Protein AF-0000000073466747 (afdb_homodimer)

Structure (mmCIF, N/CA/C/O backbone):
data_AF-0000000073466747-model_v1
#
loop_
_entity.id
_entity.type
_entity.pdbx_description
1 polymer 'FAS1-like dehydratase domain-containing protein'
#
loop_
_atom_site.group_PDB
_atom_site.id
_atom_site.type_symbol
_atom_site.label_atom_id
_atom_site.label_alt_id
_atom_site.label_comp_id
_atom_site.label_asym_id
_atom_site.label_entity_id
_atom_site.label_seq_id
_atom_site.pdbx_PDB_ins_code
_atom_site.Cartn_x
_atom_site.Cartn_y
_atom_site.Cartn_z
_atom_site.occupancy
_atom_site.B_iso_or_equiv
_atom_site.auth_seq_id
_atom_site.auth_comp_id
_atom_site.auth_asym_id
_atom_site.auth_atom_id
_atom_site.pdbx_PDB_model_num
ATOM 1 N N . MET A 1 1 ? -83.25 -13.477 -41.812 1 22.31 1 MET A N 1
ATOM 2 C CA . MET A 1 1 ? -82.125 -13.078 -42.625 1 22.31 1 MET A CA 1
ATOM 3 C C . MET A 1 1 ? -81.25 -12.109 -41.875 1 22.31 1 MET A C 1
ATOM 5 O O . MET A 1 1 ? -80.438 -11.414 -42.469 1 22.31 1 MET A O 1
ATOM 9 N N . LEU A 1 2 ? -81.5 -11.977 -40.594 1 24.48 2 LEU A N 1
ATOM 10 C CA . LEU A 1 2 ? -81 -10.875 -39.75 1 24.48 2 LEU A CA 1
ATOM 11 C C . LEU A 1 2 ? -79.5 -10.844 -39.719 1 24.48 2 LEU A C 1
ATOM 13 O O . LEU A 1 2 ? -78.812 -11.859 -39.438 1 24.48 2 LEU A O 1
ATOM 17 N N . ARG A 1 3 ? -78.938 -9.898 -40.469 1 22.73 3 ARG A N 1
ATOM 18 C CA . ARG A 1 3 ? -77.562 -9.562 -40.844 1 22.73 3 ARG A CA 1
ATOM 19 C C . ARG A 1 3 ? -76.688 -9.289 -39.625 1 22.73 3 ARG A C 1
ATOM 21 O O . ARG A 1 3 ? -77.062 -8.508 -38.75 1 22.73 3 ARG A O 1
ATOM 28 N N . LEU A 1 4 ? -75.938 -10.328 -39.156 1 21.48 4 LEU A N 1
ATOM 29 C CA . LEU A 1 4 ? -75 -10.531 -38.062 1 21.48 4 LEU A CA 1
ATOM 30 C C . LEU A 1 4 ? -73.875 -9.492 -38.125 1 21.48 4 LEU A C 1
ATOM 32 O O . LEU A 1 4 ? -73.125 -9.461 -39.094 1 21.48 4 LEU A O 1
ATOM 36 N N . ALA A 1 5 ? -74.312 -8.219 -37.781 1 26.33 5 ALA A N 1
ATOM 37 C CA . ALA A 1 5 ? -73.438 -7.055 -37.875 1 26.33 5 ALA A CA 1
ATOM 38 C C . ALA A 1 5 ? -72.062 -7.336 -37.219 1 26.33 5 ALA A C 1
ATOM 40 O O . ALA A 1 5 ? -72 -7.852 -36.094 1 26.33 5 ALA A O 1
ATOM 41 N N . GLN A 1 6 ? -71.125 -7.539 -38.062 1 23.98 6 GLN A N 1
ATOM 42 C CA . GLN A 1 6 ? -69.75 -8.031 -37.812 1 23.98 6 GLN A CA 1
ATOM 43 C C . GLN A 1 6 ? -69 -7.156 -36.781 1 23.98 6 GLN A C 1
ATOM 45 O O . GLN A 1 6 ? -69.25 -5.949 -36.719 1 23.98 6 GLN A O 1
ATOM 50 N N . PRO A 1 7 ? -68.438 -7.777 -35.719 1 25.66 7 PRO A N 1
ATOM 51 C CA . PRO A 1 7 ? -67.812 -7.27 -34.5 1 25.66 7 PRO A CA 1
ATOM 52 C C . PRO A 1 7 ? -66.688 -6.316 -34.812 1 25.66 7 PRO A C 1
ATOM 54 O O . PRO A 1 7 ? -65.938 -6.477 -35.812 1 25.66 7 PRO A O 1
ATOM 57 N N . GLN A 1 8 ? -66.938 -5.023 -34.562 1 23.92 8 GLN A N 1
ATOM 58 C CA . GLN A 1 8 ? -66.062 -3.875 -34.75 1 23.92 8 GLN A CA 1
ATOM 59 C C . GLN A 1 8 ? -64.625 -4.152 -34.25 1 23.92 8 GLN A C 1
ATOM 61 O O . GLN A 1 8 ? -64.438 -4.867 -33.25 1 23.92 8 GLN A O 1
ATOM 66 N N . ARG A 1 9 ? -63.625 -3.959 -35.094 1 22.19 9 ARG A N 1
ATOM 67 C CA . ARG A 1 9 ? -62.156 -4.117 -35.125 1 22.19 9 ARG A CA 1
ATOM 68 C C . ARG A 1 9 ? -61.5 -3.352 -33.969 1 22.19 9 ARG A C 1
ATOM 70 O O . ARG A 1 9 ? -61.812 -2.176 -33.75 1 22.19 9 ARG A O 1
ATOM 77 N N . PHE A 1 10 ? -61.188 -4.012 -32.844 1 25.36 10 PHE A N 1
ATOM 78 C CA . PHE A 1 10 ? -60.469 -3.52 -31.688 1 25.36 10 PHE A CA 1
ATOM 79 C C . PHE A 1 10 ? -59.156 -2.859 -32.125 1 25.36 10 PHE A C 1
ATOM 81 O O . PHE A 1 10 ? -58.375 -3.457 -32.844 1 25.36 10 PHE A O 1
ATOM 88 N N . LEU A 1 11 ? -59.188 -1.543 -32.375 1 23.58 11 LEU A N 1
ATOM 89 C CA . LEU A 1 11 ? -58.031 -0.742 -32.75 1 23.58 11 LEU A CA 1
ATOM 90 C C . LEU A 1 11 ? -56.875 -0.962 -31.766 1 23.58 11 LEU A C 1
ATOM 92 O O . LEU A 1 11 ? -57.094 -0.97 -30.547 1 23.58 11 LEU A O 1
ATOM 96 N N . HIS A 1 12 ? -55.844 -1.728 -32.188 1 24.2 12 HIS A N 1
ATOM 97 C CA . HIS A 1 12 ? -54.531 -2.01 -31.594 1 24.2 12 HIS A CA 1
ATOM 98 C C . HIS A 1 12 ? -53.812 -0.723 -31.203 1 24.2 12 HIS A C 1
ATOM 100 O O . HIS A 1 12 ? -53.594 0.14 -32.062 1 24.2 12 HIS A O 1
ATOM 106 N N . ALA A 1 13 ? -54.188 -0.071 -30.078 1 23.58 13 ALA A N 1
ATOM 107 C CA . ALA A 1 13 ? -53.438 1.09 -29.609 1 23.58 13 ALA A CA 1
ATOM 108 C C . ALA A 1 13 ? -51.938 0.794 -29.578 1 23.58 13 ALA A C 1
ATOM 110 O O . ALA A 1 13 ? -51.531 -0.217 -29 1 23.58 13 ALA A O 1
ATOM 111 N N . SER A 1 14 ? -51.219 1.236 -30.578 1 24 14 SER A N 1
ATOM 112 C CA . SER A 1 14 ? -49.781 1.18 -30.734 1 24 14 SER A CA 1
ATOM 113 C C . SER A 1 14 ? -49.062 1.732 -29.5 1 24 14 SER A C 1
ATOM 115 O O . SER A 1 14 ? -49.438 2.771 -28.969 1 24 14 SER A O 1
ATOM 117 N N . SER A 1 15 ? -48.656 0.826 -28.578 1 25.25 15 SER A N 1
ATOM 118 C CA . SER A 1 15 ? -47.812 1.114 -27.422 1 25.25 15 SER A CA 1
ATOM 119 C C . SER A 1 15 ? -46.625 1.959 -27.812 1 25.25 15 SER A C 1
ATOM 121 O O . SER A 1 15 ? -45.812 1.553 -28.656 1 25.25 15 SER A O 1
ATOM 123 N N . ARG A 1 16 ? -46.688 3.34 -27.906 1 26.28 16 ARG A N 1
ATOM 124 C CA . ARG A 1 16 ? -45.562 4.223 -28.062 1 26.28 16 ARG A CA 1
ATOM 125 C C . ARG A 1 16 ? -44.438 3.877 -27.078 1 26.28 16 ARG A C 1
ATOM 127 O O . ARG A 1 16 ? -44.688 3.836 -25.859 1 26.28 16 ARG A O 1
ATOM 134 N N . SER A 1 17 ? -43.5 3.023 -27.453 1 24.23 17 SER A N 1
ATOM 135 C CA . SER A 1 17 ? -42.25 2.734 -26.734 1 24.23 17 SER A CA 1
ATOM 136 C C . SER A 1 17 ? -41.562 4.016 -26.312 1 24.23 17 SER A C 1
ATOM 138 O O . SER A 1 17 ? -41.281 4.879 -27.141 1 24.23 17 SER A O 1
ATOM 140 N N . LEU A 1 18 ? -42 4.59 -25.188 1 28.34 18 LEU A N 1
ATOM 141 C CA . LEU A 1 18 ? -41.188 5.676 -24.641 1 28.34 18 LEU A CA 1
ATOM 142 C C . LEU A 1 18 ? -39.719 5.316 -24.641 1 28.34 18 LEU A C 1
ATOM 144 O O . LEU A 1 18 ? -39.312 4.332 -24.031 1 28.34 18 LEU A O 1
ATOM 148 N N . LYS A 1 19 ? -39.031 5.727 -25.719 1 27.34 19 LYS A N 1
ATOM 149 C CA . LYS A 1 19 ? -37.562 5.688 -25.797 1 27.34 19 LYS A CA 1
ATOM 150 C C . LYS A 1 19 ? -36.938 6.359 -24.578 1 27.34 19 LYS A C 1
ATOM 152 O O . LYS A 1 19 ? -37.125 7.559 -24.359 1 27.34 19 LYS A O 1
ATOM 157 N N . VAL A 1 20 ? -36.875 5.629 -23.469 1 27.81 20 VAL A N 1
ATOM 158 C CA . VAL A 1 20 ? -36 6.113 -22.422 1 27.81 20 VAL A CA 1
ATOM 159 C C . VAL A 1 20 ? -34.625 6.453 -23.016 1 27.81 20 VAL A C 1
ATOM 161 O O . VAL A 1 20 ? -33.938 5.574 -23.531 1 27.81 20 VAL A O 1
ATOM 164 N N . ILE A 1 21 ? -34.562 7.609 -23.531 1 28.42 21 ILE A N 1
ATOM 165 C CA . ILE A 1 21 ? -33.25 8.078 -23.922 1 28.42 21 ILE A CA 1
ATOM 166 C C . ILE A 1 21 ? -32.312 7.996 -22.719 1 28.42 21 ILE A C 1
ATOM 168 O O . ILE A 1 21 ? -32.5 8.703 -21.719 1 28.42 21 ILE A O 1
ATOM 172 N N . VAL A 1 22 ? -31.844 6.82 -22.422 1 29.88 22 VAL A N 1
ATOM 173 C CA . VAL A 1 22 ? -30.703 6.773 -21.5 1 29.88 22 VAL A CA 1
ATOM 174 C C . VAL A 1 22 ? -29.625 7.746 -21.984 1 29.88 22 VAL A C 1
ATOM 176 O O . VAL A 1 22 ? -29.188 7.676 -23.125 1 29.88 22 VAL A O 1
ATOM 179 N N . PRO A 1 23 ? -29.656 8.938 -21.406 1 28.64 23 PRO A N 1
ATOM 180 C CA . PRO A 1 23 ? -28.562 9.797 -21.828 1 28.64 23 PRO A CA 1
ATOM 181 C C . PRO A 1 23 ? -27.219 9.07 -21.859 1 28.64 23 PRO A C 1
ATOM 183 O O . PRO A 1 23 ? -26.953 8.211 -21 1 28.64 23 PRO A O 1
ATOM 186 N N . SER A 1 24 ? -26.766 8.742 -23 1 28.56 24 SER A N 1
ATOM 187 C CA . SER A 1 24 ? -25.422 8.242 -23.188 1 28.56 24 SER A CA 1
ATOM 188 C C . SER A 1 24 ? -24.406 9.055 -22.391 1 28.56 24 SER A C 1
ATOM 190 O O . SER A 1 24 ? -24.281 10.266 -22.594 1 28.56 24 SER A O 1
ATOM 192 N N . VAL A 1 25 ? -24.297 8.734 -21.141 1 28.11 25 VAL A N 1
ATOM 193 C CA . VAL A 1 25 ? -23.109 9.273 -20.484 1 28.11 25 VAL A CA 1
ATOM 194 C C . VAL A 1 25 ? -21.875 9.039 -21.359 1 28.11 25 VAL A C 1
ATOM 196 O O . VAL A 1 25 ? -21.484 7.895 -21.594 1 28.11 25 VAL A O 1
ATOM 199 N N . GLN A 1 26 ? -21.75 9.922 -22.359 1 26.31 26 GLN A N 1
ATOM 200 C CA . GLN A 1 26 ? -20.484 9.922 -23.078 1 26.31 26 GLN A CA 1
ATOM 201 C C . GLN A 1 26 ? -19.312 9.859 -22.109 1 26.31 26 GLN A C 1
ATOM 203 O O . GLN A 1 26 ? -19.172 10.703 -21.219 1 26.31 26 GLN A O 1
ATOM 208 N N . SER A 1 27 ? -18.938 8.742 -21.797 1 28.48 27 SER A N 1
ATOM 209 C CA . SER A 1 27 ? -17.641 8.586 -21.125 1 28.48 27 SER A CA 1
ATOM 210 C C . SER A 1 27 ? -16.562 9.414 -21.828 1 28.48 27 SER A C 1
ATOM 212 O O . SER A 1 27 ? -16.234 9.164 -22.984 1 28.48 27 SER A O 1
ATOM 214 N N . ARG A 1 28 ? -16.516 10.75 -21.562 1 29.27 28 ARG A N 1
ATOM 215 C CA . ARG A 1 28 ? -15.367 11.492 -22.062 1 29.27 28 ARG A CA 1
ATOM 216 C C . ARG A 1 28 ? -14.062 10.773 -21.719 1 29.27 28 ARG A C 1
ATOM 218 O O . ARG A 1 28 ? -13.766 10.547 -20.547 1 29.27 28 ARG A O 1
ATOM 225 N N . SER A 1 29 ? -13.664 9.93 -22.656 1 30.11 29 SER A N 1
ATOM 226 C CA . SER A 1 29 ? -12.281 9.469 -22.641 1 30.11 29 SER A CA 1
ATOM 227 C C . SER A 1 29 ? -11.305 10.633 -22.484 1 30.11 29 SER A C 1
ATOM 229 O O . SER A 1 29 ? -11.398 11.625 -23.203 1 30.11 29 SER A O 1
ATOM 231 N N . PHE A 1 30 ? -10.938 10.891 -21.391 1 29.86 30 PHE A N 1
ATOM 232 C CA . PHE A 1 30 ? -9.836 11.828 -21.234 1 29.86 30 PHE A CA 1
ATOM 233 C C . PHE A 1 30 ? -8.641 11.391 -22.062 1 29.86 30 PHE A C 1
ATOM 235 O O . PHE A 1 30 ? -8.016 10.359 -21.781 1 29.86 30 PHE A O 1
ATOM 242 N N . SER A 1 31 ? -8.82 11.438 -23.391 1 31.41 31 SER A N 1
ATOM 243 C CA . SER A 1 31 ? -7.574 11.336 -24.141 1 31.41 31 SER A CA 1
ATOM 244 C C . SER A 1 31 ? -6.621 12.477 -23.797 1 31.41 31 SER A C 1
ATOM 246 O O . SER A 1 31 ? -6.949 13.648 -24 1 31.41 31 SER A O 1
ATOM 248 N N . TRP A 1 32 ? -5.906 12.32 -22.766 1 33.06 32 TRP A N 1
ATOM 249 C CA . TRP A 1 32 ? -4.805 13.266 -22.625 1 33.06 32 TRP A CA 1
ATOM 250 C C . TRP A 1 32 ? -3.846 13.164 -23.797 1 33.06 32 TRP A C 1
ATOM 252 O O . TRP A 1 32 ? -3.221 12.117 -24.016 1 33.06 32 TRP A O 1
ATOM 262 N N . SER A 1 33 ? -4.262 13.617 -24.906 1 34.03 33 SER A N 1
ATOM 263 C CA . SER A 1 33 ? -3.238 13.789 -25.938 1 34.03 33 SER A CA 1
ATOM 264 C C . SER A 1 33 ? -2.047 14.578 -25.391 1 34.03 33 SER A C 1
ATOM 266 O O . SER A 1 33 ? -2.193 15.719 -24.969 1 34.03 33 SER A O 1
ATOM 268 N N . ARG A 1 34 ? -1.086 13.922 -24.859 1 37.81 34 ARG A N 1
ATOM 269 C CA . ARG A 1 34 ? 0.151 14.648 -24.594 1 37.81 34 ARG A CA 1
ATOM 270 C C . ARG A 1 34 ? 0.635 15.375 -25.844 1 37.81 34 ARG A C 1
ATOM 272 O O . ARG A 1 34 ? 1.126 14.75 -26.781 1 37.81 34 ARG A O 1
ATOM 279 N N . THR A 1 35 ? -0.026 16.297 -26.25 1 39.56 35 THR A N 1
ATOM 280 C CA . THR A 1 35 ? 0.706 17.125 -27.203 1 39.56 35 THR A CA 1
ATOM 281 C C . THR A 1 35 ? 2.109 17.438 -26.688 1 39.56 35 THR A C 1
ATOM 283 O O . THR A 1 35 ? 2.27 17.938 -25.578 1 39.56 35 THR A O 1
ATOM 286 N N . ARG A 1 36 ? 3.148 16.828 -27.125 1 46 36 ARG A N 1
ATOM 287 C CA . ARG A 1 36 ? 4.543 17.156 -26.844 1 46 36 ARG A CA 1
ATOM 288 C C . ARG A 1 36 ? 4.727 18.672 -26.688 1 46 36 ARG A C 1
ATOM 290 O O . ARG A 1 36 ? 4.734 19.406 -27.672 1 46 36 ARG A O 1
ATOM 297 N N . CYS A 1 37 ? 4.109 19.203 -25.734 1 54.84 37 CYS A N 1
ATOM 298 C CA . CYS A 1 37 ? 4.449 20.594 -25.469 1 54.84 37 CYS A CA 1
ATOM 299 C C . CYS A 1 37 ? 5.953 20.75 -25.281 1 54.84 37 CYS A C 1
ATOM 301 O O . CYS A 1 37 ? 6.527 20.203 -24.344 1 54.84 37 CYS A O 1
ATOM 303 N N . SER A 1 38 ? 6.695 21.125 -26.25 1 65.12 38 SER A N 1
ATOM 304 C CA . SER A 1 38 ? 8.148 21.219 -26.344 1 65.12 38 SER A CA 1
ATOM 305 C C . SER A 1 38 ? 8.719 22.172 -25.297 1 65.12 38 SER A C 1
ATOM 307 O O . SER A 1 38 ? 9.789 21.922 -24.734 1 65.12 38 SER A O 1
ATOM 309 N N . SER A 1 39 ? 7.945 23.297 -24.891 1 88.06 39 SER A N 1
ATOM 310 C CA . SER A 1 39 ? 8.539 24.25 -23.953 1 88.06 39 SER A CA 1
ATOM 311 C C . SER A 1 39 ? 7.742 24.328 -22.656 1 88.06 39 SER A C 1
ATOM 313 O O . SER A 1 39 ? 6.566 23.969 -22.625 1 88.06 39 SER A O 1
ATOM 315 N N . LEU A 1 40 ? 8.367 24.672 -21.547 1 91.44 40 LEU A N 1
ATOM 316 C CA . LEU A 1 40 ? 7.719 24.891 -20.266 1 91.44 40 LEU A CA 1
ATOM 317 C C . LEU A 1 40 ? 6.555 25.859 -20.391 1 91.44 40 LEU A C 1
ATOM 319 O O . LEU A 1 40 ? 5.508 25.672 -19.766 1 91.44 40 LEU A O 1
ATOM 323 N N . ASP A 1 41 ? 6.703 26.828 -21.203 1 92.94 41 ASP A N 1
ATOM 324 C CA . ASP A 1 41 ? 5.66 27.828 -21.406 1 92.94 41 ASP A CA 1
ATOM 325 C C . ASP A 1 41 ? 4.422 27.203 -22.047 1 92.94 41 ASP A C 1
ATOM 327 O O . ASP A 1 41 ? 3.295 27.469 -21.609 1 92.94 41 ASP A O 1
ATOM 331 N N . ASP A 1 42 ? 4.68 26.469 -23.031 1 94.62 42 ASP A N 1
ATOM 332 C CA . ASP A 1 42 ? 3.566 25.797 -23.703 1 94.62 42 ASP A CA 1
ATOM 333 C C . ASP A 1 42 ? 2.873 24.812 -22.781 1 94.62 42 ASP A C 1
ATOM 335 O O . ASP A 1 42 ? 1.644 24.734 -22.75 1 94.62 42 ASP A O 1
ATOM 339 N N . TRP A 1 43 ? 3.652 24.125 -22.047 1 95.44 43 TRP A N 1
ATOM 340 C CA . TRP A 1 43 ? 3.107 23.188 -21.078 1 95.44 43 TRP A CA 1
ATOM 341 C C . TRP A 1 43 ? 2.271 23.906 -20.031 1 95.44 43 TRP A C 1
ATOM 343 O O . TRP A 1 43 ? 1.172 23.453 -19.688 1 95.44 43 TRP A O 1
ATOM 353 N N . THR A 1 44 ? 2.779 24.984 -19.578 1 95.94 44 THR A N 1
ATOM 354 C CA . THR A 1 44 ? 2.102 25.766 -18.547 1 95.94 44 THR A CA 1
ATOM 355 C C . THR A 1 44 ? 0.737 26.25 -19.047 1 95.94 44 THR A C 1
ATOM 357 O O . THR A 1 44 ? -0.267 26.109 -18.344 1 95.94 44 THR A O 1
ATOM 360 N N . ARG A 1 45 ? 0.695 26.75 -20.234 1 95.56 45 ARG A N 1
ATOM 361 C CA . ARG A 1 45 ? -0.556 27.234 -20.812 1 95.56 45 ARG A CA 1
ATOM 362 C C . ARG A 1 45 ? -1.562 26.094 -20.953 1 95.56 45 ARG A C 1
ATOM 364 O O . ARG A 1 45 ? -2.74 26.25 -20.625 1 95.56 45 ARG A O 1
ATOM 371 N N . THR A 1 46 ? -1.045 25.016 -21.375 1 95.19 46 THR A N 1
ATOM 372 C CA . THR A 1 46 ? -1.914 23.875 -21.625 1 95.19 46 THR A CA 1
ATOM 373 C C . THR A 1 46 ? -2.477 23.328 -20.312 1 95.19 46 THR A C 1
ATOM 375 O O . THR A 1 46 ? -3.684 23.109 -20.188 1 95.19 46 THR A O 1
ATOM 378 N N . ILE A 1 47 ? -1.607 23.172 -19.359 1 95.94 47 ILE A N 1
ATOM 379 C CA . ILE A 1 47 ? -2.025 22.516 -18.125 1 95.94 47 ILE A CA 1
ATOM 380 C C . ILE A 1 47 ? -2.955 23.453 -17.344 1 95.94 47 ILE A C 1
ATOM 382 O O . ILE A 1 47 ? -3.877 22.984 -16.656 1 95.94 47 ILE A O 1
ATOM 386 N N . GLN A 1 48 ? -2.748 24.703 -17.375 1 96.12 48 GLN A N 1
ATOM 387 C CA . GLN A 1 48 ? -3.568 25.656 -16.641 1 96.12 48 GLN A CA 1
ATOM 388 C C . GLN A 1 48 ? -4.93 25.844 -17.312 1 96.12 48 GLN A C 1
ATOM 390 O O . GLN A 1 48 ? -5.883 26.297 -16.672 1 96.12 48 GLN A O 1
ATOM 395 N N . ALA A 1 49 ? -5.02 25.5 -18.562 1 95.06 49 ALA A N 1
ATOM 396 C CA . ALA A 1 49 ? -6.277 25.625 -19.297 1 95.06 49 ALA A CA 1
ATOM 397 C C . ALA A 1 49 ? -7.168 24.406 -19.062 1 95.06 49 ALA A C 1
ATOM 399 O O . ALA A 1 49 ? -8.359 24.438 -19.375 1 95.06 49 ALA A O 1
ATOM 400 N N . GLN A 1 50 ? -6.594 23.469 -18.453 1 93.62 50 GLN A N 1
ATOM 401 C CA . GLN A 1 50 ? -7.32 22.219 -18.281 1 93.62 50 GLN A CA 1
ATOM 402 C C . GLN A 1 50 ? -7.953 22.125 -16.906 1 93.62 50 GLN A C 1
ATOM 404 O O . GLN A 1 50 ? -7.359 22.578 -15.914 1 93.62 50 GLN A O 1
ATOM 409 N N . ALA A 1 51 ? -9.188 21.688 -16.891 1 95.25 51 ALA A N 1
ATOM 410 C CA . ALA A 1 51 ? -9.875 21.297 -15.656 1 95.25 51 ALA A CA 1
ATOM 411 C C . ALA A 1 51 ? -10.289 19.828 -15.711 1 95.25 51 ALA A C 1
ATOM 413 O O . ALA A 1 51 ? -10.734 19.344 -16.75 1 95.25 51 ALA A O 1
ATOM 414 N N . THR A 1 52 ? -9.992 19.172 -14.656 1 94.31 52 THR A N 1
ATOM 415 C CA . THR A 1 52 ? -10.336 17.75 -14.594 1 94.31 52 THR A CA 1
ATOM 416 C C . THR A 1 52 ? -11.281 17.469 -13.43 1 94.31 52 THR A C 1
ATOM 418 O O . THR A 1 52 ? -11.094 18 -12.336 1 94.31 52 THR A O 1
ATOM 421 N N . THR A 1 53 ? -12.289 16.672 -13.672 1 96.38 53 THR A N 1
ATOM 422 C CA . THR A 1 53 ? -13.148 16.172 -12.609 1 96.38 53 THR A CA 1
ATOM 423 C C . THR A 1 53 ? -12.844 14.719 -12.305 1 96.38 53 THR A C 1
ATOM 425 O O . THR A 1 53 ? -12.898 13.867 -13.195 1 96.38 53 THR A O 1
ATOM 428 N N . MET A 1 54 ? -12.523 14.484 -11.094 1 95.38 54 MET A N 1
ATOM 429 C CA . MET A 1 54 ? -12.242 13.125 -10.641 1 95.38 54 MET A CA 1
ATOM 430 C C . MET A 1 54 ? -13.383 12.594 -9.781 1 95.38 54 MET A C 1
ATOM 432 O O . MET A 1 54 ? -14.094 13.367 -9.141 1 95.38 54 MET A O 1
ATOM 436 N N . HIS A 1 55 ? -13.539 11.266 -9.828 1 95.06 55 HIS A N 1
ATOM 437 C CA . HIS A 1 55 ? -14.555 10.586 -9.031 1 95.06 55 HIS A CA 1
ATOM 438 C C . HIS A 1 55 ? -13.938 9.492 -8.172 1 95.06 55 HIS A C 1
ATOM 440 O O . HIS A 1 55 ? -13.008 8.797 -8.609 1 95.06 55 HIS A O 1
ATOM 446 N N . ASP A 1 56 ? -14.406 9.352 -6.984 1 95.88 56 ASP A N 1
ATOM 447 C CA . ASP A 1 56 ? -13.969 8.328 -6.035 1 95.88 56 ASP A CA 1
ATOM 448 C C . ASP A 1 56 ? -15.078 7.988 -5.043 1 95.88 56 ASP A C 1
ATOM 450 O O . ASP A 1 56 ? -16.141 8.617 -5.051 1 95.88 56 ASP A O 1
ATOM 454 N N . THR A 1 57 ? -14.906 6.93 -4.395 1 94.62 57 THR A N 1
ATOM 455 C CA . THR A 1 57 ? -15.734 6.578 -3.244 1 94.62 57 THR A CA 1
ATOM 456 C C . THR A 1 57 ? -14.914 6.609 -1.957 1 94.62 57 THR A C 1
ATOM 458 O O . THR A 1 57 ? -13.844 5.996 -1.879 1 94.62 57 THR A O 1
ATOM 461 N N . ALA A 1 58 ? -15.422 7.371 -1.033 1 96.06 58 ALA A N 1
ATOM 462 C CA . ALA A 1 58 ? -14.82 7.324 0.298 1 96.06 58 ALA A CA 1
ATOM 463 C C . ALA A 1 58 ? -15.18 6.023 1.015 1 96.06 58 ALA A C 1
ATOM 465 O O . ALA A 1 58 ? -15.922 6.035 1.999 1 96.06 58 ALA A O 1
ATOM 466 N N . ASP A 1 59 ? -14.57 4.98 0.615 1 94 59 ASP A N 1
ATOM 467 C CA . ASP A 1 59 ? -15.031 3.66 1.032 1 94 59 ASP A CA 1
ATOM 468 C C . ASP A 1 59 ? -14.516 3.311 2.426 1 94 59 ASP A C 1
ATOM 470 O O . ASP A 1 59 ? -13.57 3.932 2.918 1 94 59 ASP A O 1
ATOM 474 N N . LEU A 1 60 ? -15.18 2.375 2.992 1 95.75 60 LEU A N 1
ATOM 475 C CA . LEU A 1 60 ? -14.938 1.968 4.371 1 95.75 60 LEU A CA 1
ATOM 476 C C . LEU A 1 60 ? -13.516 1.443 4.543 1 95.75 60 LEU A C 1
ATOM 478 O O . LEU A 1 60 ? -12.859 1.745 5.539 1 95.75 60 LEU A O 1
ATOM 482 N N . ASN A 1 61 ? -13.047 0.663 3.623 1 95.81 61 ASN A N 1
ATOM 483 C CA . ASN A 1 61 ? -11.703 0.108 3.732 1 95.81 61 ASN A CA 1
ATOM 484 C C . ASN A 1 61 ? -10.641 1.207 3.766 1 95.81 61 ASN A C 1
ATOM 486 O O . ASN A 1 61 ? -9.703 1.147 4.562 1 95.81 61 ASN A O 1
ATOM 490 N N . LYS A 1 62 ? -10.82 2.199 2.939 1 95.94 62 LYS A N 1
ATOM 491 C CA . LYS A 1 62 ? -9.891 3.328 2.932 1 95.94 62 LYS A CA 1
ATOM 492 C C . LYS A 1 62 ? -9.906 4.062 4.27 1 95.94 62 LYS A C 1
ATOM 494 O O . LYS A 1 62 ? -8.852 4.406 4.809 1 95.94 62 LYS A O 1
ATOM 499 N N . ALA A 1 63 ? -11.117 4.301 4.758 1 97.12 63 ALA A N 1
ATOM 500 C CA . ALA A 1 63 ? -11.25 4.973 6.047 1 97.12 63 ALA A CA 1
ATOM 501 C C . ALA A 1 63 ? -10.523 4.199 7.145 1 97.12 63 ALA A C 1
ATOM 503 O O . ALA A 1 63 ? -9.82 4.793 7.969 1 97.12 63 ALA A O 1
ATOM 504 N N . ARG A 1 64 ? -10.656 2.936 7.125 1 96.94 64 ARG A N 1
ATOM 505 C CA . ARG A 1 64 ? -10.039 2.078 8.125 1 96.94 64 ARG A CA 1
ATOM 506 C C . ARG A 1 64 ? -8.516 2.1 8 1 96.94 64 ARG A C 1
ATOM 508 O O . ARG A 1 64 ? -7.805 2.182 9.008 1 96.94 64 ARG A O 1
ATOM 515 N N . GLN A 1 65 ? -8.031 2.029 6.809 1 96.62 65 GLN A N 1
ATOM 516 C CA . GLN A 1 65 ? -6.59 2.049 6.562 1 96.62 65 GLN A CA 1
ATOM 517 C C . GLN A 1 65 ? -5.969 3.354 7.051 1 96.62 65 GLN A C 1
ATOM 519 O O . GLN A 1 65 ? -4.941 3.34 7.734 1 96.62 65 GLN A O 1
ATOM 524 N N . VAL A 1 66 ? -6.625 4.445 6.777 1 96.69 66 VAL A N 1
ATOM 525 C CA . VAL A 1 66 ? -6.109 5.754 7.172 1 96.69 66 VAL A CA 1
ATOM 526 C C . VAL A 1 66 ? -6.121 5.875 8.695 1 96.69 66 VAL A C 1
ATOM 528 O O . VAL A 1 66 ? -5.168 6.387 9.289 1 96.69 66 VAL A O 1
ATOM 531 N N . LEU A 1 67 ? -7.129 5.426 9.25 1 96.88 67 LEU A N 1
ATOM 532 C CA . LEU A 1 67 ? -7.281 5.543 10.703 1 96.88 67 LEU A CA 1
ATOM 533 C C . LEU A 1 67 ? -6.16 4.801 11.422 1 96.88 67 LEU A C 1
ATOM 535 O O . LEU A 1 67 ? -5.695 5.242 12.477 1 96.88 67 LEU A O 1
ATOM 539 N N . LEU A 1 68 ? -5.652 3.777 10.875 1 97 68 LEU A N 1
ATOM 540 C CA . LEU A 1 68 ? -4.609 2.969 11.492 1 97 68 LEU A CA 1
ATOM 541 C C . LEU A 1 68 ? -3.293 3.732 11.555 1 97 68 LEU A C 1
ATOM 543 O O . LEU A 1 68 ? -2.385 3.355 12.305 1 97 68 LEU A O 1
ATOM 547 N N . VAL A 1 69 ? -3.18 4.766 10.773 1 97.5 69 VAL A N 1
ATOM 548 C CA . VAL A 1 69 ? -1.942 5.539 10.742 1 97.5 69 VAL A CA 1
ATOM 549 C C . VAL A 1 69 ? -2.08 6.777 11.617 1 97.5 69 VAL A C 1
ATOM 551 O O . VAL A 1 69 ? -1.082 7.406 11.977 1 97.5 69 VAL A O 1
ATOM 554 N N . LEU A 1 70 ? -3.264 7.113 12 1 97.12 70 LEU A N 1
ATOM 555 C CA . LEU A 1 70 ? -3.514 8.367 12.703 1 97.12 70 LEU A CA 1
ATOM 556 C C . LEU A 1 70 ? -3.426 8.164 14.211 1 97.12 70 LEU A C 1
ATOM 558 O O . LEU A 1 70 ? -3.701 7.074 14.719 1 97.12 70 LEU A O 1
ATOM 562 N N . PRO A 1 71 ? -3.041 9.227 14.906 1 94.69 71 PRO A N 1
ATOM 563 C CA . PRO A 1 71 ? -2.984 9.164 16.375 1 94.69 71 PRO A CA 1
ATOM 564 C C . PRO A 1 71 ? -4.367 9.117 17.016 1 94.69 71 PRO A C 1
ATOM 566 O O . PRO A 1 71 ? -5.305 9.75 16.531 1 94.69 71 PRO A O 1
ATOM 569 N N . LYS A 1 72 ? -4.438 8.398 18.016 1 93.19 72 LYS A N 1
ATOM 570 C CA . LYS A 1 72 ? -5.656 8.375 18.828 1 93.19 72 LYS A CA 1
ATOM 571 C C . LYS A 1 72 ? -5.664 9.523 19.828 1 93.19 72 LYS A C 1
ATOM 573 O O . LYS A 1 72 ? -5.164 9.383 20.938 1 93.19 72 LYS A O 1
ATOM 578 N N . LEU A 1 73 ? -6.223 10.641 19.422 1 89.44 73 LEU A N 1
ATOM 579 C CA . LEU A 1 73 ? -6.156 11.852 20.234 1 89.44 73 LEU A CA 1
ATOM 580 C C . LEU A 1 73 ? -7.379 11.969 21.141 1 89.44 73 LEU A C 1
ATOM 582 O O . LEU A 1 73 ? -7.449 12.867 21.984 1 89.44 73 LEU A O 1
ATOM 586 N N . SER A 1 74 ? -8.477 11.078 20.859 1 70.12 74 SER A N 1
ATOM 587 C CA . SER A 1 74 ? -9.703 11.172 21.641 1 70.12 74 SER A CA 1
ATOM 588 C C . SER A 1 74 ? -9.711 10.148 22.766 1 70.12 74 SER A C 1
ATOM 590 O O . SER A 1 74 ? -9.141 9.055 22.641 1 70.12 74 SER A O 1
ATOM 592 N N . GLY A 1 75 ? -9.43 10.531 24.109 1 57.62 75 GLY A N 1
ATOM 593 C CA . GLY A 1 75 ? -9.57 9.719 25.312 1 57.62 75 GLY A CA 1
ATOM 594 C C . GLY A 1 75 ? -9.273 10.484 26.594 1 57.62 75 GLY A C 1
ATOM 595 O O . GLY A 1 75 ? -8.789 11.617 26.547 1 57.62 75 GLY A O 1
ATOM 596 N N . PRO A 1 76 ? -9.922 10.055 27.531 1 50.19 76 PRO A N 1
ATOM 597 C CA . PRO A 1 76 ? -9.789 10.766 28.812 1 50.19 76 PRO A CA 1
ATOM 598 C C . PRO A 1 76 ? -8.344 11.172 29.109 1 50.19 76 PRO A C 1
ATOM 600 O O . PRO A 1 76 ? -8.109 12.164 29.797 1 50.19 76 PRO A O 1
ATOM 603 N N . SER A 1 77 ? -7.535 10.398 28.5 1 47.09 77 SER A N 1
ATOM 604 C CA . SER A 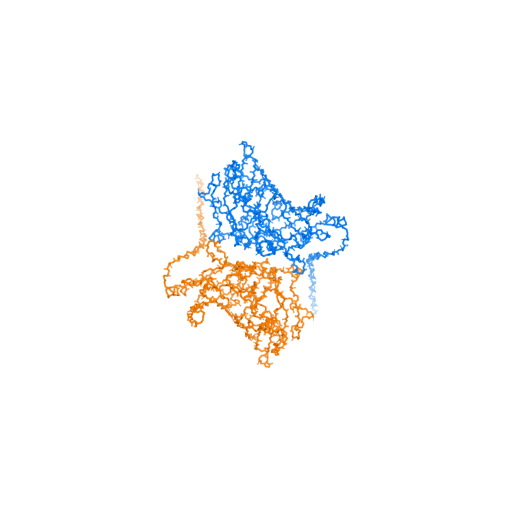1 77 ? -6.129 10.602 28.828 1 47.09 77 SER A CA 1
ATOM 605 C C . SER A 1 77 ? -5.473 11.578 27.859 1 47.09 77 SER A C 1
ATOM 607 O O . SER A 1 77 ? -4.32 11.969 28.047 1 47.09 77 SER A O 1
ATOM 609 N N . SER A 1 78 ? -6.191 11.859 26.719 1 53.56 78 SER A N 1
ATOM 610 C CA . SER A 1 78 ? -5.438 12.594 25.703 1 53.56 78 SER A CA 1
ATOM 611 C C . SER A 1 78 ? -5.395 14.086 26.016 1 53.56 78 SER A C 1
ATOM 613 O O . SER A 1 78 ? -6.426 14.766 25.984 1 53.56 78 SER A O 1
ATOM 615 N N . LYS A 1 79 ? -4.699 14.406 27 1 53.44 79 LYS A N 1
ATOM 616 C CA . LYS A 1 79 ? -4.391 15.82 27.219 1 53.44 79 LYS A CA 1
ATOM 617 C C . LYS A 1 79 ? -3.484 16.359 26.109 1 53.44 79 LYS A C 1
ATOM 619 O O . LYS A 1 79 ? -2.258 16.297 26.219 1 53.44 79 LYS A O 1
ATOM 624 N N . VAL A 1 80 ? -3.916 16.359 24.812 1 57.56 80 VAL A N 1
ATOM 625 C CA . VAL A 1 80 ? -3.172 17.047 23.766 1 57.56 80 VAL A CA 1
ATOM 626 C C . VAL A 1 80 ? -2.678 18.391 24.266 1 57.56 80 VAL A C 1
ATOM 628 O O . VAL A 1 80 ? -1.608 18.859 23.875 1 57.56 80 VAL A O 1
ATOM 631 N N . ALA A 1 81 ? -3.557 19.031 25.125 1 56.12 81 ALA A N 1
ATOM 632 C CA . ALA A 1 81 ? -3.242 20.375 25.578 1 56.12 81 ALA A CA 1
ATOM 633 C C . ALA A 1 81 ? -1.846 20.438 26.188 1 56.12 81 ALA A C 1
ATOM 635 O O . ALA A 1 81 ? -1.115 21.422 25.984 1 56.12 81 ALA A O 1
ATOM 636 N N . CYS A 1 82 ? -1.589 19.453 27.109 1 53.59 82 CYS A N 1
ATOM 637 C CA . CYS A 1 82 ? -0.391 19.781 27.859 1 53.59 82 CYS A CA 1
ATOM 638 C C . CYS A 1 82 ? 0.685 18.719 27.688 1 53.59 82 CYS A C 1
ATOM 640 O O . CYS A 1 82 ? 1.837 18.922 28.078 1 53.59 82 CYS A O 1
ATOM 642 N N . SER A 1 83 ? 0.266 17.562 26.828 1 58.91 83 SER A N 1
ATOM 643 C CA . SER A 1 83 ? 1.213 16.469 27.078 1 58.91 83 SER A CA 1
ATOM 644 C C . SER A 1 83 ? 2.045 16.172 25.844 1 58.91 83 SER A C 1
ATOM 646 O O . SER A 1 83 ? 1.516 16.125 24.719 1 58.91 83 SER A O 1
ATOM 648 N N . ARG A 1 84 ? 3.322 16.578 25.766 1 72.94 84 ARG A N 1
ATOM 649 C CA . ARG A 1 84 ? 4.465 16.281 24.906 1 72.94 84 ARG A CA 1
ATOM 650 C C . ARG A 1 84 ? 4.844 14.812 24.984 1 72.94 84 ARG A C 1
ATOM 652 O O . ARG A 1 84 ? 5.996 14.469 25.266 1 72.94 84 ARG A O 1
ATOM 659 N N . SER A 1 85 ? 3.678 13.977 24.906 1 84.75 85 SER A N 1
ATOM 660 C CA . SER A 1 85 ? 3.953 12.547 25.047 1 84.75 85 SER A CA 1
ATOM 661 C C . SER A 1 85 ? 3.709 11.797 23.75 1 84.75 85 SER A C 1
ATOM 663 O O . SER A 1 85 ? 2.998 12.289 22.875 1 84.75 85 SER A O 1
ATOM 665 N N . LEU A 1 86 ? 4.328 10.711 23.719 1 91.31 86 LEU A N 1
ATOM 666 C CA . LEU A 1 86 ? 4.102 9.805 22.609 1 91.31 86 LEU A CA 1
ATOM 667 C C . LEU A 1 86 ? 2.67 9.273 22.625 1 91.31 86 LEU A C 1
ATOM 669 O O . LEU A 1 86 ? 2.207 8.75 23.641 1 91.31 86 LEU A O 1
ATOM 673 N N . ILE A 1 87 ? 1.998 9.477 21.531 1 92 87 ILE A N 1
ATOM 674 C CA . ILE A 1 87 ? 0.607 9.047 21.438 1 92 87 ILE A CA 1
ATOM 675 C C . ILE A 1 87 ? 0.512 7.781 20.594 1 92 87 ILE A C 1
ATOM 677 O O . ILE A 1 87 ? 1.169 7.672 19.547 1 92 87 ILE A O 1
ATOM 681 N N . ASP A 1 88 ? -0.385 6.934 21.016 1 92 88 ASP A N 1
ATOM 682 C CA . ASP A 1 88 ? -0.636 5.719 20.25 1 92 88 ASP A CA 1
ATOM 683 C C . ASP A 1 88 ? -1.473 6.02 19 1 92 88 ASP A C 1
ATOM 685 O O . ASP A 1 88 ? -2.312 6.922 19.016 1 92 88 ASP A O 1
ATOM 689 N N . LYS A 1 89 ? -1.234 5.215 18.031 1 95.94 89 LYS A N 1
ATOM 690 C CA . LYS A 1 89 ? -2.129 5.219 16.875 1 95.94 89 LYS A CA 1
ATOM 691 C C . LYS A 1 89 ? -3.416 4.457 17.172 1 95.94 89 LYS A C 1
ATOM 693 O O . LYS A 1 89 ? -3.494 3.723 18.156 1 95.94 89 LYS A O 1
ATOM 698 N N . HIS A 1 90 ? -4.391 4.711 16.328 1 96.19 90 HIS A N 1
ATOM 699 C CA . HIS A 1 90 ? -5.613 3.926 16.453 1 96.19 90 HIS A CA 1
ATOM 700 C C . HIS A 1 90 ? -5.324 2.436 16.312 1 96.19 90 HIS A C 1
ATOM 702 O O . HIS A 1 90 ? -4.473 2.037 15.508 1 96.19 90 HIS A O 1
ATOM 708 N N . ASN A 1 91 ? -6.07 1.632 17.078 1 94.88 91 ASN A N 1
ATOM 709 C CA . ASN A 1 91 ? -5.836 0.192 17.062 1 94.88 91 ASN A CA 1
ATOM 710 C C . ASN A 1 91 ? -6.898 -0.542 16.25 1 94.88 91 ASN A C 1
ATOM 712 O O . ASN A 1 91 ? -7.777 0.086 15.664 1 94.88 91 ASN A O 1
ATOM 716 N N . GLY A 1 92 ? -6.727 -1.824 16.172 1 93.06 92 GLY A N 1
ATOM 717 C CA . GLY A 1 92 ? -7.629 -2.646 15.375 1 93.06 92 GLY A CA 1
ATOM 718 C C . GLY A 1 92 ? -9.078 -2.521 15.812 1 93.06 92 GLY A C 1
ATOM 719 O O . GLY A 1 92 ? -9.977 -2.465 14.969 1 93.06 92 GLY A O 1
ATOM 720 N N . GLU A 1 93 ? -9.367 -2.396 17.047 1 92.25 93 GLU A N 1
ATOM 721 C CA . GLU A 1 93 ? -10.734 -2.283 17.562 1 92.25 93 GLU A CA 1
ATOM 722 C C . GLU A 1 93 ? -11.383 -0.973 17.125 1 92.25 93 GLU A C 1
ATOM 724 O O . GLU A 1 93 ? -12.562 -0.946 16.766 1 92.25 93 GLU A O 1
ATOM 729 N N . ASP A 1 94 ? -10.57 0.045 17.125 1 92.62 94 ASP A N 1
ATOM 730 C CA . ASP A 1 94 ? -11.07 1.348 16.688 1 92.62 94 ASP A CA 1
ATOM 731 C C . ASP A 1 94 ? -11.547 1.304 15.242 1 92.62 94 ASP A C 1
ATOM 733 O O . ASP A 1 94 ? -12.602 1.85 14.914 1 92.62 94 ASP A O 1
ATOM 737 N N . VAL A 1 95 ? -10.773 0.649 14.422 1 93.25 95 VAL A N 1
ATOM 738 C CA . VAL A 1 95 ? -11.039 0.73 12.992 1 93.25 95 VAL A CA 1
ATOM 739 C C . VAL A 1 95 ? -12.203 -0.186 12.625 1 93.25 95 VAL A C 1
ATOM 741 O O . VAL A 1 95 ? -12.977 0.113 11.711 1 93.25 95 VAL A O 1
ATOM 744 N N . ILE A 1 96 ? -12.352 -1.294 13.312 1 90.44 96 ILE A N 1
ATOM 745 C CA . ILE A 1 96 ? -13.445 -2.215 13.023 1 90.44 96 ILE A CA 1
ATOM 746 C C . ILE A 1 96 ? -14.773 -1.577 13.422 1 90.44 96 ILE A C 1
ATOM 748 O O . ILE A 1 96 ? -15.82 -1.885 12.844 1 90.44 96 ILE A O 1
ATOM 752 N N . ALA A 1 97 ? -14.766 -0.608 14.312 1 91.94 97 ALA A N 1
ATOM 753 C CA . ALA A 1 97 ? -15.969 0.064 14.797 1 91.94 97 ALA A CA 1
ATOM 754 C C . ALA A 1 97 ? -16.484 1.077 13.773 1 91.94 97 ALA A C 1
ATOM 756 O O . ALA A 1 97 ? -17.625 1.535 13.852 1 91.94 97 ALA A O 1
ATOM 757 N N . LEU A 1 98 ? -15.633 1.451 12.836 1 93.69 98 LEU A N 1
ATOM 758 C CA . LEU A 1 98 ? -16.047 2.396 11.805 1 93.69 98 LEU A CA 1
ATOM 759 C C . LEU A 1 98 ? -17.125 1.797 10.922 1 93.69 98 LEU A C 1
ATOM 761 O O . LEU A 1 98 ? -17.062 0.615 10.57 1 93.69 98 LEU A O 1
ATOM 765 N N . GLN A 1 99 ? -18.094 2.611 10.617 1 93.62 99 GLN A N 1
ATOM 766 C CA . GLN A 1 99 ? -19.219 2.16 9.797 1 93.62 99 GLN A CA 1
ATOM 767 C C . GLN A 1 99 ? -19.531 3.166 8.695 1 93.62 99 GLN A C 1
ATOM 769 O O . GLN A 1 99 ? -19.094 4.316 8.75 1 93.62 99 GLN A O 1
ATOM 774 N N . ARG A 1 100 ? -20.266 2.682 7.742 1 93.94 100 ARG A N 1
ATOM 775 C CA . ARG A 1 100 ? -20.797 3.598 6.738 1 93.94 100 ARG A CA 1
ATOM 776 C C . ARG A 1 100 ? -21.594 4.727 7.391 1 93.94 100 ARG A C 1
ATOM 778 O O . ARG A 1 100 ? -22.312 4.5 8.359 1 93.94 100 ARG A O 1
ATOM 785 N N . GLY A 1 101 ? -21.406 5.895 6.895 1 94.75 101 GLY A N 1
ATOM 786 C CA . GLY A 1 101 ? -22.109 7.039 7.445 1 94.75 101 GLY A CA 1
ATOM 787 C C . GLY A 1 101 ? -21.297 7.812 8.461 1 94.75 101 GLY A C 1
ATOM 788 O O . GLY A 1 101 ? -21.578 8.977 8.742 1 94.75 101 GLY A O 1
ATOM 789 N N . SER A 1 102 ? -20.25 7.148 8.992 1 94.62 102 SER A N 1
ATOM 790 C CA . SER A 1 102 ? -19.344 7.852 9.891 1 94.62 102 SER A CA 1
ATOM 791 C C . SER A 1 102 ? -18.578 8.945 9.164 1 94.62 102 SER A C 1
ATOM 793 O O . SER A 1 102 ? -18.484 8.93 7.938 1 94.62 102 SER A O 1
ATOM 795 N N . ASN A 1 103 ? -18.094 9.875 9.922 1 93.94 103 ASN A N 1
ATOM 796 C CA . ASN A 1 103 ? -17.188 10.867 9.352 1 93.94 103 ASN A CA 1
ATOM 797 C C . ASN A 1 103 ? -15.883 10.219 8.867 1 93.94 103 ASN A C 1
ATOM 799 O O . ASN A 1 103 ? -15.312 9.375 9.562 1 93.94 103 ASN A O 1
ATOM 803 N N . MET A 1 104 ? -15.5 10.586 7.68 1 96.06 104 MET A N 1
ATOM 804 C CA . MET A 1 104 ? -14.148 10.211 7.266 1 96.06 104 MET A CA 1
ATOM 805 C C . MET A 1 104 ? -13.109 10.82 8.195 1 96.06 104 MET A C 1
ATOM 807 O O . MET A 1 104 ? -13.281 11.93 8.695 1 96.06 104 MET A O 1
ATOM 811 N N . PRO A 1 105 ? -12.031 10.078 8.453 1 94.25 105 PRO A N 1
ATOM 812 C CA . PRO A 1 105 ? -10.953 10.711 9.219 1 94.25 105 PRO A CA 1
ATOM 813 C C . PRO A 1 105 ? -10.508 12.039 8.625 1 94.25 105 PRO A C 1
ATOM 815 O O . PRO A 1 105 ? -10.469 12.195 7.398 1 94.25 105 PRO A O 1
ATOM 818 N N . LEU A 1 106 ? -10.242 12.977 9.508 1 92.62 106 LEU A N 1
ATOM 819 C CA . LEU A 1 106 ? -9.828 14.305 9.055 1 92.62 106 LEU A CA 1
ATOM 820 C C . LEU A 1 106 ? -8.539 14.227 8.25 1 92.62 106 LEU A C 1
ATOM 822 O O . LEU A 1 106 ? -7.574 13.586 8.672 1 92.62 106 LEU A O 1
ATOM 826 N N . GLY A 1 107 ? -8.469 14.875 7.133 1 94.75 107 GLY A N 1
ATOM 827 C CA . GLY A 1 107 ? -7.32 14.828 6.242 1 94.75 107 GLY A CA 1
ATOM 828 C C . GLY A 1 107 ? -7.438 13.766 5.172 1 94.75 107 GLY A C 1
ATOM 829 O O . GLY A 1 107 ? -6.535 13.602 4.344 1 94.75 107 GLY A O 1
ATOM 830 N N . SER A 1 108 ? -8.555 13.047 5.102 1 95.56 108 SER A N 1
ATOM 831 C CA . SER A 1 108 ? -8.742 11.938 4.172 1 95.56 108 SER A CA 1
ATOM 832 C C . SER A 1 108 ? -8.719 12.414 2.725 1 95.56 108 SER A C 1
ATOM 834 O O . SER A 1 108 ? -8.523 11.617 1.805 1 95.56 108 SER A O 1
ATOM 836 N N . GLU A 1 109 ? -8.914 13.711 2.488 1 96.12 109 GLU A N 1
ATOM 837 C CA . GLU A 1 109 ? -8.805 14.273 1.144 1 96.12 109 GLU A CA 1
ATOM 838 C C . GLU A 1 109 ? -7.449 13.953 0.521 1 96.12 109 GLU A C 1
ATOM 840 O O . GLU A 1 109 ? -7.344 13.75 -0.69 1 96.12 109 GLU A O 1
ATOM 845 N N . LEU A 1 110 ? -6.469 13.805 1.366 1 97.25 110 LEU A N 1
ATOM 846 C CA . LEU A 1 110 ? -5.102 13.602 0.9 1 97.25 110 LEU A CA 1
ATOM 847 C C . LEU A 1 110 ? -4.863 12.148 0.521 1 97.25 110 LEU A C 1
ATOM 849 O O . LEU A 1 110 ? -3.844 11.82 -0.091 1 97.25 110 LEU A O 1
ATOM 853 N N . VAL A 1 111 ? -5.82 11.227 0.841 1 96.75 111 VAL A N 1
ATOM 854 C CA . VAL A 1 111 ? -5.602 9.812 0.54 1 96.75 111 VAL A CA 1
ATOM 855 C C . VAL A 1 111 ? -6.648 9.328 -0.457 1 96.75 111 VAL A C 1
ATOM 857 O O . VAL A 1 111 ? -6.602 8.18 -0.908 1 96.75 111 VAL A O 1
ATOM 860 N N . LEU A 1 112 ? -7.582 10.156 -0.79 1 96.94 112 LEU A N 1
ATOM 861 C CA . LEU A 1 112 ? -8.578 9.82 -1.799 1 96.94 112 LEU A CA 1
ATOM 862 C C . LEU A 1 112 ? -8.062 10.141 -3.199 1 96.94 112 LEU A C 1
ATOM 864 O O . LEU A 1 112 ? -7.02 10.773 -3.352 1 96.94 112 LEU A O 1
ATOM 868 N N . PHE A 1 113 ? -8.758 9.617 -4.184 1 96 113 PHE A N 1
ATOM 869 C CA . PHE A 1 113 ? -8.438 9.844 -5.59 1 96 113 PHE A CA 1
ATOM 870 C C . PHE A 1 113 ? -7.035 9.344 -5.914 1 96 113 PHE A C 1
ATOM 872 O O . PHE A 1 113 ? -6.215 10.086 -6.457 1 96 113 PHE A O 1
ATOM 879 N N . ASN A 1 114 ? -6.805 8.031 -5.594 1 93.06 114 ASN A N 1
ATOM 880 C CA . ASN A 1 114 ? -5.527 7.375 -5.867 1 93.06 114 ASN A CA 1
ATOM 881 C C . ASN A 1 114 ? -5.164 7.461 -7.348 1 93.06 114 ASN A C 1
ATOM 883 O O . ASN A 1 114 ? -6.039 7.383 -8.211 1 93.06 114 ASN A O 1
ATOM 887 N N . PRO A 1 115 ? -3.879 7.613 -7.602 1 91.56 115 PRO A N 1
ATOM 888 C CA . PRO A 1 115 ? -3.451 7.59 -9 1 91.56 115 PRO A CA 1
ATOM 889 C C . PRO A 1 115 ? -3.598 6.211 -9.641 1 91.56 115 PRO A C 1
ATOM 891 O O . PRO A 1 115 ? -2.838 5.293 -9.328 1 91.56 115 PRO A O 1
ATOM 894 N N . LEU A 1 116 ? -4.562 6.047 -10.461 1 92.88 116 LEU A N 1
ATOM 895 C CA . LEU A 1 116 ? -4.82 4.801 -11.172 1 92.88 116 LEU A CA 1
ATOM 896 C C . LEU A 1 116 ? -4.129 4.801 -12.531 1 92.88 116 LEU A C 1
ATOM 898 O O . LEU A 1 116 ? -4.781 4.629 -13.562 1 92.88 116 LEU A O 1
ATOM 902 N N . LEU A 1 117 ? -2.84 4.91 -12.492 1 94 117 LEU A N 1
ATOM 903 C CA . LEU A 1 117 ? -2.035 5.098 -13.695 1 94 117 LEU A CA 1
ATOM 904 C C . LEU A 1 117 ? -1.402 3.781 -14.133 1 94 117 LEU A C 1
ATOM 906 O O . LEU A 1 117 ? -1.102 2.924 -13.305 1 94 117 LEU A O 1
ATOM 910 N N . SER A 1 118 ? -1.214 3.738 -15.414 1 95 118 SER A N 1
ATOM 911 C CA . SER A 1 118 ? -0.395 2.65 -15.938 1 95 118 SER A CA 1
ATOM 912 C C . SER A 1 118 ? 1.008 2.678 -15.336 1 95 118 SER A C 1
ATOM 914 O O . SER A 1 118 ? 1.595 3.748 -15.172 1 95 118 SER A O 1
ATOM 916 N N . GLU A 1 119 ? 1.435 1.462 -15.078 1 94.88 119 GLU A N 1
ATOM 917 C CA . GLU A 1 119 ? 2.775 1.379 -14.508 1 94.88 119 GLU A CA 1
ATOM 918 C C . GLU A 1 119 ? 3.801 2.072 -15.398 1 94.88 119 GLU A C 1
ATOM 920 O O . GLU A 1 119 ? 4.719 2.73 -14.898 1 94.88 119 GLU A O 1
ATOM 925 N N . SER A 1 120 ? 3.645 1.996 -16.688 1 92.75 120 SER A N 1
ATOM 926 C CA . SER A 1 120 ? 4.602 2.518 -17.656 1 92.75 120 SER A CA 1
ATOM 927 C C . SER A 1 120 ? 4.645 4.043 -17.625 1 92.75 120 SER A C 1
ATOM 929 O O . SER A 1 120 ? 5.562 4.656 -18.172 1 92.75 120 SER A O 1
ATOM 931 N N . THR A 1 121 ? 3.672 4.652 -17.016 1 93.31 121 THR A N 1
ATOM 932 C CA . THR A 1 121 ? 3.611 6.109 -17 1 93.31 121 THR A CA 1
ATOM 933 C C . THR A 1 121 ? 4.219 6.664 -15.719 1 93.31 121 THR A C 1
ATOM 935 O O . THR A 1 121 ? 4.375 7.879 -15.578 1 93.31 121 THR A O 1
ATOM 938 N N . LEU A 1 122 ? 4.566 5.816 -14.805 1 94.69 122 LEU A N 1
ATOM 939 C CA . LEU A 1 122 ? 5.191 6.262 -13.57 1 94.69 122 LEU A CA 1
ATOM 940 C C . LEU A 1 122 ? 6.613 6.75 -13.82 1 94.69 122 LEU A C 1
ATOM 942 O O . LEU A 1 122 ? 7.266 6.312 -14.766 1 94.69 122 LEU A O 1
ATOM 946 N N . GLY A 1 123 ? 7.039 7.672 -12.977 1 93.19 123 GLY A N 1
ATOM 947 C CA . GLY A 1 123 ? 8.445 8.031 -12.984 1 93.19 123 GLY A CA 1
ATOM 948 C C . GLY A 1 123 ? 9.359 6.906 -12.531 1 93.19 123 GLY A C 1
ATOM 949 O O . GLY A 1 123 ? 8.891 5.922 -11.953 1 93.19 123 GLY A O 1
ATOM 950 N N . ALA A 1 124 ? 10.656 7.121 -12.75 1 90.56 124 ALA A N 1
ATOM 951 C CA . ALA A 1 124 ? 11.641 6.125 -12.336 1 90.56 124 ALA A CA 1
ATOM 952 C C . ALA A 1 124 ? 11.617 5.922 -10.82 1 90.56 124 ALA A C 1
ATOM 954 O O . ALA A 1 124 ? 11.969 4.852 -10.328 1 90.56 124 ALA A O 1
ATOM 955 N N . ASP A 1 125 ? 11.156 6.926 -10.117 1 93.88 125 ASP A N 1
ATOM 956 C CA . ASP A 1 125 ? 11.086 6.855 -8.664 1 93.88 125 ASP A CA 1
ATOM 957 C C . ASP A 1 125 ? 9.703 6.383 -8.203 1 93.88 125 ASP A C 1
ATOM 959 O O . ASP A 1 125 ? 9.406 6.402 -7.004 1 93.88 125 ASP A O 1
ATOM 963 N N . GLY A 1 126 ? 8.82 6.043 -9.148 1 95.06 126 GLY A N 1
ATOM 964 C CA . GLY A 1 126 ? 7.512 5.492 -8.82 1 95.06 126 GLY A CA 1
ATOM 965 C C . GLY A 1 126 ? 6.43 6.551 -8.695 1 95.06 126 GLY A C 1
ATOM 966 O O . GLY A 1 126 ? 5.262 6.227 -8.477 1 95.06 126 GLY A O 1
ATOM 967 N N . THR A 1 127 ? 6.758 7.82 -8.883 1 94.69 127 THR A N 1
ATOM 968 C CA . THR A 1 127 ? 5.785 8.891 -8.688 1 94.69 127 THR A CA 1
ATOM 969 C C . THR A 1 127 ? 4.93 9.078 -9.938 1 94.69 127 THR A C 1
ATOM 971 O O . THR A 1 127 ? 5.336 8.695 -11.039 1 94.69 127 THR A O 1
ATOM 974 N N . GLU A 1 128 ? 3.832 9.641 -9.672 1 92.94 128 GLU A N 1
ATOM 975 C CA . GLU A 1 128 ? 2.992 10.117 -10.773 1 92.94 128 GLU A CA 1
ATOM 976 C C . GLU A 1 128 ? 3.607 11.336 -11.445 1 92.94 128 GLU A C 1
ATOM 978 O O . GLU A 1 128 ? 4.164 12.211 -10.781 1 92.94 128 GLU A O 1
ATOM 983 N N . ARG A 1 129 ? 3.408 11.422 -12.789 1 91.81 129 ARG A N 1
ATOM 984 C CA . ARG A 1 129 ? 4.023 12.508 -13.547 1 91.81 129 ARG A CA 1
ATOM 985 C C . ARG A 1 129 ? 2.969 13.367 -14.234 1 91.81 129 ARG A C 1
ATOM 987 O O . ARG A 1 129 ? 3.299 14.281 -14.992 1 91.81 129 ARG A O 1
ATOM 994 N N . SER A 1 130 ? 1.779 13.164 -13.875 1 90.12 130 SER A N 1
ATOM 995 C CA . SER A 1 130 ? 0.663 13.773 -14.586 1 90.12 130 SER A CA 1
ATOM 996 C C . SER A 1 130 ? 0.738 15.297 -14.523 1 90.12 130 SER A C 1
ATOM 998 O O . SER A 1 130 ? 0.329 15.984 -15.469 1 90.12 130 SER A O 1
ATOM 1000 N N . PHE A 1 131 ? 1.282 15.828 -13.461 1 93.25 131 PHE A N 1
ATOM 1001 C CA . PHE A 1 131 ? 1.325 17.281 -13.305 1 93.25 131 PHE A CA 1
ATOM 1002 C C . PHE A 1 131 ? 2.764 17.781 -13.297 1 93.25 131 PHE A C 1
ATOM 1004 O O . PHE A 1 131 ? 3.027 18.922 -12.914 1 93.25 131 PHE A O 1
ATOM 1011 N N . GLY A 1 132 ? 3.613 16.891 -13.711 1 94.38 132 GLY A N 1
ATOM 1012 C CA . GLY A 1 132 ? 5.016 17.281 -13.766 1 94.38 132 GLY A CA 1
ATOM 1013 C C . GLY A 1 132 ? 5.375 18.031 -15.039 1 94.38 132 GLY A C 1
ATOM 1014 O O . GLY A 1 132 ? 4.957 17.641 -16.125 1 94.38 132 GLY A O 1
ATOM 1015 N N . PRO A 1 133 ? 6.152 19.094 -14.914 1 95.19 133 PRO A N 1
ATOM 1016 C CA . PRO A 1 133 ? 6.582 19.844 -16.094 1 95.19 133 PRO A CA 1
ATOM 1017 C C . PRO A 1 133 ? 7.633 19.109 -16.922 1 95.19 133 PRO A C 1
ATOM 1019 O O . PRO A 1 133 ? 8.258 18.156 -16.422 1 95.19 133 PRO A O 1
ATOM 1022 N N . PRO A 1 134 ? 7.691 19.516 -18.156 1 93.31 134 PRO A N 1
ATOM 1023 C CA . PRO A 1 134 ? 8.758 18.938 -18.984 1 93.31 134 PRO A CA 1
ATOM 1024 C C . PRO A 1 134 ? 10.141 19.469 -18.609 1 93.31 134 PRO A C 1
ATOM 1026 O O . PRO A 1 134 ? 10.266 20.297 -17.703 1 93.31 134 PRO A O 1
ATOM 1029 N N . GLY A 1 135 ? 11.234 18.875 -19.25 1 89.88 135 GLY A N 1
ATOM 1030 C CA . GLY A 1 135 ? 12.578 19.391 -19.078 1 89.88 135 GLY A CA 1
ATOM 1031 C C . GLY A 1 135 ? 13.43 18.547 -18.156 1 89.88 135 GLY A C 1
ATOM 1032 O O . GLY A 1 135 ? 14.438 19.016 -17.625 1 89.88 135 GLY A O 1
ATOM 1033 N N . GLY A 1 136 ? 12.969 17.438 -17.875 1 90.12 136 GLY A N 1
ATOM 1034 C CA . GLY A 1 136 ? 13.766 16.562 -17.047 1 90.12 136 GLY A CA 1
ATOM 1035 C C . GLY A 1 136 ? 13.672 16.875 -15.562 1 90.12 136 GLY A C 1
ATOM 1036 O O . GLY A 1 136 ? 14.586 16.562 -14.797 1 90.12 136 GLY A O 1
ATOM 1037 N N . LEU A 1 137 ? 12.633 17.609 -15.156 1 92.12 137 LEU A N 1
ATOM 1038 C CA . LEU A 1 137 ? 12.398 17.938 -13.75 1 92.12 137 LEU A CA 1
ATOM 1039 C C . LEU A 1 137 ? 11.734 16.781 -13.016 1 92.12 137 LEU A C 1
ATOM 1041 O O . LEU A 1 137 ? 10.57 16.891 -12.617 1 92.12 137 LEU A O 1
ATOM 1045 N N . ASP A 1 138 ? 12.547 15.773 -12.695 1 90.19 138 ASP A N 1
ATOM 1046 C CA . ASP A 1 138 ? 11.992 14.469 -12.344 1 90.19 138 ASP A CA 1
ATOM 1047 C C . ASP A 1 138 ? 11.93 14.297 -10.828 1 90.19 138 ASP A C 1
ATOM 1049 O O . ASP A 1 138 ? 11.273 13.375 -10.328 1 90.19 138 ASP A O 1
ATOM 1053 N N . GLN A 1 139 ? 12.617 15.156 -10.148 1 93.12 139 GLN A N 1
ATOM 1054 C CA . GLN A 1 139 ? 12.516 15.062 -8.695 1 93.12 139 GLN A CA 1
ATOM 1055 C C . GLN A 1 139 ? 11.328 15.875 -8.172 1 93.12 139 GLN A C 1
ATOM 1057 O O . GLN A 1 139 ? 11.234 17.078 -8.422 1 93.12 139 GLN A O 1
ATOM 1062 N N . ARG A 1 140 ? 10.453 15.219 -7.512 1 95.06 140 ARG A N 1
ATOM 1063 C CA . ARG A 1 140 ? 9.25 15.852 -6.992 1 95.06 140 ARG A CA 1
ATOM 1064 C C . ARG A 1 140 ? 9.281 15.922 -5.469 1 95.06 140 ARG A C 1
ATOM 1066 O O . ARG A 1 140 ? 9.594 14.938 -4.801 1 95.06 140 ARG A O 1
ATOM 1073 N N . MET A 1 141 ? 8.938 17.078 -4.93 1 95.06 141 MET A N 1
ATOM 1074 C CA . MET A 1 141 ? 8.852 17.281 -3.486 1 95.06 141 MET A CA 1
ATOM 1075 C C . MET A 1 141 ? 7.508 17.875 -3.098 1 95.06 141 MET A C 1
ATOM 1077 O O . MET A 1 141 ? 6.926 18.656 -3.859 1 95.06 141 MET A O 1
ATOM 1081 N N . TRP A 1 142 ? 7.039 17.5 -1.968 1 97.69 142 TRP A N 1
ATOM 1082 C CA . TRP A 1 142 ? 5.855 18.109 -1.371 1 97.69 142 TRP A CA 1
ATOM 1083 C C . TRP A 1 142 ? 6.207 19.422 -0.67 1 97.69 142 TRP A C 1
ATOM 1085 O O . TRP A 1 142 ? 6.867 19.406 0.37 1 97.69 142 TRP A O 1
ATOM 1095 N N . ALA A 1 143 ? 5.734 20.516 -1.146 1 97.44 143 ALA A N 1
ATOM 1096 C CA . ALA A 1 143 ? 6.168 21.828 -0.66 1 97.44 143 ALA A CA 1
ATOM 1097 C C . ALA A 1 143 ? 5.215 22.359 0.403 1 97.44 143 ALA A C 1
ATOM 1099 O O . ALA A 1 143 ? 5.637 23.031 1.346 1 97.44 143 ALA A O 1
ATOM 1100 N N . GLY A 1 144 ? 3.996 22.188 0.212 1 98.44 144 GLY A N 1
ATOM 1101 C CA . GLY A 1 144 ? 3.002 22.75 1.113 1 98.44 144 GLY A CA 1
ATOM 1102 C C . GLY A 1 144 ? 1.601 22.75 0.534 1 98.44 144 GLY A C 1
ATOM 1103 O O . GLY A 1 144 ? 1.351 22.109 -0.494 1 98.44 144 GLY A O 1
ATOM 1104 N N . GLY A 1 145 ? 0.73 23.375 1.256 1 98.5 145 GLY A N 1
ATOM 1105 C CA . GLY A 1 145 ? -0.659 23.438 0.832 1 98.5 145 GLY A CA 1
ATOM 1106 C C . GLY A 1 145 ? -1.562 24.109 1.852 1 98.5 145 GLY A C 1
ATOM 1107 O O . GLY A 1 145 ? -1.08 24.719 2.811 1 98.5 145 GLY A O 1
ATOM 1108 N N . SER A 1 146 ? -2.875 24.094 1.474 1 98.81 146 SER A N 1
ATOM 1109 C CA . SER A 1 146 ? -3.867 24.672 2.371 1 98.81 146 SER A CA 1
ATOM 1110 C C . SER A 1 146 ? -5.234 24.031 2.174 1 98.81 146 SER A C 1
ATOM 1112 O O . SER A 1 146 ? -5.484 23.391 1.149 1 98.81 146 SER A O 1
ATOM 1114 N N . PHE A 1 147 ? -6 24.156 3.209 1 98.69 147 PHE A N 1
ATOM 1115 C CA . PHE A 1 147 ? -7.398 23.75 3.193 1 98.69 147 PHE A CA 1
ATOM 1116 C C . PHE A 1 147 ? -8.312 24.875 3.643 1 98.69 147 PHE A C 1
ATOM 1118 O O . PHE A 1 147 ? -7.973 25.625 4.562 1 98.69 147 PHE A O 1
ATOM 1125 N N . GLU A 1 148 ? -9.391 25.047 2.973 1 98.62 148 GLU A N 1
ATOM 1126 C CA . GLU A 1 148 ? -10.562 25.781 3.438 1 98.62 148 GLU A CA 1
ATOM 1127 C C . GLU A 1 148 ? -11.766 24.859 3.604 1 98.62 148 GLU A C 1
ATOM 1129 O O . GLU A 1 148 ? -12.203 24.219 2.643 1 98.62 148 GLU A O 1
ATOM 1134 N N . PHE A 1 149 ? -12.297 24.859 4.797 1 97.62 149 PHE A N 1
ATOM 1135 C CA . PHE A 1 149 ? -13.375 23.922 5.102 1 97.62 149 PHE A CA 1
ATOM 1136 C C . PHE A 1 149 ? -14.711 24.641 5.152 1 97.62 149 PHE A C 1
ATOM 1138 O O . PHE A 1 149 ? -14.789 25.812 5.559 1 97.62 149 PHE A O 1
ATOM 1145 N N . GLU A 1 150 ? -15.719 23.938 4.734 1 96.69 150 GLU A N 1
ATOM 1146 C CA . GLU A 1 150 ? -17.094 24.406 4.934 1 96.69 150 GLU A CA 1
ATOM 1147 C C . GLU A 1 150 ? -17.609 24.031 6.312 1 96.69 150 GLU A C 1
ATOM 1149 O O . GLU A 1 150 ? -17.469 22.875 6.738 1 96.69 150 GLU A O 1
ATOM 1154 N N . GLN A 1 151 ? -18.188 25.016 6.938 1 93.94 151 GLN A N 1
ATOM 1155 C CA . GLN A 1 151 ? -18.641 24.781 8.305 1 93.94 151 GLN A CA 1
ATOM 1156 C C . GLN A 1 151 ? -19.656 23.656 8.367 1 93.94 151 GLN A C 1
ATOM 1158 O O . GLN A 1 151 ? -20.641 23.641 7.613 1 93.94 151 GLN A O 1
ATOM 1163 N N . GLY A 1 152 ? -19.375 22.719 9.203 1 90.69 152 GLY A N 1
ATOM 1164 C CA . GLY A 1 152 ? -20.312 21.656 9.484 1 90.69 152 GLY A CA 1
ATOM 1165 C C . GLY A 1 152 ? -20.312 20.562 8.422 1 90.69 152 GLY A C 1
ATOM 1166 O O . GLY A 1 152 ? -21.125 19.625 8.492 1 90.69 152 GLY A O 1
ATOM 1167 N N . LYS A 1 153 ? -19.484 20.688 7.508 1 93.38 153 LYS A N 1
ATOM 1168 C CA . LYS A 1 153 ? -19.438 19.703 6.438 1 93.38 153 LYS A CA 1
ATOM 1169 C C . LYS A 1 153 ? -18.203 18.828 6.535 1 93.38 153 LYS A C 1
ATOM 1171 O O . LYS A 1 153 ? -17.109 19.328 6.867 1 93.38 153 LYS A O 1
ATOM 1176 N N . GLN A 1 154 ? -18.406 17.547 6.305 1 93.69 154 GLN A N 1
ATOM 1177 C CA . GLN A 1 154 ? -17.328 16.578 6.273 1 93.69 154 GLN A CA 1
ATOM 1178 C C . GLN A 1 154 ? -17.703 15.367 5.418 1 93.69 154 GLN A C 1
ATOM 1180 O O . GLN A 1 154 ? -18.875 14.969 5.375 1 93.69 154 GLN A O 1
ATOM 1185 N N . LEU A 1 155 ? -16.75 14.859 4.711 1 96.12 155 LEU A N 1
ATOM 1186 C CA . LEU A 1 155 ? -17.016 13.648 3.945 1 96.12 155 LEU A CA 1
ATOM 1187 C C . LEU A 1 155 ? -17.422 12.5 4.863 1 96.12 155 LEU A C 1
ATOM 1189 O O . LEU A 1 155 ? -16.922 12.383 5.984 1 96.12 155 LEU A O 1
ATOM 1193 N N . LYS A 1 156 ? -18.312 11.672 4.383 1 96.62 156 LYS A N 1
ATOM 1194 C CA . LYS A 1 156 ? -18.781 10.523 5.148 1 96.62 156 LYS A CA 1
ATOM 1195 C C . LYS A 1 156 ? -18.312 9.211 4.52 1 96.62 156 LYS A C 1
ATOM 1197 O O . LYS A 1 156 ? -18.203 9.109 3.295 1 96.62 156 LYS A O 1
ATOM 1202 N N . VAL A 1 157 ? -18.094 8.242 5.371 1 96.31 157 VAL A N 1
ATOM 1203 C CA . VAL A 1 157 ? -17.688 6.918 4.914 1 96.31 157 VAL A CA 1
ATOM 1204 C C . VAL A 1 157 ? -18.781 6.312 4.035 1 96.31 157 VAL A C 1
ATOM 1206 O O . VAL A 1 157 ? -19.953 6.27 4.426 1 96.31 157 VAL A O 1
ATOM 1209 N N . GLY A 1 158 ? -18.359 5.855 2.857 1 94.5 158 GLY A N 1
ATOM 1210 C CA . GLY A 1 158 ? -19.281 5.188 1.956 1 94.5 158 GLY A CA 1
ATOM 1211 C C . GLY A 1 158 ? -19.828 6.102 0.877 1 94.5 158 GLY A C 1
ATOM 1212 O O . GLY A 1 158 ? -20.453 5.637 -0.078 1 94.5 158 GLY A O 1
ATOM 1213 N N . GLN A 1 159 ? -19.547 7.344 0.941 1 94.75 159 GLN A N 1
ATOM 1214 C CA . GLN A 1 159 ? -20.141 8.297 0.006 1 94.75 159 GLN A CA 1
ATOM 1215 C C . GLN A 1 159 ? -19.297 8.406 -1.266 1 94.75 159 GLN A C 1
ATOM 1217 O O . GLN A 1 159 ? -18.078 8.25 -1.226 1 94.75 159 GLN A O 1
ATOM 1222 N N . ASP A 1 160 ? -19.984 8.664 -2.342 1 94.94 160 ASP A N 1
ATOM 1223 C CA . ASP A 1 160 ? -19.297 9.07 -3.566 1 94.94 160 ASP A CA 1
ATOM 1224 C C . ASP A 1 160 ? -18.797 10.508 -3.459 1 94.94 160 ASP A C 1
ATOM 1226 O O . ASP A 1 160 ? -19.469 11.375 -2.914 1 94.94 160 ASP A O 1
ATOM 1230 N N . VAL A 1 161 ? -17.609 10.719 -3.947 1 97.44 161 VAL A N 1
ATOM 1231 C CA . VAL A 1 161 ? -16.984 12.031 -3.852 1 97.44 161 VAL A CA 1
ATOM 1232 C C . VAL A 1 161 ? -16.5 12.469 -5.23 1 97.44 161 VAL A C 1
ATOM 1234 O O . VAL A 1 161 ? -15.977 11.664 -6 1 97.44 161 VAL A O 1
ATOM 1237 N N . GLN A 1 162 ? -16.734 13.672 -5.516 1 97.75 162 GLN A N 1
ATOM 1238 C CA . GLN A 1 162 ? -16.203 14.305 -6.719 1 97.75 162 GLN A CA 1
ATOM 1239 C C . GLN A 1 162 ? -15.148 15.359 -6.371 1 97.75 162 GLN A C 1
ATOM 1241 O O . GLN A 1 162 ? -15.25 16.016 -5.336 1 97.75 162 GLN A O 1
ATOM 1246 N N . CYS A 1 163 ? -14.164 15.492 -7.227 1 98.12 163 CYS A N 1
ATOM 1247 C CA . CYS A 1 163 ? -13.117 16.484 -7.031 1 98.12 163 CYS A CA 1
ATOM 1248 C C . CYS A 1 163 ? -12.805 17.219 -8.336 1 98.12 163 CYS A C 1
ATOM 1250 O O . CYS A 1 163 ? -12.422 16.594 -9.32 1 98.12 163 CYS A O 1
ATOM 1252 N N . ASN A 1 164 ? -12.984 18.516 -8.305 1 98.12 164 ASN A N 1
ATOM 1253 C CA . ASN A 1 164 ? -12.57 19.344 -9.43 1 98.12 164 ASN A CA 1
ATOM 1254 C C . ASN A 1 164 ? -11.141 19.844 -9.258 1 98.12 164 ASN A C 1
ATOM 1256 O O . ASN A 1 164 ? -10.828 20.5 -8.266 1 98.12 164 ASN A O 1
ATOM 1260 N N . VAL A 1 165 ? -10.305 19.547 -10.258 1 98 165 VAL A N 1
ATOM 1261 C CA . VAL A 1 165 ? -8.883 19.859 -10.148 1 98 165 VAL A CA 1
ATOM 1262 C C . VAL A 1 165 ? -8.484 20.844 -11.242 1 98 165 VAL A C 1
ATOM 1264 O O . VAL A 1 165 ? -8.773 20.625 -12.422 1 98 165 VAL A O 1
ATOM 1267 N N . THR A 1 166 ? -7.824 21.891 -10.859 1 98.25 166 THR A N 1
ATOM 1268 C CA . THR A 1 166 ? -7.211 22.859 -11.773 1 98.25 166 THR A CA 1
ATOM 1269 C C . THR A 1 166 ? -5.797 23.203 -11.32 1 98.25 166 THR A C 1
ATOM 1271 O O . THR A 1 166 ? -5.48 23.109 -10.133 1 98.25 166 THR A O 1
ATOM 1274 N N . VAL A 1 167 ? -4.977 23.5 -12.281 1 98.25 167 VAL A N 1
ATOM 1275 C CA . VAL A 1 167 ? -3.674 24.062 -11.938 1 98.25 167 VAL A CA 1
ATOM 1276 C C . VAL A 1 167 ? -3.781 25.578 -11.797 1 98.25 167 VAL A C 1
ATOM 1278 O O . VAL A 1 167 ? -4 26.297 -12.781 1 98.25 167 VAL A O 1
ATOM 1281 N N . GLU A 1 168 ? -3.598 26.031 -10.594 1 97.88 168 GLU A N 1
ATOM 1282 C CA . GLU A 1 168 ? -3.822 27.438 -10.273 1 97.88 168 GLU A CA 1
ATOM 1283 C C . GLU A 1 168 ? -2.576 28.266 -10.555 1 97.88 168 GLU A C 1
ATOM 1285 O O . GLU A 1 168 ? -2.676 29.438 -10.914 1 97.88 168 GLU A O 1
ATOM 1290 N N . SER A 1 169 ? -1.403 27.672 -10.383 1 97.5 169 SER A N 1
ATOM 1291 C CA . SER A 1 169 ? -0.185 28.438 -10.594 1 97.5 169 SER A CA 1
ATOM 1292 C C . SER A 1 169 ? 0.988 27.531 -10.961 1 97.5 169 SER A C 1
ATOM 1294 O O . SER A 1 169 ? 1.056 26.391 -10.516 1 97.5 169 SER A O 1
ATOM 1296 N N . VAL A 1 170 ? 1.801 27.953 -11.812 1 97.5 170 VAL A N 1
ATOM 1297 C CA . VAL A 1 170 ? 3.104 27.406 -12.172 1 97.5 170 VAL A CA 1
ATOM 1298 C C . VAL A 1 170 ? 4.176 28.484 -12.031 1 97.5 170 VAL A C 1
ATOM 1300 O O . VAL A 1 170 ? 4.172 29.469 -12.758 1 97.5 170 VAL A O 1
ATOM 1303 N N . LEU A 1 171 ? 5.094 28.328 -11.07 1 96.25 171 LEU A N 1
ATOM 1304 C CA . LEU A 1 171 ? 6.109 29.328 -10.789 1 96.25 171 LEU A CA 1
ATOM 1305 C C . LEU A 1 171 ? 7.508 28.766 -11.031 1 96.25 171 LEU A C 1
ATOM 1307 O O . LEU A 1 171 ? 7.871 27.734 -10.477 1 96.25 171 LEU A O 1
ATOM 1311 N N . LEU A 1 172 ? 8.195 29.422 -11.891 1 93.75 172 LEU A N 1
ATOM 1312 C CA . LEU A 1 172 ? 9.594 29.078 -12.133 1 93.75 172 LEU A CA 1
ATOM 1313 C C . LEU A 1 172 ? 10.516 29.844 -11.18 1 93.75 172 LEU A C 1
ATOM 1315 O O . LEU A 1 172 ? 10.391 31.062 -11.031 1 93.75 172 LEU A O 1
ATOM 1319 N N . LYS A 1 173 ? 11.281 29 -10.484 1 90.75 173 LYS A N 1
ATOM 1320 C CA . LYS A 1 173 ? 12.281 29.578 -9.594 1 90.75 173 LYS A CA 1
ATOM 1321 C C . LYS A 1 173 ? 13.688 29.125 -9.969 1 90.75 173 LYS A C 1
ATOM 1323 O O . LYS A 1 173 ? 13.891 27.969 -10.336 1 90.75 173 LYS A O 1
ATOM 1328 N N . GLN A 1 174 ? 14.602 30.078 -9.961 1 85.62 174 GLN A N 1
ATOM 1329 C CA . GLN A 1 174 ? 16 29.781 -10.227 1 85.62 174 GLN A CA 1
ATOM 1330 C C . GLN A 1 174 ? 16.844 29.9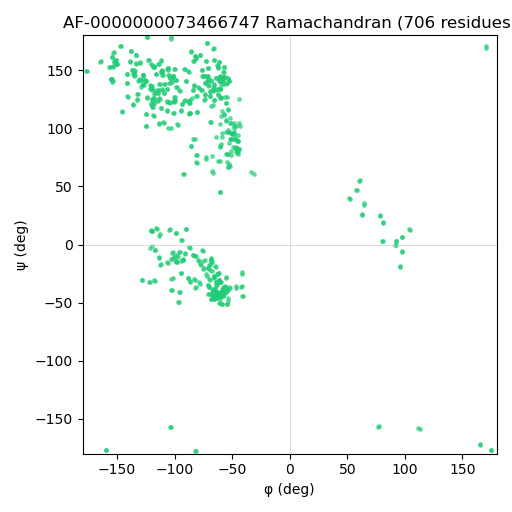22 -8.961 1 85.62 174 GLN A C 1
ATOM 1332 O O . GLN A 1 174 ? 16.953 31.016 -8.406 1 85.62 174 GLN A O 1
ATOM 1337 N N . GLY A 1 175 ? 17.188 28.766 -8.438 1 73.62 175 GLY A N 1
ATOM 1338 C CA . GLY A 1 175 ? 18.078 28.828 -7.281 1 73.62 175 GLY A CA 1
ATOM 1339 C C . GLY A 1 175 ? 19.547 28.797 -7.656 1 73.62 175 GLY A C 1
ATOM 1340 O O . GLY A 1 175 ? 19.938 28.141 -8.617 1 73.62 175 GLY A O 1
ATOM 1341 N N . ALA A 1 176 ? 20.281 29.609 -6.91 1 68.75 176 ALA A N 1
ATOM 1342 C CA . ALA A 1 176 ? 21.734 29.656 -7.145 1 68.75 176 ALA A CA 1
ATOM 1343 C C . ALA A 1 176 ? 22.359 28.281 -6.953 1 68.75 176 ALA A C 1
ATOM 1345 O O . ALA A 1 176 ? 23.172 27.859 -7.777 1 68.75 176 ALA A O 1
ATOM 1346 N N . LYS A 1 177 ? 21.969 27.531 -6.004 1 67.56 177 LYS A N 1
ATOM 1347 C CA . LYS A 1 177 ? 22.594 26.25 -5.668 1 67.56 177 LYS A CA 1
ATOM 1348 C C . LYS A 1 177 ? 21.766 25.078 -6.199 1 67.56 177 LYS A C 1
ATOM 1350 O O . LYS A 1 177 ? 22.312 24.078 -6.645 1 67.56 177 LYS A O 1
ATOM 1355 N N . THR A 1 178 ? 20.484 25.266 -6.301 1 71.25 178 THR A N 1
ATOM 1356 C CA . THR A 1 178 ? 19.609 24.125 -6.562 1 71.25 178 THR A CA 1
ATOM 1357 C C . THR A 1 178 ? 19.219 24.078 -8.039 1 71.25 178 THR A C 1
ATOM 1359 O O . THR A 1 178 ? 18.719 23.062 -8.516 1 71.25 178 THR A O 1
ATOM 1362 N N . GLY A 1 179 ? 19.531 25.109 -8.719 1 81.25 179 GLY A N 1
ATOM 1363 C CA . GLY A 1 179 ? 19.156 25.156 -10.125 1 81.25 179 GLY A CA 1
ATOM 1364 C C . GLY A 1 179 ? 17.688 25.469 -10.352 1 81.25 179 GLY A C 1
ATOM 1365 O O . GLY A 1 179 ? 17.078 26.172 -9.547 1 81.25 179 GLY A O 1
ATOM 1366 N N . THR A 1 180 ? 17.234 25.078 -11.453 1 88.81 180 THR A N 1
ATOM 1367 C CA . THR A 1 180 ? 15.875 25.375 -11.867 1 88.81 180 THR A CA 1
ATOM 1368 C C . THR A 1 180 ? 14.875 24.531 -11.078 1 88.81 180 THR A C 1
ATOM 1370 O O . THR A 1 180 ? 15.047 23.328 -10.938 1 88.81 180 THR A O 1
ATOM 1373 N N . MET A 1 181 ? 13.875 25.266 -10.508 1 93.62 181 MET A N 1
ATOM 1374 C CA . MET A 1 181 ? 12.75 24.609 -9.836 1 93.62 181 MET A CA 1
ATOM 1375 C C . MET A 1 181 ? 11.422 25.156 -10.344 1 93.62 181 MET A C 1
ATOM 1377 O O . MET A 1 181 ? 11.305 26.344 -10.633 1 93.62 181 MET A O 1
ATOM 1381 N N . VAL A 1 182 ? 10.531 24.25 -10.461 1 96.75 182 VAL A N 1
ATOM 1382 C CA . VAL A 1 182 ? 9.188 24.656 -10.859 1 96.75 182 VAL A CA 1
ATOM 1383 C C . VAL A 1 182 ? 8.18 24.266 -9.781 1 96.75 182 VAL A C 1
ATOM 1385 O O . VAL A 1 182 ? 8.109 23.109 -9.383 1 96.75 182 VAL A O 1
ATOM 1388 N N . LEU A 1 183 ? 7.469 25.312 -9.258 1 97.5 183 LEU A N 1
ATOM 1389 C CA . LEU A 1 183 ? 6.395 25.078 -8.297 1 97.5 183 LEU A CA 1
ATOM 1390 C C . LEU A 1 183 ? 5.043 24.984 -9 1 97.5 183 LEU A C 1
ATOM 1392 O O . LEU A 1 183 ? 4.664 25.891 -9.742 1 97.5 183 LEU A O 1
ATOM 1396 N N . VAL A 1 184 ? 4.387 23.875 -8.852 1 98.12 184 VAL A N 1
ATOM 1397 C CA . VAL A 1 184 ? 3.066 23.656 -9.438 1 98.12 184 VAL A CA 1
ATOM 1398 C C . VAL A 1 184 ? 2.021 23.562 -8.32 1 98.12 184 VAL A C 1
ATOM 1400 O O . VAL A 1 184 ? 2.098 22.688 -7.465 1 98.12 184 VAL A O 1
ATOM 1403 N N . THR A 1 185 ? 1.055 24.516 -8.32 1 98.62 185 THR A N 1
ATOM 1404 C CA . THR A 1 185 ? -0.026 24.516 -7.34 1 98.62 185 THR A CA 1
ATOM 1405 C C . THR A 1 185 ? -1.34 24.094 -7.984 1 98.62 185 THR A C 1
ATOM 1407 O O . THR A 1 185 ? -1.793 24.703 -8.953 1 98.62 185 THR A O 1
ATOM 1410 N N . ARG A 1 186 ? -1.904 23.094 -7.453 1 98.44 186 ARG A N 1
ATOM 1411 C CA . ARG A 1 186 ? -3.223 22.625 -7.879 1 98.44 186 ARG A CA 1
ATOM 1412 C C . ARG A 1 186 ? -4.301 23.062 -6.895 1 98.44 186 ARG A C 1
ATOM 1414 O O . ARG A 1 186 ? -4.074 23.078 -5.68 1 98.44 186 ARG A O 1
ATOM 1421 N N . LYS A 1 187 ? -5.391 23.453 -7.41 1 98.75 187 LYS A N 1
ATOM 1422 C CA . LYS A 1 187 ? -6.605 23.656 -6.625 1 98.75 187 LYS A CA 1
ATOM 1423 C C . LYS A 1 187 ? -7.555 22.469 -6.75 1 98.75 187 LYS A C 1
ATOM 1425 O O . LYS A 1 187 ? -7.906 22.062 -7.863 1 98.75 187 LYS A O 1
ATOM 1430 N N . LEU A 1 188 ? -7.941 21.875 -5.672 1 98.62 188 LEU A N 1
ATOM 1431 C CA . LEU A 1 188 ? -8.844 20.719 -5.609 1 98.62 188 LEU A CA 1
ATOM 1432 C C . LEU A 1 188 ? -10.102 21.062 -4.816 1 98.62 188 LEU A C 1
ATOM 1434 O O . LEU A 1 188 ? -10.023 21.391 -3.631 1 98.62 188 LEU A O 1
ATOM 1438 N N . VAL A 1 189 ? -11.211 21 -5.438 1 98.69 189 VAL A N 1
ATOM 1439 C CA . VAL A 1 189 ? -12.492 21.266 -4.789 1 98.69 189 VAL A CA 1
ATOM 1440 C C . VAL A 1 189 ? -13.25 19.953 -4.586 1 98.69 189 VAL A C 1
ATOM 1442 O O . VAL A 1 189 ? -13.656 19.312 -5.555 1 98.69 189 VAL A O 1
ATOM 1445 N N . TYR A 1 190 ? -13.461 19.578 -3.326 1 98.44 190 TYR A N 1
ATOM 1446 C CA . TYR A 1 190 ? -14.102 18.328 -2.979 1 98.44 190 TYR A CA 1
ATOM 1447 C C . TYR A 1 190 ? -15.594 18.516 -2.734 1 98.44 190 TYR A C 1
ATOM 1449 O O . TYR A 1 190 ? -16 19.375 -1.951 1 98.44 190 TYR A O 1
ATOM 1457 N N . GLU A 1 191 ? -16.344 17.656 -3.332 1 97.69 191 GLU A N 1
ATOM 1458 C CA . GLU A 1 191 ? -17.797 17.734 -3.211 1 97.69 191 GLU A CA 1
ATOM 1459 C C . GLU A 1 191 ? -18.406 16.375 -2.869 1 97.69 191 GLU A C 1
ATOM 1461 O O . GLU A 1 191 ? -18.031 15.352 -3.461 1 97.69 191 GLU A O 1
ATOM 1466 N N . GLY A 1 192 ? -19.25 16.344 -1.854 1 93.62 192 GLY A N 1
ATOM 1467 C CA . GLY A 1 192 ? -20.062 15.172 -1.534 1 93.62 192 GLY A CA 1
ATOM 1468 C C . GLY A 1 192 ? -21.516 15.328 -1.953 1 93.62 192 GLY A C 1
ATOM 1469 O O . GLY A 1 192 ? -21.828 16.047 -2.902 1 93.62 192 GLY A O 1
ATOM 1470 N N . ALA A 1 193 ? -22.359 14.57 -1.315 1 89.25 193 ALA A N 1
ATOM 1471 C CA . ALA A 1 193 ? -23.781 14.578 -1.642 1 89.25 193 ALA A CA 1
ATOM 1472 C C . ALA A 1 193 ? -24.422 15.922 -1.314 1 89.25 193 ALA A C 1
ATOM 1474 O O . ALA A 1 193 ? -25.359 16.359 -1.99 1 89.25 193 ALA A O 1
ATOM 1475 N N . GLU A 1 194 ? -23.891 16.609 -0.353 1 90.69 194 GLU A N 1
ATOM 1476 C CA . GLU A 1 194 ? -24.531 17.844 0.122 1 90.69 194 GLU A CA 1
ATOM 1477 C C . GLU A 1 194 ? -23.781 19.062 -0.389 1 90.69 194 GLU A C 1
ATOM 1479 O O . GLU A 1 194 ? -23.922 20.156 0.17 1 90.69 194 GLU A O 1
ATOM 1484 N N . GLY A 1 195 ? -22.906 18.875 -1.332 1 95.12 195 GLY A N 1
ATOM 1485 C CA . GLY A 1 195 ? -22.188 20 -1.911 1 95.12 195 GLY A CA 1
ATOM 1486 C C . GLY A 1 195 ? -20.719 20.016 -1.569 1 95.12 195 GLY A C 1
ATOM 1487 O O . GLY A 1 195 ? -20.141 18.969 -1.263 1 95.12 195 GLY A O 1
ATOM 1488 N N . ILE A 1 196 ? -20.156 21.297 -1.688 1 97.69 196 ILE A N 1
ATOM 1489 C CA . ILE A 1 196 ? -18.719 21.453 -1.461 1 97.69 196 ILE A CA 1
ATOM 1490 C C . ILE A 1 196 ? -18.406 21.234 0.019 1 97.69 196 ILE A C 1
ATOM 1492 O O . ILE A 1 196 ? -19.078 21.797 0.887 1 97.69 196 ILE A O 1
ATOM 1496 N N . VAL A 1 197 ? -17.406 20.422 0.256 1 97.19 197 VAL A N 1
ATOM 1497 C CA . VAL A 1 197 ? -17 20.125 1.626 1 97.19 197 VAL A CA 1
ATOM 1498 C C . VAL A 1 197 ? -15.742 20.906 1.975 1 97.19 197 VAL A C 1
ATOM 1500 O O . VAL A 1 197 ? -15.602 21.406 3.096 1 97.19 197 VAL A O 1
ATOM 1503 N N . SER A 1 198 ? -14.844 21 1.02 1 97.88 198 SER A N 1
ATOM 1504 C CA . SER A 1 198 ? -13.586 21.703 1.258 1 97.88 198 SER A CA 1
ATOM 1505 C C . SER A 1 198 ? -12.883 22.031 -0.053 1 97.88 198 SER A C 1
ATOM 1507 O O . SER A 1 198 ? -13.203 21.469 -1.099 1 97.88 198 SER A O 1
ATOM 1509 N N . THR A 1 199 ? -12.031 23.016 0.025 1 98.69 199 THR A N 1
ATOM 1510 C CA . THR A 1 199 ? -11.125 23.391 -1.054 1 98.69 199 THR A CA 1
ATOM 1511 C C . THR A 1 199 ? -9.672 23.281 -0.604 1 98.69 199 THR A C 1
ATOM 1513 O O . THR A 1 199 ? -9.289 23.844 0.425 1 98.69 199 THR A O 1
ATOM 1516 N N . GLU A 1 200 ? -8.93 22.516 -1.354 1 98.69 200 GLU A N 1
ATOM 1517 C CA . GLU A 1 200 ? -7.516 22.312 -1.064 1 98.69 200 GLU A CA 1
ATOM 1518 C C . GLU A 1 200 ? -6.633 22.938 -2.133 1 98.69 200 GLU A C 1
ATOM 1520 O O . GLU A 1 200 ? -6.984 22.953 -3.314 1 98.69 200 GLU A O 1
ATOM 1525 N N . ARG A 1 201 ? -5.598 23.562 -1.708 1 98.75 201 ARG A N 1
ATOM 1526 C CA . ARG A 1 201 ? -4.469 23.859 -2.588 1 98.75 201 ARG A CA 1
ATOM 1527 C C . ARG A 1 201 ? -3.254 23 -2.225 1 98.75 201 ARG A C 1
ATOM 1529 O O . ARG A 1 201 ? -2.906 22.875 -1.049 1 98.75 201 ARG A O 1
ATOM 1536 N N . ARG A 1 202 ? -2.674 22.375 -3.209 1 98.19 202 ARG A N 1
ATOM 1537 C CA . ARG A 1 202 ? -1.53 21.484 -3.07 1 98.19 202 ARG A CA 1
ATOM 1538 C C . ARG A 1 202 ? -0.372 21.922 -3.955 1 98.19 202 ARG A C 1
ATOM 1540 O O . ARG A 1 202 ? -0.535 22.078 -5.168 1 98.19 202 ARG A O 1
ATOM 1547 N N . THR A 1 203 ? 0.789 22.094 -3.334 1 98.38 203 THR A N 1
ATOM 1548 C CA . THR A 1 203 ? 1.935 22.578 -4.094 1 98.38 203 THR A CA 1
ATOM 1549 C C . THR A 1 203 ? 3.059 21.547 -4.094 1 98.38 203 THR A C 1
ATOM 1551 O O . THR A 1 203 ? 3.473 21.078 -3.033 1 98.38 203 THR A O 1
ATOM 1554 N N . HIS A 1 204 ? 3.506 21.188 -5.27 1 97.88 204 HIS A N 1
ATOM 1555 C CA . HIS A 1 204 ? 4.703 20.391 -5.457 1 97.88 204 HIS A CA 1
ATOM 1556 C C . HIS A 1 204 ? 5.828 21.203 -6.09 1 97.88 204 HIS A C 1
ATOM 1558 O O . HIS A 1 204 ? 5.57 22.141 -6.84 1 97.88 204 HIS A O 1
ATOM 1564 N N . ILE A 1 205 ? 7.031 20.875 -5.766 1 96.44 205 ILE A N 1
ATOM 1565 C CA . ILE A 1 205 ? 8.219 21.391 -6.43 1 96.44 205 ILE A CA 1
ATOM 1566 C C . ILE A 1 205 ? 8.836 20.312 -7.312 1 96.44 205 ILE A C 1
ATOM 1568 O O . ILE A 1 205 ? 8.922 19.141 -6.91 1 96.44 205 ILE A O 1
ATOM 1572 N N . TYR A 1 206 ? 9.172 20.688 -8.5 1 95.81 206 TYR A N 1
ATOM 1573 C CA . TYR A 1 206 ? 9.898 19.828 -9.438 1 95.81 206 TYR A CA 1
ATOM 1574 C C . TYR A 1 206 ? 11.281 20.391 -9.734 1 95.81 206 TYR A C 1
ATOM 1576 O O . TYR A 1 206 ? 11.422 21.578 -10.023 1 95.81 206 TYR A O 1
ATOM 1584 N N . ARG A 1 207 ? 12.266 19.547 -9.68 1 94.19 207 ARG A N 1
ATOM 1585 C CA . ARG A 1 207 ? 13.625 19.969 -10 1 94.19 207 ARG A CA 1
ATOM 1586 C C . ARG A 1 207 ? 14.406 18.828 -10.656 1 94.19 207 ARG A C 1
ATOM 1588 O O . ARG A 1 207 ? 13.922 17.703 -10.742 1 94.19 207 ARG A O 1
ATOM 1595 N N . LYS A 1 208 ? 15.516 19.156 -11.133 1 91.25 208 LYS A N 1
ATOM 1596 C CA . LYS A 1 208 ? 16.375 18.141 -11.75 1 91.25 208 LYS A CA 1
ATOM 1597 C C . LYS A 1 208 ? 17.047 17.281 -10.688 1 91.25 208 LYS A C 1
ATOM 1599 O O . LYS A 1 208 ? 17.422 17.766 -9.625 1 91.25 208 LYS A O 1
ATOM 1604 N N . GLN A 1 209 ? 17.172 16.062 -11.078 1 89.38 209 GLN A N 1
ATOM 1605 C CA . GLN A 1 209 ? 17.969 15.195 -10.219 1 89.38 209 GLN A CA 1
ATOM 1606 C C . GLN A 1 209 ? 19.422 15.656 -10.156 1 89.38 209 GLN A C 1
ATOM 1608 O O . GLN A 1 209 ? 19.984 16.109 -11.164 1 89.38 209 GLN A O 1
ATOM 1613 N N . ARG A 1 210 ? 19.984 15.516 -9.016 1 88.38 210 ARG A N 1
ATOM 1614 C CA . ARG A 1 210 ? 21.406 15.82 -8.898 1 88.38 210 ARG A CA 1
ATOM 1615 C C . ARG A 1 210 ? 22.25 14.898 -9.773 1 88.38 210 ARG A C 1
ATOM 1617 O O . ARG A 1 210 ? 21.828 13.781 -10.078 1 88.38 210 ARG A O 1
ATOM 1624 N N . PRO A 1 211 ? 23.375 15.422 -10.125 1 88.62 211 PRO A N 1
ATOM 1625 C CA . PRO A 1 211 ? 24.281 14.523 -10.844 1 88.62 211 PRO A CA 1
ATOM 1626 C C . PRO A 1 211 ? 24.609 13.25 -10.055 1 88.62 211 PRO A C 1
ATOM 1628 O O . PRO A 1 211 ? 24.609 13.273 -8.82 1 88.62 211 PRO A O 1
ATOM 1631 N N . ALA A 1 212 ? 24.906 12.219 -10.797 1 89.12 212 ALA A N 1
ATOM 1632 C CA . ALA A 1 212 ? 25.094 10.883 -10.219 1 89.12 212 ALA A CA 1
ATOM 1633 C C . ALA A 1 212 ? 26.125 10.906 -9.102 1 89.12 212 ALA A C 1
ATOM 1635 O O . ALA A 1 212 ? 25.953 10.258 -8.07 1 89.12 212 ALA A O 1
ATOM 1636 N N . ASP A 1 213 ? 27.188 11.664 -9.258 1 91.12 213 ASP A N 1
ATOM 1637 C CA . ASP A 1 213 ? 28.297 11.688 -8.305 1 91.12 213 ASP A CA 1
ATOM 1638 C C . ASP A 1 213 ? 27.938 12.477 -7.055 1 91.12 213 ASP A C 1
ATOM 1640 O O . ASP A 1 213 ? 28.672 12.461 -6.066 1 91.12 213 ASP A O 1
ATOM 1644 N N . GLN A 1 214 ? 26.766 13.078 -7.074 1 90.38 214 GLN A N 1
ATOM 1645 C CA . GLN A 1 214 ? 26.359 13.898 -5.941 1 90.38 214 GLN A CA 1
ATOM 1646 C C . GLN A 1 214 ? 25.062 13.375 -5.312 1 90.38 214 GLN A C 1
ATOM 1648 O O . GLN A 1 214 ? 24.469 14.039 -4.469 1 90.38 214 GLN A O 1
ATOM 1653 N N . ARG A 1 215 ? 24.672 12.203 -5.699 1 92.12 215 ARG A N 1
ATOM 1654 C CA . ARG A 1 215 ? 23.359 11.695 -5.266 1 92.12 215 ARG A CA 1
ATOM 1655 C C . ARG A 1 215 ? 23.484 10.969 -3.932 1 92.12 215 ARG A C 1
ATOM 1657 O O . ARG A 1 215 ? 22.547 11 -3.121 1 92.12 215 ARG A O 1
ATOM 1664 N N . LYS A 1 216 ? 24.609 10.398 -3.65 1 95.06 216 LYS A N 1
ATOM 1665 C CA . LYS A 1 216 ? 24.766 9.539 -2.48 1 95.06 216 LYS A CA 1
ATOM 1666 C C . LYS A 1 216 ? 24.75 10.359 -1.192 1 95.06 216 LYS A C 1
ATOM 1668 O O . LYS A 1 216 ? 25.344 11.438 -1.123 1 95.06 216 LYS A O 1
ATOM 1673 N N . TYR A 1 217 ? 24.109 9.789 -0.24 1 95.12 217 TYR A N 1
ATOM 1674 C CA . TYR A 1 217 ? 24.047 10.43 1.069 1 95.12 217 TYR A CA 1
ATOM 1675 C C . TYR A 1 217 ? 25.422 10.469 1.729 1 95.12 217 TYR A C 1
ATOM 1677 O O . TYR A 1 217 ? 26.125 9.461 1.756 1 95.12 217 TYR A O 1
ATOM 1685 N N . VAL A 1 218 ? 25.734 11.578 2.258 1 92.06 218 VAL A N 1
ATOM 1686 C CA . VAL A 1 218 ? 26.938 11.766 3.055 1 92.06 218 VAL A CA 1
ATOM 1687 C C . VAL A 1 218 ? 26.562 12.164 4.48 1 92.06 218 VAL A C 1
ATOM 1689 O O . VAL A 1 218 ? 26.031 13.258 4.707 1 92.06 218 VAL A O 1
ATOM 1692 N N . PRO A 1 219 ? 26.812 11.25 5.363 1 90.12 219 PRO A N 1
ATOM 1693 C CA . PRO A 1 219 ? 26.5 11.617 6.742 1 90.12 219 PRO A CA 1
ATOM 1694 C C . PRO A 1 219 ? 27.297 12.82 7.234 1 90.12 219 PRO A C 1
ATOM 1696 O O . PRO A 1 219 ? 28.469 12.977 6.875 1 90.12 219 PRO A O 1
ATOM 1699 N N . PRO A 1 220 ? 26.609 13.656 8 1 85.19 220 PRO A N 1
ATOM 1700 C CA . PRO A 1 220 ? 27.375 14.75 8.578 1 85.19 220 PRO A CA 1
ATOM 1701 C C . PRO A 1 220 ? 28.484 14.266 9.523 1 85.19 220 PRO A C 1
ATOM 1703 O O . PRO A 1 220 ? 28.375 13.18 10.094 1 85.19 220 PRO A O 1
ATOM 1706 N N . PRO A 1 221 ? 29.438 15.047 9.594 1 81.56 221 PRO A N 1
ATOM 1707 C CA . PRO A 1 221 ? 30.484 14.68 10.555 1 81.56 221 PRO A CA 1
ATOM 1708 C C . PRO A 1 221 ? 29.953 14.539 11.977 1 81.56 221 PRO A C 1
ATOM 1710 O O . PRO A 1 221 ? 29 15.219 12.359 1 81.56 221 PRO A O 1
ATOM 1713 N N . ALA A 1 222 ? 30.469 13.562 12.688 1 75.5 222 ALA A N 1
ATOM 1714 C CA . ALA A 1 222 ? 30.016 13.203 14.031 1 75.5 222 ALA A CA 1
ATOM 1715 C C . ALA A 1 222 ? 29.875 14.438 14.914 1 75.5 222 ALA A C 1
ATOM 1717 O O . ALA A 1 222 ? 28.953 14.523 15.727 1 75.5 222 ALA A O 1
ATOM 1718 N N . ASP A 1 223 ? 30.688 15.367 14.812 1 65.06 223 ASP A N 1
ATOM 1719 C CA . ASP A 1 223 ? 30.703 16.562 15.656 1 65.06 223 ASP A CA 1
ATOM 1720 C C . ASP A 1 223 ? 29.562 17.516 15.297 1 65.06 223 ASP A C 1
ATOM 1722 O O . ASP A 1 223 ? 29.203 18.391 16.094 1 65.06 223 ASP A O 1
ATOM 1726 N N . LYS A 1 224 ? 28.969 17.297 14.219 1 64.62 224 LYS A N 1
ATOM 1727 C CA . LYS A 1 224 ? 27.953 18.234 13.773 1 64.62 224 LYS A CA 1
ATOM 1728 C C . LYS A 1 224 ? 26.562 17.578 13.781 1 64.62 224 LYS A C 1
ATOM 1730 O O . LYS A 1 224 ? 25.625 18.125 13.203 1 64.62 224 LYS A O 1
ATOM 1735 N N . ARG A 1 225 ? 26.547 16.484 14.281 1 63.62 225 ARG A N 1
ATOM 1736 C CA . ARG A 1 225 ? 25.219 15.859 14.359 1 63.62 225 ARG A CA 1
ATOM 1737 C C . ARG A 1 225 ? 24.312 16.625 15.32 1 63.62 225 ARG A C 1
ATOM 1739 O O . ARG A 1 225 ? 24.688 16.891 16.469 1 63.62 225 ARG A O 1
ATOM 1746 N N . PRO A 1 226 ? 23.172 17.125 14.766 1 61.56 226 PRO A N 1
ATOM 1747 C CA . PRO A 1 226 ? 22.266 17.859 15.648 1 61.56 226 PRO A CA 1
ATOM 1748 C C . PRO A 1 226 ? 21.875 17.062 16.891 1 61.56 226 PRO A C 1
ATOM 1750 O O . PRO A 1 226 ? 21.578 15.867 16.797 1 61.56 226 PRO A O 1
ATOM 1753 N N . LYS A 1 227 ? 22.266 17.531 18.125 1 57.81 227 LYS A N 1
ATOM 1754 C CA . LYS A 1 227 ? 21.859 16.891 19.375 1 57.81 227 LYS A CA 1
ATOM 1755 C C . LYS A 1 227 ? 20.5 17.391 19.828 1 57.81 227 LYS A C 1
ATOM 1757 O O . LYS A 1 227 ? 20.219 18.578 19.766 1 57.81 227 LYS A O 1
ATOM 1762 N N . ALA A 1 228 ? 19.531 16.406 20.078 1 58.91 228 ALA A N 1
ATOM 1763 C CA . ALA A 1 228 ? 18.172 16.656 20.562 1 58.91 228 ALA A CA 1
ATOM 1764 C C . ALA A 1 228 ? 18.172 17.719 21.656 1 58.91 228 ALA A C 1
ATOM 1766 O O . ALA A 1 228 ? 17.266 18.562 21.688 1 58.91 228 ALA A O 1
ATOM 1767 N N . THR A 1 229 ? 19.156 17.562 22.578 1 53.41 229 THR A N 1
ATOM 1768 C CA . THR A 1 229 ? 19.094 18.344 23.812 1 53.41 229 THR A CA 1
ATOM 1769 C C . THR A 1 229 ? 19.328 19.828 23.531 1 53.41 229 THR A C 1
ATOM 1771 O O . THR A 1 229 ? 19.016 20.672 24.359 1 53.41 229 THR A O 1
ATOM 1774 N N . GLU A 1 230 ? 19.766 20.094 22.391 1 53.75 230 GLU A N 1
ATOM 1775 C CA . GLU A 1 230 ? 20.281 21.453 22.266 1 53.75 230 GLU A CA 1
ATOM 1776 C C . GLU A 1 230 ? 19.219 22.375 21.672 1 53.75 230 GLU A C 1
ATOM 1778 O O . GLU A 1 230 ? 19.391 23.594 21.672 1 53.75 230 GLU A O 1
ATOM 1783 N N . VAL A 1 231 ? 18.156 21.844 21.188 1 59.31 231 VAL A N 1
ATOM 1784 C CA . VAL A 1 231 ? 17.25 22.797 20.578 1 59.31 231 VAL A CA 1
ATOM 1785 C C . VAL A 1 231 ? 16.078 23.062 21.516 1 59.31 231 VAL A C 1
ATOM 1787 O O . VAL A 1 231 ? 15.328 22.125 21.859 1 59.31 231 VAL A O 1
ATOM 1790 N N . GLU A 1 232 ? 16.172 24.188 22.219 1 64.12 232 GLU A N 1
ATOM 1791 C CA . GLU A 1 232 ? 15.031 24.609 23.031 1 64.12 232 GLU A CA 1
ATOM 1792 C C . GLU A 1 232 ? 13.773 24.766 22.172 1 64.12 232 GLU A C 1
ATOM 1794 O O . GLU A 1 232 ? 13.742 25.562 21.234 1 64.12 232 GLU A O 1
ATOM 1799 N N . GLU A 1 233 ? 12.883 23.875 22.438 1 77.69 233 GLU A N 1
ATOM 1800 C CA . GLU A 1 233 ? 11.609 23.953 21.734 1 77.69 233 GLU A CA 1
ATOM 1801 C C . GLU A 1 233 ? 10.828 25.203 22.141 1 77.69 233 GLU A C 1
ATOM 1803 O O . GLU A 1 233 ? 10.797 25.562 23.328 1 77.69 233 GLU A O 1
ATOM 1808 N N . LYS A 1 234 ? 10.32 25.922 21.125 1 81.5 234 LYS A N 1
ATOM 1809 C CA . LYS A 1 234 ? 9.398 27.016 21.422 1 81.5 234 LYS A CA 1
ATOM 1810 C C . LYS A 1 234 ? 8.234 26.547 22.281 1 81.5 234 LYS A C 1
ATOM 1812 O O . LYS A 1 234 ? 7.773 25.406 22.141 1 81.5 234 LYS A O 1
ATOM 1817 N N . PRO A 1 235 ? 7.836 27.469 23.219 1 86.69 235 PRO A N 1
ATOM 1818 C CA . PRO A 1 235 ? 6.676 27.078 24.016 1 86.69 235 PRO A CA 1
ATOM 1819 C C . PRO A 1 235 ? 5.441 26.781 23.172 1 86.69 235 PRO A C 1
ATOM 1821 O O . PRO A 1 235 ? 5.203 27.453 22.172 1 86.69 235 PRO A O 1
ATOM 1824 N N . SER A 1 236 ? 4.734 25.75 23.5 1 92.12 236 SER A N 1
ATOM 1825 C CA . SER A 1 236 ? 3.516 25.344 22.812 1 92.12 236 SER A CA 1
ATOM 1826 C C . SER A 1 236 ? 2.359 25.156 23.781 1 92.12 236 SER A C 1
ATOM 1828 O O . SER A 1 236 ? 2.574 24.875 24.969 1 92.12 236 SER A O 1
ATOM 1830 N N . ASP A 1 237 ? 1.142 25.453 23.375 1 92.25 237 ASP A N 1
ATOM 1831 C CA . ASP A 1 237 ? -0.061 25.266 24.188 1 92.25 237 ASP A CA 1
ATOM 1832 C C . ASP A 1 237 ? -0.555 23.828 24.109 1 92.25 237 ASP A C 1
ATOM 1834 O O . ASP A 1 237 ? -1.167 23.328 25.062 1 92.25 237 ASP A O 1
ATOM 1838 N N . PHE A 1 238 ? -0.352 23.203 23.109 1 92.69 238 PHE A N 1
ATOM 1839 C CA . PHE A 1 238 ? -0.799 21.828 22.906 1 92.69 238 PHE A CA 1
ATOM 1840 C C . PHE A 1 238 ? 0.137 21.078 21.953 1 92.69 238 PHE A C 1
ATOM 1842 O O . PHE A 1 238 ? 0.919 21.703 21.234 1 92.69 238 PHE A O 1
ATOM 1849 N N . GLY A 1 239 ? 0.116 19.766 22.016 1 94.25 239 GLY A N 1
ATOM 1850 C CA . GLY A 1 239 ? 0.993 18.969 21.188 1 94.25 239 GLY A CA 1
ATOM 1851 C C . GLY A 1 239 ? 0.999 17.484 21.562 1 94.25 239 GLY A C 1
ATOM 1852 O O . GLY A 1 239 ? 0.435 17.109 22.578 1 94.25 239 GLY A O 1
ATOM 1853 N N . PHE A 1 240 ? 1.618 16.703 20.688 1 94.31 240 PHE A N 1
ATOM 1854 C CA . PHE A 1 240 ? 1.87 15.281 20.953 1 94.31 240 PHE A CA 1
ATOM 1855 C C . PHE A 1 240 ? 3.08 14.797 20.156 1 94.31 240 PHE A C 1
ATOM 1857 O O . PHE A 1 240 ? 3.564 15.492 19.266 1 94.31 240 PHE A O 1
ATOM 1864 N N . ASP A 1 241 ? 3.598 13.727 20.578 1 95.25 241 ASP A N 1
ATOM 1865 C CA . ASP A 1 241 ? 4.668 13.055 19.859 1 95.25 241 ASP A CA 1
ATOM 1866 C C . ASP A 1 241 ? 4.133 11.859 19.062 1 95.25 241 ASP A C 1
ATOM 1868 O O . ASP A 1 241 ? 3.174 11.211 19.484 1 95.25 241 ASP A O 1
ATOM 1872 N N . TYR A 1 242 ? 4.723 11.609 17.891 1 96.69 242 TYR A N 1
ATOM 1873 C CA . TYR A 1 242 ? 4.312 10.57 16.953 1 96.69 242 TYR A CA 1
ATOM 1874 C C . TYR A 1 242 ? 5.512 9.766 16.469 1 96.69 242 TYR A C 1
ATOM 1876 O O . TYR A 1 242 ? 6.496 10.336 15.992 1 96.69 242 TYR A O 1
ATOM 1884 N N . HIS A 1 243 ? 5.453 8.477 16.641 1 97.69 243 HIS A N 1
ATOM 1885 C CA . HIS A 1 243 ? 6.52 7.637 16.109 1 97.69 243 HIS A CA 1
ATOM 1886 C C . HIS A 1 243 ? 6.246 7.254 14.656 1 97.69 243 HIS A C 1
ATOM 1888 O O . HIS A 1 243 ? 5.324 6.484 14.375 1 97.69 243 HIS A O 1
ATOM 1894 N N . ALA A 1 244 ? 7.066 7.754 13.75 1 98.19 244 ALA A N 1
ATOM 1895 C CA . ALA A 1 244 ? 6.93 7.469 12.328 1 98.19 244 ALA A CA 1
ATOM 1896 C C . ALA A 1 244 ? 7.641 6.172 11.953 1 98.19 244 ALA A C 1
ATOM 1898 O O . ALA A 1 244 ? 8.727 6.195 11.375 1 98.19 244 ALA A O 1
ATOM 1899 N N . THR A 1 245 ? 6.98 5.105 12.125 1 97.56 245 THR A N 1
ATOM 1900 C CA . THR A 1 245 ? 7.57 3.791 11.891 1 97.56 245 THR A CA 1
ATOM 1901 C C . THR A 1 245 ? 7.535 3.432 10.414 1 97.56 245 THR A C 1
ATOM 1903 O O . THR A 1 245 ? 6.797 4.043 9.641 1 97.56 245 THR A O 1
ATOM 1906 N N . ARG A 1 246 ? 8.367 2.451 10.031 1 97.38 246 ARG A N 1
ATOM 1907 C CA . ARG A 1 246 ? 8.352 1.939 8.672 1 97.38 246 ARG A CA 1
ATOM 1908 C C . ARG A 1 246 ? 6.977 1.387 8.305 1 97.38 246 ARG A C 1
ATOM 1910 O O . ARG A 1 246 ? 6.504 1.565 7.18 1 97.38 246 ARG A O 1
ATOM 1917 N N . ALA A 1 247 ? 6.352 0.706 9.266 1 97.12 247 ALA A N 1
ATOM 1918 C CA . ALA A 1 247 ? 5.02 0.159 9.016 1 97.12 247 ALA A CA 1
ATOM 1919 C C . ALA A 1 247 ? 4.008 1.273 8.766 1 97.12 247 ALA A C 1
ATOM 1921 O O . ALA A 1 247 ? 3.17 1.171 7.867 1 97.12 247 ALA A O 1
ATOM 1922 N N . ALA A 1 248 ? 4.102 2.328 9.523 1 97.75 248 ALA A N 1
ATOM 1923 C CA . ALA A 1 248 ? 3.18 3.445 9.344 1 97.75 248 ALA A CA 1
ATOM 1924 C C . ALA A 1 248 ? 3.387 4.117 7.992 1 97.75 248 ALA A C 1
ATOM 1926 O O . ALA A 1 248 ? 2.42 4.492 7.32 1 97.75 248 ALA A O 1
ATOM 1927 N N . LEU A 1 249 ? 4.66 4.297 7.613 1 98.38 249 LEU A N 1
ATOM 1928 C CA . LEU A 1 249 ? 4.945 4.902 6.316 1 98.38 249 LEU A CA 1
ATOM 1929 C C . LEU A 1 249 ? 4.418 4.031 5.184 1 98.38 249 LEU A C 1
ATOM 1931 O O . LEU A 1 249 ? 3.811 4.535 4.238 1 98.38 249 LEU A O 1
ATOM 1935 N N . PHE A 1 250 ? 4.562 2.75 5.293 1 98.25 250 PHE A N 1
ATOM 1936 C CA . PHE A 1 250 ? 3.996 1.867 4.281 1 98.25 250 PHE A CA 1
ATOM 1937 C C . PHE A 1 250 ? 2.48 2.014 4.223 1 98.25 250 PHE A C 1
ATOM 1939 O O . PHE A 1 250 ? 1.905 2.133 3.139 1 98.25 250 PHE A O 1
ATOM 1946 N N . ARG A 1 251 ? 1.887 1.924 5.387 1 98.25 251 ARG A N 1
ATOM 1947 C CA . ARG A 1 251 ? 0.429 1.979 5.441 1 98.25 251 ARG A CA 1
ATOM 1948 C C . ARG A 1 251 ? -0.095 3.268 4.816 1 98.25 251 ARG A C 1
ATOM 1950 O O . ARG A 1 251 ? -1.117 3.262 4.129 1 98.25 251 ARG A O 1
ATOM 1957 N N . TYR A 1 252 ? 0.59 4.328 5.023 1 98.62 252 TYR A N 1
ATOM 1958 C CA . TYR A 1 252 ? 0.167 5.578 4.406 1 98.62 252 TYR A CA 1
ATOM 1959 C C . TYR A 1 252 ? 0.396 5.551 2.9 1 98.62 252 TYR A C 1
ATOM 1961 O O . TYR A 1 252 ? -0.434 6.043 2.131 1 98.62 252 TYR A O 1
ATOM 1969 N N . SER A 1 253 ? 1.571 5.031 2.428 1 98.56 253 SER A N 1
ATOM 1970 C CA . SER A 1 253 ? 1.796 4.832 1 1 98.56 253 SER A CA 1
ATOM 1971 C C . SER A 1 253 ? 0.7 3.971 0.383 1 98.56 253 SER A C 1
ATOM 1973 O O . SER A 1 253 ? 0.24 4.242 -0.728 1 98.56 253 SER A O 1
ATOM 1975 N N . ALA A 1 254 ? 0.32 2.943 1.135 1 98.12 254 ALA A N 1
ATOM 1976 C CA . ALA A 1 254 ? -0.735 2.055 0.653 1 98.12 254 ALA A CA 1
ATOM 1977 C C . ALA A 1 254 ? -2.061 2.801 0.518 1 98.12 254 ALA A C 1
ATOM 1979 O O . ALA A 1 254 ? -2.738 2.695 -0.506 1 98.12 254 ALA A O 1
ATOM 1980 N N . ALA A 1 255 ? -2.363 3.586 1.521 1 97.62 255 ALA A N 1
ATOM 1981 C CA . ALA A 1 255 ? -3.613 4.344 1.503 1 97.62 255 ALA A CA 1
ATOM 1982 C C . ALA A 1 255 ? -3.631 5.348 0.354 1 97.62 255 ALA A C 1
ATOM 1984 O O . ALA A 1 255 ? -4.68 5.598 -0.242 1 97.62 255 ALA A O 1
ATOM 1985 N N . THR A 1 256 ? -2.51 5.895 0.051 1 97.5 256 THR A N 1
ATOM 1986 C CA . THR A 1 256 ? -2.42 6.887 -1.015 1 97.5 256 THR A CA 1
ATOM 1987 C C . THR A 1 256 ? -2.113 6.219 -2.352 1 97.5 256 THR A C 1
ATOM 1989 O O . THR A 1 256 ? -2.119 6.875 -3.395 1 97.5 256 THR A O 1
ATOM 1992 N N . PHE A 1 257 ? -1.813 4.926 -2.291 1 97.31 257 PHE A N 1
ATOM 1993 C CA . PHE A 1 257 ? -1.393 4.16 -3.457 1 97.31 257 PHE A CA 1
ATOM 1994 C C . PHE A 1 257 ? -0.237 4.852 -4.172 1 97.31 257 PHE A C 1
ATOM 1996 O O . PHE A 1 257 ? -0.223 4.938 -5.402 1 97.31 257 PHE A O 1
ATOM 2003 N N . ASN A 1 258 ? 0.66 5.398 -3.416 1 95.31 258 ASN A N 1
ATOM 2004 C CA . ASN A 1 258 ? 1.835 6.137 -3.865 1 95.31 258 ASN A CA 1
ATOM 2005 C C . ASN A 1 258 ? 3.094 5.273 -3.807 1 95.31 258 ASN A C 1
ATOM 2007 O O . ASN A 1 258 ? 3.607 4.992 -2.723 1 95.31 258 ASN A O 1
ATOM 2011 N N . ALA A 1 259 ? 3.652 4.969 -4.93 1 96.88 259 ALA A N 1
ATOM 2012 C CA . ALA A 1 259 ? 4.797 4.066 -5.008 1 96.88 259 ALA A CA 1
ATOM 2013 C C . ALA A 1 259 ? 6.113 4.836 -4.91 1 96.88 259 ALA A C 1
ATOM 2015 O O . ALA A 1 259 ? 7.18 4.297 -5.215 1 96.88 259 ALA A O 1
ATOM 2016 N N . HIS A 1 260 ? 6.078 6.102 -4.512 1 97.62 260 HIS A N 1
ATOM 2017 C CA . HIS A 1 260 ? 7.281 6.922 -4.438 1 97.62 260 HIS A CA 1
ATOM 2018 C C . HIS A 1 260 ? 8.344 6.266 -3.561 1 97.62 260 HIS A C 1
ATOM 2020 O O . HIS A 1 260 ? 8.156 6.117 -2.352 1 97.62 260 HIS A O 1
ATOM 2026 N N . ARG A 1 261 ? 9.492 6.008 -4.105 1 97.69 261 ARG A N 1
ATOM 2027 C CA . ARG A 1 261 ? 10.508 5.148 -3.508 1 97.69 261 ARG A CA 1
ATOM 2028 C C . ARG A 1 261 ? 11.141 5.82 -2.295 1 97.69 261 ARG A C 1
ATOM 2030 O O . ARG A 1 261 ? 11.711 5.148 -1.432 1 97.69 261 ARG A O 1
ATOM 2037 N N . ILE A 1 262 ? 11.07 7.145 -2.121 1 97.88 262 ILE A N 1
ATOM 2038 C CA . ILE A 1 262 ? 11.703 7.84 -1.001 1 97.88 262 ILE A CA 1
ATOM 2039 C C . ILE A 1 262 ? 10.984 7.469 0.298 1 97.88 262 ILE A C 1
ATOM 2041 O O . ILE A 1 262 ? 11.492 7.746 1.39 1 97.88 262 ILE A O 1
ATOM 2045 N N . HIS A 1 263 ? 9.812 6.855 0.203 1 98.44 263 HIS A N 1
ATOM 2046 C CA . HIS A 1 263 ? 9.062 6.461 1.392 1 98.44 263 HIS A CA 1
ATOM 2047 C C . HIS A 1 263 ? 9.211 4.969 1.666 1 98.44 263 HIS A C 1
ATOM 2049 O O . HIS A 1 263 ? 8.75 4.477 2.699 1 98.44 263 HIS A O 1
ATOM 2055 N N . LEU A 1 264 ? 9.82 4.219 0.801 1 97.62 264 LEU A N 1
ATOM 2056 C CA . LEU A 1 264 ? 9.711 2.764 0.832 1 97.62 264 LEU A CA 1
ATOM 2057 C C . LEU A 1 264 ? 11.094 2.111 0.812 1 97.62 264 LEU A C 1
ATOM 2059 O O . LEU A 1 264 ? 11.273 1.016 1.348 1 97.62 264 LEU A O 1
ATOM 2063 N N . ASP A 1 265 ? 12.07 2.754 0.181 1 97.44 265 ASP A N 1
ATOM 2064 C CA . ASP A 1 265 ? 13.328 2.117 -0.189 1 97.44 265 ASP A CA 1
ATOM 2065 C C . ASP A 1 265 ? 14.523 2.887 0.377 1 97.44 265 ASP A C 1
ATOM 2067 O O . ASP A 1 265 ? 14.977 3.865 -0.22 1 97.44 265 ASP A O 1
ATOM 2071 N N . PRO A 1 266 ? 15.109 2.381 1.468 1 97.69 266 PRO A N 1
ATOM 2072 C CA . PRO A 1 266 ? 16.219 3.107 2.086 1 97.69 266 PRO A CA 1
ATOM 2073 C C . PRO A 1 266 ? 17.438 3.201 1.177 1 97.69 266 PRO A C 1
ATOM 2075 O O . PRO A 1 266 ? 18.172 4.199 1.213 1 97.69 266 PRO A O 1
ATOM 2078 N N . GLU A 1 267 ? 17.656 2.211 0.368 1 95.94 267 GLU A N 1
ATOM 2079 C CA . GLU A 1 267 ? 18.797 2.238 -0.554 1 95.94 267 GLU A CA 1
ATOM 2080 C C . GLU A 1 267 ? 18.625 3.332 -1.604 1 95.94 267 GLU A C 1
ATOM 2082 O O . GLU A 1 267 ? 19.578 4.059 -1.91 1 95.94 267 GLU A O 1
ATOM 2087 N N . TYR A 1 268 ? 17.453 3.406 -2.174 1 96.19 268 TYR A N 1
ATOM 2088 C CA . TYR A 1 268 ? 17.172 4.484 -3.119 1 96.19 268 TYR A CA 1
ATOM 2089 C C . TYR A 1 268 ? 17.375 5.848 -2.467 1 96.19 268 TYR A C 1
ATOM 2091 O O . TYR A 1 268 ? 17.969 6.746 -3.07 1 96.19 268 TYR A O 1
ATOM 2099 N N . CYS A 1 269 ? 16.922 6.02 -1.188 1 97.5 269 CYS A N 1
ATOM 2100 C CA . CYS A 1 269 ? 17.062 7.273 -0.456 1 97.5 269 CYS A CA 1
ATOM 2101 C C . CYS A 1 269 ? 18.531 7.656 -0.313 1 97.5 269 CYS A C 1
ATOM 2103 O O . CYS A 1 269 ? 18.906 8.805 -0.557 1 97.5 269 CYS A O 1
ATOM 2105 N N . ARG A 1 270 ? 19.359 6.707 -0.02 1 97.06 270 ARG A N 1
ATOM 2106 C CA . ARG A 1 270 ? 20.75 7 0.265 1 97.06 270 ARG A CA 1
ATOM 2107 C C . ARG A 1 270 ? 21.562 7.164 -1.023 1 97.06 270 ARG A C 1
ATOM 2109 O O . ARG A 1 270 ? 22.422 8.039 -1.119 1 97.06 270 ARG A O 1
ATOM 2116 N N . ASN A 1 271 ? 21.234 6.355 -2.041 1 95.62 271 ASN A N 1
ATOM 2117 C CA . ASN A 1 271 ? 22.094 6.266 -3.213 1 95.62 271 ASN A CA 1
ATOM 2118 C C . ASN A 1 271 ? 21.641 7.207 -4.324 1 95.62 271 ASN A C 1
ATOM 2120 O O . ASN A 1 271 ? 22.422 7.586 -5.191 1 95.62 271 ASN A O 1
ATOM 2124 N N . GLU A 1 272 ? 20.328 7.562 -4.32 1 95.25 272 GLU A N 1
ATOM 2125 C CA . GLU A 1 272 ? 19.797 8.32 -5.445 1 95.25 272 GLU A CA 1
ATOM 2126 C C . GLU A 1 272 ? 19.297 9.688 -5.004 1 95.25 272 GLU A C 1
ATOM 2128 O O . GLU A 1 272 ? 19.328 10.648 -5.777 1 95.25 272 GLU A O 1
ATOM 2133 N N . GLU A 1 273 ? 18.812 9.789 -3.717 1 95.31 273 GLU A N 1
ATOM 2134 C CA . GLU A 1 273 ? 18.141 11.031 -3.314 1 95.31 273 GLU A CA 1
ATOM 2135 C C . GLU A 1 273 ? 18.938 11.766 -2.246 1 95.31 273 GLU A C 1
ATOM 2137 O O . GLU A 1 273 ? 18.625 12.898 -1.896 1 95.31 273 GLU A O 1
ATOM 2142 N N . GLY A 1 274 ? 19.938 11.109 -1.694 1 95 274 GLY A N 1
ATOM 2143 C CA . GLY A 1 274 ? 20.844 11.773 -0.766 1 95 274 GLY A CA 1
ATOM 2144 C C . GLY A 1 274 ? 20.266 11.93 0.624 1 95 274 GLY A C 1
ATOM 2145 O O . GLY A 1 274 ? 20.594 12.875 1.34 1 95 274 GLY A O 1
ATOM 2146 N N . HIS A 1 275 ? 19.344 11.094 0.997 1 96.12 275 HIS A N 1
ATOM 2147 C CA . HIS A 1 275 ? 18.766 11.094 2.332 1 96.12 275 HIS A CA 1
ATOM 2148 C C . HIS A 1 275 ? 19.281 9.922 3.158 1 96.12 275 HIS A C 1
ATOM 2150 O O . HIS A 1 275 ? 19.641 8.883 2.605 1 96.12 275 HIS A O 1
ATOM 2156 N N . PRO A 1 276 ? 19.328 10.062 4.461 1 96 276 PRO A N 1
ATOM 2157 C CA . PRO A 1 276 ? 19.891 8.992 5.281 1 96 276 PRO A CA 1
ATOM 2158 C C . PRO A 1 276 ? 19.016 7.742 5.309 1 96 276 PRO A C 1
ATOM 2160 O O . PRO A 1 276 ? 19.516 6.637 5.531 1 96 276 PRO A O 1
ATOM 2163 N N . ASP A 1 277 ? 17.719 7.926 5.191 1 97.69 277 ASP A N 1
ATOM 2164 C CA . ASP A 1 277 ? 16.719 6.863 5.195 1 97.69 277 ASP A CA 1
ATOM 2165 C C . ASP A 1 277 ? 15.414 7.34 4.559 1 97.69 277 ASP A C 1
ATOM 2167 O O . ASP A 1 277 ? 15.359 8.422 3.969 1 97.69 277 ASP A O 1
ATOM 2171 N N . CYS A 1 278 ? 14.398 6.488 4.555 1 98.44 278 CYS A N 1
ATOM 2172 C CA . CYS A 1 278 ? 13.102 6.836 3.979 1 98.44 278 CYS A CA 1
ATOM 2173 C C . CYS A 1 278 ? 12.531 8.086 4.637 1 98.44 278 CYS A C 1
ATOM 2175 O O . CYS A 1 278 ? 12.75 8.32 5.824 1 98.44 278 CYS A O 1
ATOM 2177 N N . LEU A 1 279 ? 11.812 8.828 3.881 1 98.62 279 LEU A N 1
ATOM 2178 C CA . LEU A 1 279 ? 11.258 10.094 4.355 1 98.62 279 LEU A CA 1
ATOM 2179 C C . LEU A 1 279 ? 9.789 9.945 4.727 1 98.62 279 LEU A C 1
ATOM 2181 O O . LEU A 1 279 ? 9.055 9.203 4.078 1 98.62 279 LEU A O 1
ATOM 2185 N N . VAL A 1 280 ? 9.383 10.68 5.781 1 98.81 280 VAL A N 1
ATOM 2186 C CA . VAL A 1 280 ? 7.977 10.781 6.148 1 98.81 280 VAL A CA 1
ATOM 2187 C C . VAL A 1 280 ? 7.227 11.602 5.109 1 98.81 280 VAL A C 1
ATOM 2189 O O . VAL A 1 280 ? 7.727 12.633 4.645 1 98.81 280 VAL A O 1
ATOM 2192 N N . HIS A 1 281 ? 6.074 11.172 4.734 1 98.69 281 HIS A N 1
ATOM 2193 C CA . HIS A 1 281 ? 5.27 11.867 3.738 1 98.69 281 HIS A CA 1
ATOM 2194 C C . HIS A 1 281 ? 4.926 13.281 4.199 1 98.69 281 HIS A C 1
ATOM 2196 O O . HIS A 1 281 ? 4.48 13.477 5.332 1 98.69 281 HIS A O 1
ATOM 2202 N N . GLY A 1 282 ? 5.09 14.242 3.322 1 98.5 282 GLY A N 1
ATOM 2203 C CA . GLY A 1 282 ? 4.59 15.57 3.617 1 98.5 282 GLY A CA 1
ATOM 2204 C C . GLY A 1 282 ? 3.115 15.594 3.971 1 98.5 282 GLY A C 1
ATOM 2205 O O . GLY A 1 282 ? 2.725 16.141 5 1 98.5 282 GLY A O 1
ATOM 2206 N N . PRO A 1 283 ? 2.314 14.977 3.129 1 98.44 283 PRO A N 1
ATOM 2207 C CA . PRO A 1 283 ? 0.88 14.961 3.42 1 98.44 283 PRO A CA 1
ATOM 2208 C C . PRO A 1 283 ? 0.553 14.25 4.734 1 98.44 283 PRO A C 1
ATOM 2210 O O . PRO A 1 283 ? -0.423 14.602 5.402 1 98.44 283 PRO A O 1
ATOM 2213 N N . LEU A 1 284 ? 1.296 13.242 5.152 1 98.69 284 LEU A N 1
ATOM 2214 C CA . LEU A 1 284 ? 1.059 12.641 6.461 1 98.69 284 LEU A CA 1
ATOM 2215 C C . LEU A 1 284 ? 1.328 13.648 7.574 1 98.69 284 LEU A C 1
ATOM 2217 O O . LEU A 1 284 ? 0.515 13.797 8.492 1 98.69 284 LEU A O 1
ATOM 2221 N N . THR A 1 285 ? 2.432 14.359 7.492 1 98.81 285 THR A N 1
ATOM 2222 C CA . THR A 1 285 ? 2.756 15.367 8.492 1 98.81 285 THR A CA 1
ATOM 2223 C C . THR A 1 285 ? 1.675 16.438 8.547 1 98.81 285 THR A C 1
ATOM 2225 O O . THR A 1 285 ? 1.251 16.859 9.633 1 98.81 285 THR A O 1
ATOM 2228 N N . ALA A 1 286 ? 1.232 16.891 7.395 1 98.88 286 ALA A N 1
ATOM 2229 C CA . ALA A 1 286 ? 0.148 17.859 7.332 1 98.88 286 ALA A CA 1
ATOM 2230 C C . ALA A 1 286 ? -1.11 17.328 8.016 1 98.88 286 ALA A C 1
ATOM 2232 O O . ALA A 1 286 ? -1.77 18.047 8.766 1 98.88 286 ALA A O 1
ATOM 2233 N N . THR A 1 287 ? -1.408 16.109 7.73 1 98.69 287 THR A N 1
ATOM 2234 C CA . THR A 1 287 ? -2.58 15.469 8.328 1 98.69 287 THR A CA 1
ATOM 2235 C C . THR A 1 287 ? -2.453 15.422 9.844 1 98.69 287 THR A C 1
ATOM 2237 O O . THR A 1 287 ? -3.424 15.664 10.562 1 98.69 287 THR A O 1
ATOM 2240 N N . LEU A 1 288 ? -1.287 15.102 10.336 1 98.06 288 LEU A N 1
ATOM 2241 C CA . LEU A 1 288 ? -1.06 15.031 11.773 1 98.06 288 LEU A CA 1
ATOM 2242 C C . LEU A 1 288 ? -1.26 16.391 12.422 1 98.06 288 LEU A C 1
ATOM 2244 O O . LEU A 1 288 ? -1.909 16.5 13.461 1 98.06 288 LEU A O 1
ATOM 2248 N N . LEU A 1 289 ? -0.749 17.422 11.805 1 98.19 289 LEU A N 1
ATOM 2249 C CA . LEU A 1 289 ? -0.924 18.781 12.32 1 98.19 289 LEU A CA 1
ATOM 2250 C C . LEU A 1 289 ? -2.389 19.203 12.266 1 98.19 289 LEU A C 1
ATOM 2252 O O . LEU A 1 289 ? -2.887 19.859 13.188 1 98.19 289 LEU A O 1
ATOM 2256 N N . LEU A 1 290 ? -3.057 18.844 11.203 1 98.19 290 LEU A N 1
ATOM 2257 C CA . LEU A 1 290 ? -4.477 19.141 11.078 1 98.19 290 LEU A CA 1
ATOM 2258 C C . LEU A 1 290 ? -5.277 18.469 12.195 1 98.19 290 LEU A C 1
ATOM 2260 O O . LEU A 1 290 ? -6.164 19.094 12.781 1 98.19 290 LEU A O 1
ATOM 2264 N N . ASN A 1 291 ? -4.969 17.234 12.477 1 96.62 291 ASN A N 1
ATOM 2265 C CA . ASN A 1 291 ? -5.648 16.531 13.562 1 96.62 291 ASN A CA 1
ATOM 2266 C C . ASN A 1 291 ? -5.344 17.172 14.914 1 96.62 291 ASN A C 1
ATOM 2268 O O . ASN A 1 291 ? -6.211 17.234 15.789 1 96.62 291 ASN A O 1
ATOM 2272 N N . LEU A 1 292 ? -4.137 17.609 15.094 1 95.5 292 LEU A N 1
ATOM 2273 C CA . LEU A 1 292 ? -3.758 18.297 16.328 1 95.5 292 LEU A CA 1
ATOM 2274 C C . LEU A 1 292 ? -4.617 19.531 16.547 1 95.5 292 LEU A C 1
ATOM 2276 O O . LEU A 1 292 ? -5.234 19.688 17.609 1 95.5 292 LEU A O 1
ATOM 2280 N N . ILE A 1 293 ? -4.711 20.359 15.555 1 96 293 ILE A N 1
ATOM 2281 C CA . ILE A 1 293 ? -5.434 21.625 15.719 1 96 293 ILE A CA 1
ATOM 2282 C C . ILE A 1 293 ? -6.93 21.344 15.836 1 96 293 ILE A C 1
ATOM 2284 O O . ILE A 1 293 ? -7.641 22.031 16.578 1 96 293 ILE A O 1
ATOM 2288 N N . ALA A 1 294 ? -7.414 20.375 15.117 1 95.12 294 ALA A N 1
ATOM 2289 C CA . ALA A 1 294 ? -8.828 20.031 15.227 1 95.12 294 ALA A CA 1
ATOM 2290 C C . ALA A 1 294 ? -9.18 19.594 16.641 1 95.12 294 ALA A C 1
ATOM 2292 O O . ALA A 1 294 ? -10.242 19.953 17.156 1 95.12 294 ALA A O 1
ATOM 2293 N N . THR A 1 295 ? -8.336 18.828 17.25 1 93.44 295 THR A N 1
ATOM 2294 C CA . THR A 1 295 ? -8.555 18.391 18.625 1 93.44 295 THR A CA 1
ATOM 2295 C C . THR A 1 295 ? -8.523 19.578 19.578 1 93.44 295 THR A C 1
ATOM 2297 O O . THR A 1 295 ? -9.391 19.719 20.438 1 93.44 295 THR A O 1
ATOM 2300 N N . ALA A 1 296 ? -7.555 20.453 19.375 1 91.94 296 ALA A N 1
ATOM 2301 C CA . ALA A 1 296 ? -7.465 21.656 20.203 1 91.94 296 ALA A CA 1
ATOM 2302 C C . ALA A 1 296 ? -8.688 22.547 20.016 1 91.94 296 ALA A C 1
ATOM 2304 O O . ALA A 1 296 ? -9.195 23.125 20.969 1 91.94 296 ALA A O 1
ATOM 2305 N N . ALA A 1 297 ? -9.094 22.641 18.75 1 92.06 297 ALA A N 1
ATOM 2306 C CA . ALA A 1 297 ? -10.258 23.453 18.438 1 92.06 297 ALA A CA 1
ATOM 2307 C C . ALA A 1 297 ? -11.508 22.922 19.141 1 92.06 297 ALA A C 1
ATOM 2309 O O . ALA A 1 297 ? -12.305 23.703 19.656 1 92.06 297 ALA A O 1
ATOM 2310 N N . ARG A 1 298 ? -11.719 21.656 19.141 1 88.38 298 ARG A N 1
ATOM 2311 C CA . ARG A 1 298 ? -12.867 21.047 19.812 1 88.38 298 ARG A CA 1
ATOM 2312 C C . ARG A 1 298 ? -12.875 21.375 21.297 1 88.38 298 ARG A C 1
ATOM 2314 O O . ARG A 1 298 ? -13.93 21.625 21.875 1 88.38 298 ARG A O 1
ATOM 2321 N N . GLU A 1 299 ? -11.797 21.328 21.844 1 83.19 299 GLU A N 1
ATOM 2322 C CA . GLU A 1 299 ? -11.672 21.672 23.25 1 83.19 299 GLU A CA 1
ATOM 2323 C C . GLU A 1 299 ? -12.047 23.141 23.5 1 83.19 299 GLU A C 1
ATOM 2325 O O . GLU A 1 299 ? -12.539 23.484 24.578 1 83.19 299 GLU A O 1
ATOM 2330 N N . ALA A 1 300 ? -11.906 23.875 22.5 1 76.88 300 ALA A N 1
ATOM 2331 C CA . ALA A 1 300 ? -12.266 25.297 22.578 1 76.88 300 ALA A CA 1
ATOM 2332 C C . ALA A 1 300 ? -13.648 25.531 21.984 1 76.88 300 ALA A C 1
ATOM 2334 O O . ALA A 1 300 ? -14 26.672 21.656 1 76.88 300 ALA A O 1
ATOM 2335 N N . SER A 1 301 ? -14.336 24.438 21.703 1 79.12 301 SER A N 1
ATOM 2336 C CA . SER A 1 301 ? -15.688 24.453 21.156 1 79.12 301 SER A CA 1
ATOM 2337 C C . SER A 1 301 ? -15.711 25.062 19.766 1 79.12 301 SER A C 1
ATOM 2339 O O . SER A 1 301 ? -16.641 25.797 19.422 1 79.12 301 SER A O 1
ATOM 2341 N N . GLY A 1 302 ? -14.695 24.844 19.047 1 85.88 302 GLY A N 1
ATOM 2342 C CA . GLY A 1 302 ? -14.602 25.359 17.688 1 85.88 302 GLY A CA 1
ATOM 2343 C C . GLY A 1 302 ? -14.359 24.281 16.656 1 85.88 302 GLY A C 1
ATOM 2344 O O . GLY A 1 302 ? -14.398 23.094 16.969 1 85.88 302 GLY A O 1
ATOM 2345 N N . GLN A 1 303 ? -14.312 24.828 15.336 1 93.38 303 GLN A N 1
ATOM 2346 C CA . GLN A 1 303 ? -13.992 24 14.18 1 93.38 303 GLN A CA 1
ATOM 2347 C C . GLN A 1 303 ? -12.992 24.688 13.266 1 93.38 303 GLN A C 1
ATOM 2349 O O . GLN A 1 303 ? -13.031 25.922 13.102 1 93.38 303 GLN A O 1
ATOM 2354 N N . VAL A 1 304 ? -12.156 23.844 12.672 1 97.12 304 VAL A N 1
ATOM 2355 C CA . VAL A 1 304 ? -11.117 24.422 11.812 1 97.12 304 VAL A CA 1
ATOM 2356 C C . VAL A 1 304 ? -11.758 25.016 10.555 1 97.12 304 VAL A C 1
ATOM 2358 O O . VAL A 1 304 ? -12.539 24.344 9.883 1 97.12 304 VAL A O 1
ATOM 2361 N N . LYS A 1 305 ? -11.445 26.234 10.297 1 98 305 LYS A N 1
ATOM 2362 C CA . LYS A 1 305 ? -11.938 26.922 9.102 1 98 305 LYS A CA 1
ATOM 2363 C C . LYS A 1 305 ? -10.906 26.875 7.977 1 98 305 LYS A C 1
ATOM 2365 O O . LYS A 1 305 ? -11.25 26.578 6.828 1 98 305 LYS A O 1
ATOM 2370 N N . SER A 1 306 ? -9.742 27.219 8.289 1 98.69 306 SER A N 1
ATOM 2371 C CA . SER A 1 306 ? -8.656 27.172 7.316 1 98.69 306 SER A CA 1
ATOM 2372 C C . SER A 1 306 ? -7.387 26.594 7.934 1 98.69 306 SER A C 1
ATOM 2374 O O . SER A 1 306 ? -7.191 26.672 9.148 1 98.69 306 SER A O 1
ATOM 2376 N N . PHE A 1 307 ? -6.59 25.969 7.191 1 98.75 307 PHE A N 1
ATOM 2377 C CA . PHE A 1 307 ? -5.332 25.328 7.559 1 98.75 307 PHE A CA 1
ATOM 2378 C C . PHE A 1 307 ? -4.316 25.422 6.43 1 98.75 307 PHE A C 1
ATOM 2380 O O . PHE A 1 307 ? -4.543 24.922 5.332 1 98.75 307 PHE A O 1
ATOM 2387 N N . GLU A 1 308 ? -3.215 26.172 6.66 1 98.94 308 GLU A N 1
ATOM 2388 C CA . GLU A 1 308 ? -2.148 26.344 5.676 1 98.94 308 GLU A CA 1
ATOM 2389 C C . GLU A 1 308 ? -0.813 25.844 6.215 1 98.94 308 GLU A C 1
ATOM 2391 O O . GLU A 1 308 ? -0.454 26.109 7.359 1 98.94 308 GLU A O 1
ATOM 2396 N N . TYR A 1 309 ? -0.066 25.094 5.418 1 98.88 309 TYR A N 1
ATOM 2397 C CA . TYR A 1 309 ? 1.174 24.5 5.898 1 98.88 309 TYR A CA 1
ATOM 2398 C C . TYR A 1 309 ? 2.271 24.594 4.848 1 98.88 309 TYR A C 1
ATOM 2400 O O . TYR A 1 309 ? 1.988 24.75 3.656 1 98.88 309 TYR A O 1
ATOM 2408 N N . ARG A 1 310 ? 3.477 24.531 5.297 1 98.75 310 ARG A N 1
ATOM 2409 C CA . ARG A 1 310 ? 4.672 24.562 4.461 1 98.75 310 ARG A CA 1
ATOM 2410 C C . ARG A 1 310 ? 5.727 23.594 4.98 1 98.75 310 ARG A C 1
ATOM 2412 O O . ARG A 1 310 ? 6.074 23.625 6.164 1 98.75 310 ARG A O 1
ATOM 2419 N N . ALA A 1 311 ? 6.18 22.75 4.059 1 98.31 311 ALA A N 1
ATOM 2420 C CA . ALA A 1 311 ?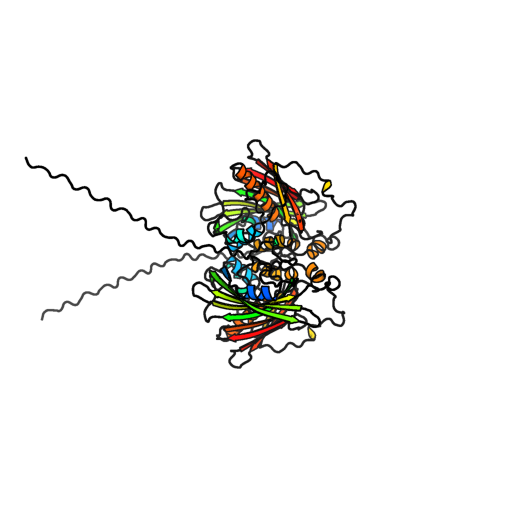 7.289 21.859 4.398 1 98.31 311 ALA A CA 1
ATOM 2421 C C . ALA A 1 311 ? 8.625 22.594 4.336 1 98.31 311 ALA A C 1
ATOM 2423 O O . ALA A 1 311 ? 8.883 23.344 3.387 1 98.31 311 ALA A O 1
ATOM 2424 N N . THR A 1 312 ? 9.5 22.391 5.359 1 97.12 312 THR A N 1
ATOM 2425 C CA . THR A 1 312 ? 10.734 23.156 5.41 1 97.12 312 THR A CA 1
ATOM 2426 C C . THR A 1 312 ? 11.953 22.234 5.414 1 97.12 312 THR A C 1
ATOM 2428 O O . THR A 1 312 ? 13.031 22.625 4.957 1 97.12 312 THR A O 1
ATOM 2431 N N . SER A 1 313 ? 11.836 21.078 5.988 1 96.38 313 SER A N 1
ATOM 2432 C CA . SER A 1 313 ? 12.906 20.078 6.031 1 96.38 313 SER A CA 1
ATOM 2433 C C . SER A 1 313 ? 12.336 18.672 6.098 1 96.38 313 SER A C 1
ATOM 2435 O O . SER A 1 313 ? 11.203 18.469 6.543 1 96.38 313 SER A O 1
ATOM 2437 N N . PRO A 1 314 ? 13.125 17.703 5.645 1 96.69 314 PRO A N 1
ATOM 2438 C CA . PRO A 1 314 ? 12.594 16.344 5.633 1 96.69 314 PRO A CA 1
ATOM 2439 C C . PRO A 1 314 ? 12.531 15.727 7.027 1 96.69 314 PRO A C 1
ATOM 2441 O O . PRO A 1 314 ? 13.352 16.047 7.891 1 96.69 314 PRO A O 1
ATOM 2444 N N . LEU A 1 315 ? 11.555 14.938 7.289 1 98.31 315 LEU A N 1
ATOM 2445 C CA . LEU A 1 315 ? 11.453 14.023 8.422 1 98.31 315 LEU A CA 1
ATOM 2446 C C . LEU A 1 315 ? 11.828 12.609 8.016 1 98.31 315 LEU A C 1
ATOM 2448 O O . LEU A 1 315 ? 11.453 12.148 6.93 1 98.31 315 LEU A O 1
ATOM 2452 N N . THR A 1 316 ? 12.523 11.891 8.883 1 97.88 316 THR A N 1
ATOM 2453 C CA . THR A 1 316 ? 13.031 10.562 8.539 1 97.88 316 THR A CA 1
ATOM 2454 C C . THR A 1 316 ? 12.297 9.484 9.32 1 97.88 316 THR A C 1
ATOM 2456 O O . THR A 1 316 ? 11.906 9.695 10.469 1 97.88 316 THR A O 1
ATOM 2459 N N . VAL A 1 317 ? 12.195 8.336 8.719 1 98.19 317 VAL A N 1
ATOM 2460 C CA . VAL A 1 317 ? 11.492 7.176 9.25 1 98.19 317 VAL A CA 1
ATOM 2461 C C . VAL A 1 317 ? 12.141 6.73 10.562 1 98.19 317 VAL A C 1
ATOM 2463 O O . VAL A 1 317 ? 13.305 7.039 10.82 1 98.19 317 VAL A O 1
ATOM 2466 N N . GLU A 1 318 ? 11.359 6.031 11.383 1 97.38 318 GLU A N 1
ATOM 2467 C CA . GLU A 1 318 ? 11.773 5.398 12.633 1 97.38 318 GLU A CA 1
ATOM 2468 C C . GLU A 1 318 ? 12.25 6.434 13.641 1 97.38 318 GLU A C 1
ATOM 2470 O O . GLU A 1 318 ? 13.117 6.145 14.469 1 97.38 318 GLU A O 1
ATOM 2475 N N . GLN A 1 319 ? 11.789 7.66 13.555 1 96.88 319 GLN A N 1
ATOM 2476 C CA . GLN A 1 319 ? 12.062 8.734 14.5 1 96.88 319 GLN A CA 1
ATOM 2477 C C . GLN A 1 319 ? 10.773 9.312 15.07 1 96.88 319 GLN A C 1
ATOM 2479 O O . GLN A 1 319 ? 9.695 9.125 14.492 1 96.88 319 GLN A O 1
ATOM 2484 N N . ILE A 1 320 ? 10.938 9.93 16.203 1 96.12 320 ILE A N 1
ATOM 2485 C CA . ILE A 1 320 ? 9.82 10.625 16.828 1 96.12 320 ILE A CA 1
ATOM 2486 C C . ILE A 1 320 ? 9.633 11.992 16.172 1 96.12 320 ILE A C 1
ATOM 2488 O O . ILE A 1 320 ? 10.594 12.75 16.016 1 96.12 320 ILE A O 1
ATOM 2492 N N . VAL A 1 321 ? 8.43 12.242 15.75 1 96.81 321 VAL A N 1
ATOM 2493 C CA . VAL A 1 321 ? 8.031 13.555 15.266 1 96.81 321 VAL A CA 1
ATOM 2494 C C . VAL A 1 321 ? 7.262 14.297 16.359 1 96.81 321 VAL A C 1
ATOM 2496 O O . VAL A 1 321 ? 6.262 13.789 16.875 1 96.81 321 VAL A O 1
ATOM 2499 N N . ARG A 1 322 ? 7.754 15.445 16.703 1 95.94 322 ARG A N 1
ATOM 2500 C CA . ARG A 1 322 ? 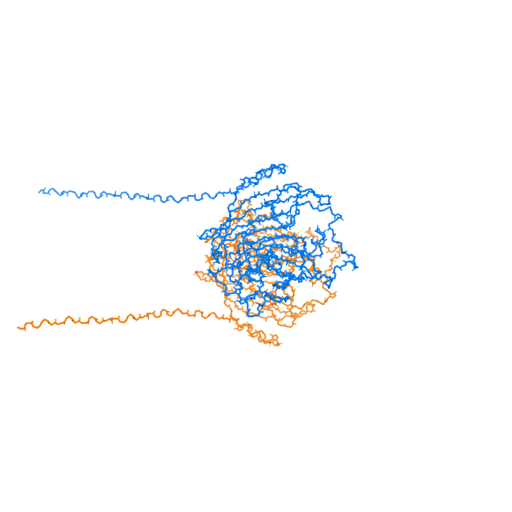7.082 16.25 17.719 1 95.94 322 ARG A CA 1
ATOM 2501 C C . ARG A 1 322 ? 6.137 17.266 17.062 1 95.94 322 ARG A C 1
ATOM 2503 O O . ARG A 1 322 ? 6.574 18.141 16.328 1 95.94 322 ARG A O 1
ATOM 2510 N N . LEU A 1 323 ? 4.863 17.094 17.312 1 97.06 323 LEU A N 1
ATOM 2511 C CA . LEU A 1 323 ? 3.848 18.016 16.812 1 97.06 323 LEU A CA 1
ATOM 2512 C C . LEU A 1 323 ? 3.43 19 17.906 1 97.06 323 LEU A C 1
ATOM 2514 O O . LEU A 1 323 ? 3.072 18.594 19.016 1 97.06 323 LEU A O 1
ATOM 2518 N N . ARG A 1 324 ? 3.52 20.297 17.531 1 96 324 ARG A N 1
ATOM 2519 C CA . ARG A 1 324 ? 3.242 21.344 18.5 1 96 324 ARG A CA 1
ATOM 2520 C C . ARG A 1 324 ? 2.328 22.406 17.906 1 96 324 ARG A C 1
ATOM 2522 O O . ARG A 1 324 ? 2.268 22.578 16.688 1 96 324 ARG A O 1
ATOM 2529 N N . GLY A 1 325 ? 1.612 23.125 18.797 1 95.69 325 GLY A N 1
ATOM 2530 C CA . GLY A 1 325 ? 0.795 24.25 18.406 1 95.69 325 GLY A CA 1
ATOM 2531 C C . GLY A 1 325 ? 0.599 25.266 19.516 1 95.69 325 GLY A C 1
ATOM 2532 O O . GLY A 1 325 ? 0.723 24.922 20.703 1 95.69 325 GLY A O 1
ATOM 2533 N N . GLY A 1 326 ? 0.383 26.484 19.078 1 94.62 326 GLY A N 1
ATOM 2534 C CA . GLY A 1 326 ? 0.101 27.562 20 1 94.62 326 GLY A CA 1
ATOM 2535 C C . GLY A 1 326 ? -0.951 28.531 19.484 1 94.62 326 GLY A C 1
ATOM 2536 O O . GLY A 1 326 ? -0.979 28.844 18.297 1 94.62 326 GLY A O 1
ATOM 2537 N N . TRP A 1 327 ? -1.789 28.906 20.422 1 94.88 327 TRP A N 1
ATOM 2538 C CA . TRP A 1 327 ? -2.773 29.922 20.078 1 94.88 327 TRP A CA 1
ATOM 2539 C C . TRP A 1 327 ? -2.102 31.281 19.844 1 94.88 327 TRP A C 1
ATOM 2541 O O . TRP A 1 327 ? -1.165 31.641 20.562 1 94.88 327 TRP A O 1
ATOM 2551 N N . GLN A 1 328 ? -2.568 32.031 18.859 1 96.19 328 GLN A N 1
ATOM 2552 C CA . GLN A 1 328 ? -1.965 33.312 18.516 1 96.19 328 GLN A CA 1
ATOM 2553 C C . GLN A 1 328 ? -2.791 34.5 19.062 1 96.19 328 GLN A C 1
ATOM 2555 O O . GLN A 1 328 ? -2.365 35.625 19 1 96.19 328 GLN A O 1
ATOM 2560 N N . ASP A 1 329 ? -3.973 34.219 19.5 1 94.44 329 ASP A N 1
ATOM 2561 C CA . ASP A 1 329 ? -4.855 35.25 20.062 1 94.44 329 ASP A CA 1
ATOM 2562 C C . ASP A 1 329 ? -5.559 34.719 21.312 1 94.44 329 ASP A C 1
ATOM 2564 O O . ASP A 1 329 ? -5.602 33.531 21.562 1 94.44 329 ASP A O 1
ATOM 2568 N N . HIS A 1 330 ? -6.141 35.656 22.031 1 92.75 330 HIS A N 1
ATOM 2569 C CA . HIS A 1 330 ? -6.781 35.312 23.297 1 92.75 330 HIS A CA 1
ATOM 2570 C C . HIS A 1 330 ? -8.086 34.562 23.078 1 92.75 330 HIS A C 1
ATOM 2572 O O . HIS A 1 330 ? -8.477 33.75 23.906 1 92.75 330 HIS A O 1
ATOM 2578 N N . ASP A 1 331 ? -8.688 34.75 22 1 92.5 331 ASP A N 1
ATOM 2579 C CA . ASP A 1 331 ? -9.977 34.125 21.719 1 92.5 331 ASP A CA 1
ATOM 2580 C C . ASP A 1 331 ? -9.812 32.75 21.109 1 92.5 331 ASP A C 1
ATOM 2582 O O . ASP A 1 331 ? -10.797 32.094 20.766 1 92.5 331 ASP A O 1
ATOM 2586 N N . ARG A 1 332 ? -8.609 32.344 20.891 1 93.62 332 ARG A N 1
ATOM 2587 C CA . ARG A 1 332 ? -8.289 31.031 20.359 1 93.62 332 ARG A CA 1
ATOM 2588 C C . ARG A 1 332 ? -8.953 30.797 19.016 1 93.62 332 ARG A C 1
ATOM 2590 O O . ARG A 1 332 ? -9.57 29.75 18.797 1 93.62 332 ARG A O 1
ATOM 2597 N N . LYS A 1 333 ? -8.844 31.781 18.156 1 95.62 333 LYS A N 1
ATOM 2598 C CA . LYS A 1 333 ? -9.398 31.703 16.812 1 95.62 333 LYS A CA 1
ATOM 2599 C C . LYS A 1 333 ? -8.297 31.5 15.781 1 95.62 333 LYS A C 1
ATOM 2601 O O . LYS A 1 333 ? -8.57 31.141 14.633 1 95.62 333 LYS A O 1
ATOM 2606 N N . GLN A 1 334 ? -7.102 31.734 16.172 1 97.5 334 GLN A N 1
ATOM 2607 C CA . GLN A 1 334 ? -5.938 31.562 15.312 1 97.5 334 GLN A CA 1
ATOM 2608 C C . GLN A 1 334 ? -4.844 30.766 16.031 1 97.5 334 GLN A C 1
ATOM 2610 O O . GLN A 1 334 ? -4.617 30.953 17.219 1 97.5 334 GLN A O 1
ATOM 2615 N N . ALA A 1 335 ? -4.199 29.906 15.266 1 97 335 ALA A N 1
ATOM 2616 C CA . ALA A 1 335 ? -3.139 29.094 15.859 1 97 335 ALA A CA 1
ATOM 2617 C C . ALA A 1 335 ? -1.966 28.938 14.891 1 97 335 ALA A C 1
ATOM 2619 O O . ALA A 1 335 ? -2.15 28.953 13.672 1 97 335 ALA A O 1
ATOM 2620 N N . SER A 1 336 ? -0.774 28.859 15.422 1 98 336 SER A N 1
ATOM 2621 C CA . SER A 1 336 ? 0.421 28.422 14.719 1 98 336 SER A CA 1
ATOM 2622 C C . SER A 1 336 ? 0.807 27 15.133 1 98 336 SER A C 1
ATOM 2624 O O . SER A 1 336 ? 0.707 26.641 16.312 1 98 336 SER A O 1
ATOM 2626 N N . LEU A 1 337 ? 1.2 26.219 14.188 1 97.69 337 LEU A N 1
ATOM 2627 C CA . LEU A 1 337 ? 1.607 24.844 14.438 1 97.69 337 LEU A CA 1
ATOM 2628 C C . LEU A 1 337 ? 2.953 24.547 13.789 1 97.69 337 LEU A C 1
ATOM 2630 O O . LEU A 1 337 ? 3.338 25.203 12.82 1 97.69 337 LEU A O 1
ATOM 2634 N N . TRP A 1 338 ? 3.639 23.531 14.328 1 97.5 338 TRP A N 1
ATOM 2635 C CA . TRP A 1 338 ? 4.895 23.125 13.719 1 97.5 338 TRP A CA 1
ATOM 2636 C C . TRP A 1 338 ? 5.223 21.672 14.086 1 97.5 338 TRP A C 1
ATOM 2638 O O . TRP A 1 338 ? 4.723 21.156 15.086 1 97.5 338 TRP A O 1
ATOM 2648 N N . ALA A 1 339 ? 5.953 21 13.234 1 97.69 339 ALA A N 1
ATOM 2649 C CA . ALA A 1 339 ? 6.473 19.656 13.43 1 97.69 339 ALA A CA 1
ATOM 2650 C C . ALA A 1 339 ? 7.996 19.656 13.5 1 97.69 339 ALA A C 1
ATOM 2652 O O . ALA A 1 339 ? 8.664 20.25 12.641 1 97.69 339 ALA A O 1
ATOM 2653 N N . LEU A 1 340 ? 8.5 19 14.523 1 96.19 340 LEU A N 1
ATOM 2654 C CA . LEU A 1 340 ? 9.945 18.938 14.734 1 96.19 340 LEU A CA 1
ATOM 2655 C C . LEU A 1 340 ? 10.445 17.5 14.625 1 96.19 340 LEU A C 1
ATOM 2657 O O . LEU A 1 340 ? 9.742 16.562 15 1 96.19 340 LEU A O 1
ATOM 2661 N N . ASN A 1 341 ? 11.664 17.359 14.117 1 95.31 341 ASN A N 1
ATOM 2662 C CA . ASN A 1 341 ? 12.344 16.062 14.242 1 95.31 341 ASN A CA 1
ATOM 2663 C C . ASN A 1 341 ? 13.008 15.914 15.602 1 95.31 341 ASN A C 1
ATOM 2665 O O . ASN A 1 341 ? 12.859 16.781 16.469 1 95.31 341 ASN A O 1
ATOM 2669 N N . GLU A 1 342 ? 13.68 14.844 15.828 1 91.38 342 GLU A N 1
ATOM 2670 C CA . GLU A 1 342 ? 14.281 14.531 17.125 1 91.38 342 GLU A CA 1
ATOM 2671 C C . GLU A 1 342 ? 15.391 15.523 17.469 1 91.38 342 GLU A C 1
ATOM 2673 O O . GLU A 1 342 ? 15.625 15.812 18.641 1 91.38 342 GLU A O 1
ATOM 2678 N N . ALA A 1 343 ? 15.984 16.062 16.484 1 89 343 ALA A N 1
ATOM 2679 C CA . ALA A 1 343 ? 17.062 17.031 16.688 1 89 343 ALA A CA 1
ATOM 2680 C C . ALA A 1 343 ? 16.516 18.406 17.031 1 89 343 ALA A C 1
ATOM 2682 O O . ALA A 1 343 ? 17.266 19.312 17.406 1 89 343 ALA A O 1
ATOM 2683 N N . GLY A 1 344 ? 15.227 18.625 16.844 1 91.06 344 GLY A N 1
ATOM 2684 C CA . GLY A 1 344 ? 14.609 19.906 17.172 1 91.06 344 GLY A CA 1
ATOM 2685 C C . GLY A 1 344 ? 14.461 20.828 15.984 1 91.06 344 GLY A C 1
ATOM 2686 O O . GLY A 1 344 ? 14.031 21.969 16.141 1 91.06 344 GLY A O 1
ATOM 2687 N N . THR A 1 345 ? 14.789 20.281 14.859 1 93.06 345 THR A N 1
ATOM 2688 C CA . THR A 1 345 ? 14.617 21.078 13.648 1 93.06 345 THR A CA 1
ATOM 2689 C C . THR A 1 345 ? 13.148 21.125 13.242 1 93.06 345 THR A C 1
ATOM 2691 O O . THR A 1 345 ? 12.461 20.094 13.234 1 93.06 345 THR A O 1
ATOM 2694 N N . VAL A 1 346 ? 12.688 22.391 12.93 1 96.19 346 VAL A N 1
ATOM 2695 C CA . VAL A 1 346 ? 11.32 22.516 12.422 1 96.19 346 VAL A CA 1
ATOM 2696 C C . VAL A 1 346 ? 11.258 22.016 10.977 1 96.19 346 VAL A C 1
ATOM 2698 O O . VAL A 1 346 ? 11.961 22.531 10.102 1 96.19 346 VAL A O 1
ATOM 2701 N N . CYS A 1 347 ? 10.359 21.078 10.75 1 98 347 CYS A N 1
ATOM 2702 C CA . CYS A 1 347 ? 10.32 20.422 9.453 1 98 347 CYS A CA 1
ATOM 2703 C C . CYS A 1 347 ? 9.047 20.781 8.695 1 98 347 CYS A C 1
ATOM 2705 O O . CYS A 1 347 ? 8.961 20.594 7.477 1 98 347 CYS A O 1
ATOM 2707 N N . MET A 1 348 ? 8.062 21.281 9.383 1 98.69 348 MET A N 1
ATOM 2708 C CA . MET A 1 348 ? 6.855 21.844 8.781 1 98.69 348 MET A CA 1
ATOM 2709 C C . MET A 1 348 ? 6.223 22.891 9.695 1 98.69 348 MET A C 1
ATOM 2711 O O . MET A 1 348 ? 6.188 22.703 10.914 1 98.69 348 MET A O 1
ATOM 2715 N N . THR A 1 349 ? 5.742 23.938 9.117 1 98.62 349 THR A N 1
ATOM 2716 C CA . THR A 1 349 ? 4.969 24.953 9.836 1 98.62 349 THR A CA 1
ATOM 2717 C C . THR A 1 349 ? 3.553 25.047 9.281 1 98.62 349 THR A C 1
ATOM 2719 O O . THR A 1 349 ? 3.314 24.703 8.117 1 98.62 349 THR A O 1
ATOM 2722 N N . ALA A 1 350 ? 2.639 25.469 10.148 1 98.88 350 ALA A N 1
ATOM 2723 C CA . ALA A 1 350 ? 1.26 25.641 9.688 1 98.88 350 ALA A CA 1
ATOM 2724 C C . ALA A 1 350 ? 0.556 26.75 10.461 1 98.88 350 ALA A C 1
ATOM 2726 O O . ALA A 1 350 ? 0.997 27.125 11.547 1 98.88 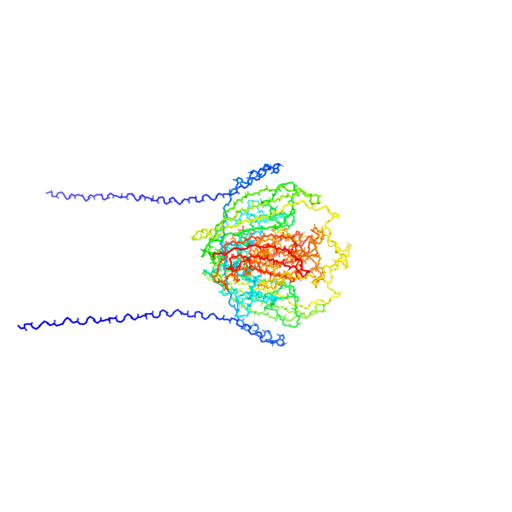350 ALA A O 1
ATOM 2727 N N . LYS A 1 351 ? -0.433 27.297 9.828 1 98.81 351 LYS A N 1
ATOM 2728 C CA . LYS A 1 351 ? -1.366 28.25 10.422 1 98.81 351 LYS A CA 1
ATOM 2729 C C . LYS A 1 351 ? -2.811 27.781 10.242 1 98.81 351 LYS A C 1
ATOM 2731 O O . LYS A 1 351 ? -3.166 27.234 9.195 1 98.81 351 LYS A O 1
ATOM 2736 N N . ALA A 1 352 ? -3.58 28.016 11.273 1 98.56 352 ALA A N 1
ATOM 2737 C CA . ALA A 1 352 ? -4.984 27.625 11.211 1 98.56 352 ALA A CA 1
ATOM 2738 C C . ALA A 1 352 ? -5.887 28.719 11.758 1 98.56 352 ALA A C 1
ATOM 2740 O O . ALA A 1 352 ? -5.48 29.484 12.641 1 98.56 352 ALA A O 1
ATOM 2741 N N . THR A 1 353 ? -7.055 28.859 11.211 1 98.25 353 THR A N 1
ATOM 2742 C CA . THR A 1 353 ? -8.133 29.672 11.758 1 98.25 353 THR A CA 1
ATOM 2743 C C . THR A 1 353 ? -9.359 28.828 12.062 1 98.25 353 THR A C 1
ATOM 2745 O O . THR A 1 353 ? -9.531 27.75 11.492 1 98.25 353 THR A O 1
ATOM 2748 N N . LEU A 1 354 ? -10.109 29.297 12.969 1 96.81 354 LEU A N 1
ATOM 2749 C CA . LEU A 1 354 ? -11.32 28.594 13.375 1 96.81 354 LEU A CA 1
ATOM 2750 C C . LEU A 1 354 ? -12.57 29.391 13.008 1 96.81 354 LEU A C 1
ATOM 2752 O O . LEU A 1 354 ? -12.5 30.609 12.82 1 96.81 354 LEU A O 1
ATOM 2756 N N . PHE A 1 355 ? -13.688 28.688 12.844 1 95.31 355 PHE A N 1
ATOM 2757 C CA . PHE A 1 355 ? -14.984 29.328 12.656 1 95.31 355 PHE A CA 1
ATOM 2758 C C . PHE A 1 355 ? -15.398 30.078 13.914 1 95.31 355 PHE A C 1
ATOM 2760 O O . PHE A 1 355 ? -15.016 29.703 15.023 1 95.31 355 PHE A O 1
ATOM 2767 N N . MET B 1 1 ? -90.125 15.93 28.797 1 23.72 1 MET B N 1
ATOM 2768 C CA . MET B 1 1 ? -88.812 16.031 29.516 1 23.72 1 MET B CA 1
ATOM 2769 C C . MET B 1 1 ? -87.812 15.094 28.922 1 23.72 1 MET B C 1
ATOM 2771 O O . MET B 1 1 ? -87.75 13.914 29.266 1 23.72 1 MET B O 1
ATOM 2775 N N . LEU B 1 2 ? -87.625 15.109 27.578 1 24.58 2 LEU B N 1
ATOM 2776 C CA . LEU B 1 2 ? -87 14.258 26.578 1 24.58 2 LEU B CA 1
ATOM 2777 C C . LEU B 1 2 ? -85.5 14.234 26.75 1 24.58 2 LEU B C 1
ATOM 2779 O O . LEU B 1 2 ? -84.812 15.25 26.547 1 24.58 2 LEU B O 1
ATOM 2783 N N . ARG B 1 3 ? -85 13.492 27.766 1 24.53 3 ARG B N 1
ATOM 2784 C CA . ARG B 1 3 ? -83.625 13.477 28.359 1 24.53 3 ARG B CA 1
ATOM 2785 C C . ARG B 1 3 ? -82.625 13.023 27.359 1 24.53 3 ARG B C 1
ATOM 2787 O O . ARG B 1 3 ? -82.75 11.93 26.781 1 24.53 3 ARG B O 1
ATOM 2794 N N . LEU B 1 4 ? -82 13.953 26.625 1 24.52 4 LEU B N 1
ATOM 2795 C CA . LEU B 1 4 ? -81.062 13.875 25.516 1 24.52 4 LEU B CA 1
ATOM 2796 C C . LEU B 1 4 ? -79.812 13.117 25.938 1 24.52 4 LEU B C 1
ATOM 2798 O O . LEU B 1 4 ? -79.125 13.508 26.891 1 24.52 4 LEU B O 1
ATOM 2802 N N . ALA B 1 5 ? -79.812 11.789 25.828 1 26.03 5 ALA B N 1
ATOM 2803 C CA . ALA B 1 5 ? -78.875 10.82 26.328 1 26.03 5 ALA B CA 1
ATOM 2804 C C . ALA B 1 5 ? -77.5 11.094 25.781 1 26.03 5 ALA B C 1
ATOM 2806 O O . ALA B 1 5 ? -77.312 11.375 24.578 1 26.03 5 ALA B O 1
ATOM 2807 N N . GLN B 1 6 ? -76.562 11.453 26.641 1 25.56 6 GLN B N 1
ATOM 2808 C CA . GLN B 1 6 ? -75.188 11.977 26.516 1 25.56 6 GLN B CA 1
ATOM 2809 C C . GLN B 1 6 ? -74.25 11 25.766 1 25.56 6 GLN B C 1
ATOM 2811 O O . GLN B 1 6 ? -74.438 9.781 25.922 1 25.56 6 GLN B O 1
ATOM 2816 N N . PRO B 1 7 ? -73.562 11.445 24.703 1 26.33 7 PRO B N 1
ATOM 2817 C CA . PRO B 1 7 ? -72.75 10.766 23.672 1 26.33 7 PRO B CA 1
ATOM 2818 C C . PRO B 1 7 ? -71.562 9.984 24.266 1 26.33 7 PRO B C 1
ATOM 2820 O O . PRO B 1 7 ? -71 10.398 25.281 1 26.33 7 PRO B O 1
ATOM 2823 N N . GLN B 1 8 ? -71.625 8.641 24.203 1 24.19 8 GLN B N 1
ATOM 2824 C CA . GLN B 1 8 ? -70.75 7.641 24.781 1 24.19 8 GLN B CA 1
ATOM 2825 C C . GLN B 1 8 ? -69.312 7.891 24.359 1 24.19 8 GLN B C 1
ATOM 2827 O O . GLN B 1 8 ? -69 8.32 23.234 1 24.19 8 GLN B O 1
ATOM 2832 N N . ARG B 1 9 ? -68.312 7.988 25.312 1 24.36 9 ARG B N 1
ATOM 2833 C CA . ARG B 1 9 ? -66.875 8.258 25.438 1 24.36 9 ARG B CA 1
ATOM 2834 C C . ARG B 1 9 ? -66.062 7.246 24.625 1 24.36 9 ARG B C 1
ATOM 2836 O O . ARG B 1 9 ? -66.25 6.035 24.797 1 24.36 9 ARG B O 1
ATOM 2843 N N . PHE B 1 10 ? -65.688 7.48 23.359 1 24.19 10 PHE B N 1
ATOM 2844 C CA . PHE B 1 10 ? -64.875 6.648 22.484 1 24.19 10 PHE B CA 1
ATOM 2845 C C . PHE B 1 10 ? -63.562 6.273 23.188 1 24.19 10 PHE B C 1
ATOM 2847 O O . PHE B 1 10 ? -62.906 7.133 23.75 1 24.19 10 PHE B O 1
ATOM 2854 N N . LEU B 1 11 ? -63.406 5.008 23.594 1 23.48 11 LEU B N 1
ATOM 2855 C CA . LEU B 1 11 ? -62.281 4.324 24.234 1 23.48 11 LEU B CA 1
ATOM 2856 C C . LEU B 1 11 ? -61 4.465 23.406 1 23.48 11 LEU B C 1
ATOM 2858 O O . LEU B 1 11 ? -61.031 4.293 22.188 1 23.48 11 LEU B O 1
ATOM 2862 N N . HIS B 1 12 ? -60.031 5.285 23.828 1 23.88 12 HIS B N 1
ATOM 2863 C CA . HIS B 1 12 ? -58.688 5.539 23.344 1 23.88 12 HIS B CA 1
ATOM 2864 C C . HIS B 1 12 ? -57.906 4.242 23.219 1 23.88 12 HIS B C 1
ATOM 2866 O O . HIS B 1 12 ? -57.75 3.494 24.188 1 23.88 12 HIS B O 1
ATOM 2872 N N . ALA B 1 13 ? -57.938 3.504 22.125 1 24.19 13 ALA B N 1
ATOM 2873 C CA . ALA B 1 13 ? -57.125 2.309 21.844 1 24.19 13 ALA B CA 1
ATOM 2874 C C . ALA B 1 13 ? -55.656 2.582 22.062 1 24.19 13 ALA B C 1
ATOM 2876 O O . ALA B 1 13 ? -55.125 3.557 21.531 1 24.19 13 ALA B O 1
ATOM 2877 N N . SER B 1 14 ? -55.094 2.102 23.125 1 23.5 14 SER B N 1
ATOM 2878 C CA . SER B 1 14 ? -53.688 2.162 23.5 1 23.5 14 SER B CA 1
ATOM 2879 C C . SER B 1 14 ? -52.781 1.622 22.406 1 23.5 14 SER B C 1
ATOM 2881 O O . SER B 1 14 ? -53.094 0.602 21.781 1 23.5 14 SER B O 1
ATOM 2883 N N . SER B 1 15 ? -52.188 2.48 21.594 1 25.19 15 SER B N 1
ATOM 2884 C CA . SER B 1 15 ? -51.156 2.236 20.594 1 25.19 15 SER B CA 1
ATOM 2885 C C . SER B 1 15 ? -50.031 1.338 21.125 1 25.19 15 SER B C 1
ATOM 2887 O O . SER B 1 15 ? -49.375 1.691 22.094 1 25.19 15 SER B O 1
ATOM 2889 N N . ARG B 1 16 ? -50.156 -0.028 21.156 1 26.42 16 ARG B N 1
ATOM 2890 C CA . ARG B 1 16 ? -49.062 -0.945 21.484 1 26.42 16 ARG B CA 1
ATOM 2891 C C . ARG B 1 16 ? -47.812 -0.627 20.656 1 26.42 16 ARG B C 1
ATOM 2893 O O . ARG B 1 16 ? -47.875 -0.556 19.438 1 26.42 16 ARG B O 1
ATOM 2900 N N . SER B 1 17 ? -46.938 0.121 21.172 1 25.02 17 SER B N 1
ATOM 2901 C CA . SER B 1 17 ? -45.594 0.39 20.656 1 25.02 17 SER B CA 1
ATOM 2902 C C . SER B 1 17 ? -44.875 -0.9 20.266 1 25.02 17 SER B C 1
ATOM 2904 O O . SER B 1 17 ? -44.75 -1.823 21.078 1 25.02 17 SER B O 1
ATOM 2906 N N . LEU B 1 18 ? -45.156 -1.388 19.062 1 27.08 18 LEU B N 1
ATOM 2907 C CA . LEU B 1 18 ? -44.344 -2.484 18.547 1 27.08 18 LEU B CA 1
ATOM 2908 C C . LEU B 1 18 ? -42.875 -2.215 18.766 1 27.08 18 LEU B C 1
ATOM 2910 O O . LEU B 1 18 ? -42.312 -1.252 18.234 1 27.08 18 LEU B O 1
ATOM 2914 N N . LYS B 1 19 ? -42.375 -2.656 19.938 1 28.33 19 LYS B N 1
ATOM 2915 C CA . LYS B 1 19 ? -40.938 -2.699 20.172 1 28.33 19 LYS B CA 1
ATOM 2916 C C . LYS B 1 19 ? -40.188 -3.465 19.078 1 28.33 19 LYS B C 1
ATOM 2918 O O . LYS B 1 19 ? -40.438 -4.66 18.875 1 28.33 19 LYS B O 1
ATOM 2923 N N . VAL B 1 20 ? -40 -2.766 17.938 1 28.73 20 VAL B N 1
ATOM 2924 C CA . VAL B 1 20 ? -39.031 -3.338 17 1 28.73 20 VAL B CA 1
ATOM 2925 C C . VAL B 1 20 ? -37.75 -3.74 17.766 1 28.73 20 VAL B C 1
ATOM 2927 O O . VAL B 1 20 ? -37.062 -2.891 18.328 1 28.73 20 VAL B O 1
ATOM 2930 N N . ILE B 1 21 ? -37.844 -4.883 18.312 1 29.05 21 ILE B N 1
ATOM 2931 C CA . ILE B 1 21 ? -36.594 -5.418 18.844 1 29.05 21 ILE B CA 1
ATOM 2932 C C . ILE B 1 21 ? -35.531 -5.445 17.75 1 29.05 21 ILE B C 1
ATOM 2934 O O . ILE B 1 21 ? -35.656 -6.168 16.766 1 29.05 21 ILE B O 1
ATOM 2938 N N . VAL B 1 22 ? -34.969 -4.309 17.469 1 30.23 22 VAL B N 1
ATOM 2939 C CA . VAL B 1 22 ? -33.75 -4.355 16.688 1 30.23 22 VAL B CA 1
ATOM 2940 C C . VAL B 1 22 ? -32.781 -5.379 17.281 1 30.23 22 VAL B C 1
ATOM 2942 O O . VAL B 1 22 ? -32.469 -5.305 18.469 1 30.23 22 VAL B O 1
ATOM 2945 N N . PRO B 1 23 ? -32.812 -6.578 16.719 1 29.09 23 PRO B N 1
ATOM 2946 C CA . PRO B 1 23 ? -31.812 -7.504 17.266 1 29.09 23 PRO B CA 1
ATOM 2947 C C . PRO B 1 23 ? -30.453 -6.852 17.453 1 29.09 23 PRO B C 1
ATOM 2949 O O . PRO B 1 23 ? -30.031 -6.031 16.625 1 29.09 23 PRO B O 1
ATOM 2952 N N . SER B 1 24 ? -30.125 -6.512 18.625 1 29.22 24 SER B N 1
ATOM 2953 C CA . SER B 1 24 ? -28.781 -6.078 18.984 1 29.22 24 SER B CA 1
ATOM 2954 C C . SER B 1 24 ? -27.734 -6.984 18.359 1 29.22 24 SER B C 1
ATOM 2956 O O . SER B 1 24 ? -27.719 -8.195 18.594 1 29.22 24 SER B O 1
ATOM 2958 N N . VAL B 1 25 ? -27.422 -6.719 17.109 1 28.3 25 VAL B N 1
ATOM 2959 C CA . VAL B 1 25 ? -26.188 -7.34 16.625 1 28.3 25 VAL B CA 1
ATOM 2960 C C . VAL B 1 25 ? -25.078 -7.176 17.672 1 28.3 25 VAL B C 1
ATOM 2962 O O . VAL B 1 25 ? -24.641 -6.055 17.938 1 28.3 25 VAL B O 1
ATOM 2965 N N . GLN B 1 26 ? -25.141 -8.031 18.672 1 26.64 26 GLN B N 1
ATOM 2966 C CA . GLN B 1 26 ? -23.984 -8.102 19.547 1 26.64 26 GLN B CA 1
ATOM 2967 C C . GLN B 1 26 ? -22.688 -8.125 18.75 1 26.64 26 GLN B C 1
ATOM 2969 O O . GLN B 1 26 ? -22.5 -9 17.891 1 26.64 26 GLN B O 1
ATOM 2974 N N . SER B 1 27 ? -22.203 -7.039 18.484 1 29.27 27 SER B N 1
ATOM 2975 C CA . SER B 1 27 ? -20.828 -6.977 18.016 1 29.27 27 SER B CA 1
ATOM 2976 C C . SER B 1 27 ? -19.922 -7.867 18.859 1 29.27 27 SER B C 1
ATOM 2978 O O . SER B 1 27 ? -19.719 -7.613 20.047 1 29.27 27 SER B O 1
ATOM 2980 N N . ARG B 1 28 ? -19.953 -9.203 18.609 1 30.02 28 ARG B N 1
ATOM 2981 C CA . ARG B 1 28 ? -18.938 -10.016 19.266 1 30.02 28 ARG B CA 1
ATOM 2982 C C . ARG B 1 28 ? -17.547 -9.414 19.109 1 30.02 28 ARG B C 1
ATOM 2984 O O . ARG B 1 28 ? -17.078 -9.242 17.984 1 30.02 28 ARG B O 1
ATOM 2991 N N . SER B 1 29 ? -17.219 -8.594 20.078 1 30.69 29 SER B N 1
ATOM 2992 C CA . SER B 1 29 ? -15.812 -8.227 20.25 1 30.69 29 SER B CA 1
ATOM 2993 C C . SER B 1 29 ? -14.914 -9.461 20.234 1 30.69 29 SER B C 1
ATOM 2995 O O . SER B 1 29 ? -15.188 -10.438 20.938 1 30.69 29 SER B O 1
ATOM 2997 N N . PHE B 1 30 ? -14.391 -9.742 19.219 1 30.61 30 PHE B N 1
ATOM 2998 C CA . PHE B 1 30 ? -13.352 -10.766 19.234 1 30.61 30 PHE B CA 1
ATOM 2999 C C . PHE B 1 30 ? -12.281 -10.43 20.266 1 30.61 30 PHE B C 1
ATOM 3001 O O . PHE B 1 30 ? -11.547 -9.445 20.109 1 30.61 30 PHE B O 1
ATOM 3008 N N . SER B 1 31 ? -12.68 -10.469 21.531 1 31.72 31 SER B N 1
ATOM 3009 C CA . SER B 1 31 ? -11.562 -10.477 22.469 1 31.72 31 SER B CA 1
ATOM 3010 C C . SER B 1 31 ? -10.672 -11.688 22.266 1 31.72 31 SER B C 1
ATOM 3012 O O . SER B 1 31 ? -11.117 -12.828 22.422 1 31.72 31 SER B O 1
ATOM 3014 N N . TRP B 1 32 ? -9.781 -11.594 21.375 1 33.94 32 TRP B N 1
ATOM 3015 C CA . TRP B 1 32 ? -8.75 -12.625 21.391 1 33.94 32 TRP B CA 1
ATOM 3016 C C . TRP B 1 32 ? -7.965 -12.586 22.688 1 33.94 32 TRP B C 1
ATOM 3018 O O . TRP B 1 32 ? -7.277 -11.602 22.984 1 33.94 32 TRP B O 1
ATOM 3028 N N . SER B 1 33 ? -8.562 -13 23.734 1 34.44 33 SER B N 1
ATOM 3029 C CA . SER B 1 33 ? -7.707 -13.227 24.891 1 34.44 33 SER B CA 1
ATOM 3030 C C . SER B 1 33 ? -6.52 -14.109 24.547 1 34.44 33 SER B C 1
ATOM 3032 O O . SER B 1 33 ? -6.695 -15.258 24.125 1 34.44 33 SER B O 1
ATOM 3034 N N . ARG B 1 34 ? -5.441 -13.531 24.156 1 37.41 34 ARG B N 1
ATOM 3035 C CA . ARG B 1 34 ? -4.246 -14.359 24.047 1 37.41 34 ARG B CA 1
ATOM 3036 C C . ARG B 1 34 ? -3.994 -15.117 25.344 1 37.41 34 ARG B C 1
ATOM 3038 O O . ARG B 1 34 ? -3.574 -14.531 26.344 1 37.41 34 ARG B O 1
ATOM 3045 N N . THR B 1 35 ? -4.754 -16.016 25.672 1 40.19 35 THR B N 1
ATOM 3046 C CA . THR B 1 35 ? -4.223 -16.875 26.719 1 40.19 35 THR B CA 1
ATOM 3047 C C . THR B 1 35 ? -2.795 -17.312 26.391 1 40.19 35 THR B C 1
ATOM 3049 O O . THR B 1 35 ? -2.531 -17.828 25.312 1 40.19 35 THR B O 1
ATOM 3052 N N . ARG B 1 36 ? -1.769 -16.781 26.938 1 45.72 36 ARG B N 1
ATOM 3053 C CA . ARG B 1 36 ? -0.385 -17.25 26.859 1 45.72 36 ARG B CA 1
ATOM 3054 C C . ARG B 1 36 ? -0.315 -18.766 26.734 1 45.72 36 ARG B C 1
ATOM 3056 O O . ARG B 1 36 ? -0.488 -19.484 27.734 1 45.72 36 ARG B O 1
ATOM 3063 N N . CYS B 1 37 ? -0.857 -19.25 25.734 1 54.62 37 CYS B N 1
ATOM 3064 C CA . CYS B 1 37 ? -0.607 -20.672 25.516 1 54.62 37 CYS B CA 1
ATOM 3065 C C . CYS B 1 37 ? 0.888 -20.969 25.516 1 54.62 37 CYS B C 1
ATOM 3067 O O . CYS B 1 37 ? 1.616 -20.484 24.641 1 54.62 37 CYS B O 1
ATOM 3069 N N . SER B 1 38 ? 1.48 -21.391 26.547 1 65.06 38 SER B N 1
ATOM 3070 C CA . SER B 1 38 ? 2.898 -21.594 26.828 1 65.06 38 SER B CA 1
ATOM 3071 C C . SER B 1 38 ? 3.51 -22.609 25.859 1 65.06 38 SER B C 1
ATOM 3073 O O . SER B 1 38 ? 4.656 -22.453 25.438 1 65.06 38 SER B O 1
ATOM 3075 N N . SER B 1 39 ? 2.705 -23.672 25.359 1 88.12 39 SER B N 1
ATOM 3076 C CA . SER B 1 39 ? 3.33 -24.672 24.516 1 88.12 39 SER B CA 1
ATOM 3077 C C . SER B 1 39 ? 2.703 -24.688 23.125 1 88.12 39 SER B C 1
ATOM 3079 O O . SER B 1 39 ? 1.574 -24.234 22.938 1 88.12 39 SER B O 1
ATOM 3081 N N . LEU B 1 40 ? 3.426 -25.094 22.094 1 91.5 40 LEU B N 1
ATOM 3082 C CA . LEU B 1 40 ? 2.936 -25.25 20.734 1 91.5 40 LEU B CA 1
ATOM 3083 C C . LEU B 1 40 ? 1.686 -26.125 20.703 1 91.5 40 LEU B C 1
ATOM 3085 O O . LEU B 1 40 ? 0.75 -25.859 19.953 1 91.5 40 LEU B O 1
ATOM 3089 N N . ASP B 1 41 ? 1.654 -27.094 21.531 1 93 41 ASP B N 1
ATOM 3090 C CA . ASP B 1 41 ? 0.512 -28 21.594 1 93 41 ASP B CA 1
ATOM 3091 C C . ASP B 1 41 ? -0.742 -27.281 22.078 1 93 41 ASP B C 1
ATOM 3093 O O . ASP B 1 41 ? -1.82 -27.438 21.5 1 93 41 ASP B O 1
ATOM 3097 N N . ASP B 1 42 ? -0.548 -26.562 23.094 1 94.62 42 ASP B N 1
ATOM 3098 C CA . ASP B 1 42 ? -1.679 -25.797 23.625 1 94.62 42 ASP B CA 1
ATOM 3099 C C . ASP B 1 42 ? -2.162 -24.766 22.609 1 94.62 42 ASP B C 1
ATOM 3101 O O . ASP B 1 42 ? -3.367 -24.578 22.422 1 94.62 42 ASP B O 1
ATOM 3105 N N . TRP B 1 43 ? -1.242 -24.156 22 1 95.38 43 TRP B N 1
ATOM 3106 C CA . TRP B 1 43 ? -1.579 -23.172 20.969 1 95.38 43 TRP B CA 1
ATOM 3107 C C . TRP B 1 43 ? -2.328 -23.812 19.812 1 95.38 43 TRP B C 1
ATOM 3109 O O . TRP B 1 43 ? -3.336 -23.281 19.344 1 95.38 43 TRP B O 1
ATOM 3119 N N . THR B 1 44 ? -1.857 -24.938 19.422 1 95.94 44 THR B N 1
ATOM 3120 C CA . THR B 1 44 ? -2.463 -25.672 18.312 1 95.94 44 THR B CA 1
ATOM 3121 C C . THR B 1 44 ? -3.914 -26.031 18.625 1 95.94 44 THR B C 1
ATOM 3123 O O . THR B 1 44 ? -4.805 -25.812 17.797 1 95.94 44 THR B O 1
ATOM 3126 N N . ARG B 1 45 ? -4.152 -26.531 19.781 1 95.56 45 ARG B N 1
ATOM 3127 C CA . ARG B 1 45 ? -5.504 -26.891 20.203 1 95.56 45 ARG B CA 1
ATOM 3128 C C . ARG B 1 45 ? -6.418 -25.672 20.219 1 95.56 45 ARG B C 1
ATOM 3130 O O . ARG B 1 45 ? -7.555 -25.734 19.75 1 95.56 45 ARG B O 1
ATOM 3137 N N . THR B 1 46 ? -5.879 -24.641 20.703 1 95.19 46 THR B N 1
ATOM 3138 C CA . THR B 1 46 ? -6.672 -23.422 20.844 1 95.19 46 THR B CA 1
ATOM 3139 C C . THR B 1 46 ? -7.012 -22.844 19.469 1 95.19 46 THR B C 1
ATOM 3141 O O . THR B 1 46 ? -8.172 -22.516 19.203 1 95.19 46 THR B O 1
ATOM 3144 N N . ILE B 1 47 ? -6.008 -22.766 18.641 1 95.88 47 ILE B N 1
ATOM 3145 C CA . ILE B 1 47 ? -6.203 -22.094 17.375 1 95.88 47 ILE B CA 1
ATOM 3146 C C . ILE B 1 47 ? -7.098 -22.938 16.469 1 95.88 47 ILE B C 1
ATOM 3148 O O . ILE B 1 47 ? -7.879 -22.406 15.68 1 95.88 47 ILE B O 1
ATOM 3152 N N . GLN B 1 48 ? -7.008 -24.203 16.531 1 96.12 48 GLN B N 1
ATOM 3153 C CA . GLN B 1 48 ? -7.801 -25.094 15.688 1 96.12 48 GLN B CA 1
ATOM 3154 C C . GLN B 1 48 ? -9.25 -25.156 16.172 1 96.12 48 GLN B C 1
ATOM 3156 O O . GLN B 1 48 ? -10.148 -25.531 15.414 1 96.12 48 GLN B O 1
ATOM 3161 N N . ALA B 1 49 ? -9.477 -24.812 17.406 1 95.06 49 ALA B N 1
ATOM 3162 C CA . ALA B 1 49 ? -10.828 -24.828 17.953 1 95.06 49 ALA B CA 1
ATOM 3163 C C . ALA B 1 49 ? -11.57 -23.547 17.625 1 95.06 49 ALA B C 1
ATOM 3165 O O . ALA B 1 49 ? -12.797 -23.469 17.781 1 95.06 49 ALA B O 1
ATOM 3166 N N . GLN B 1 50 ? -10.852 -22.656 17.109 1 93.69 50 GLN B N 1
ATOM 3167 C CA . GLN B 1 50 ? -11.445 -21.344 16.844 1 93.69 50 GLN B CA 1
ATOM 3168 C C . GLN B 1 50 ? -11.883 -21.219 15.398 1 93.69 50 GLN B C 1
ATOM 3170 O O . GLN B 1 50 ? -11.195 -21.703 14.492 1 93.69 50 GLN B O 1
ATOM 3175 N N . ALA B 1 51 ? -13.07 -20.688 15.219 1 95.31 51 ALA B N 1
ATOM 3176 C CA . ALA B 1 51 ? -13.555 -20.234 13.914 1 95.31 51 ALA B CA 1
ATOM 3177 C C . ALA B 1 51 ? -13.844 -18.734 13.922 1 95.31 51 ALA B C 1
ATOM 3179 O O . ALA B 1 51 ? -14.375 -18.203 14.898 1 95.31 51 ALA B O 1
ATOM 3180 N N . THR B 1 52 ? -13.359 -18.109 12.922 1 94.38 52 THR B N 1
ATOM 3181 C CA . THR B 1 52 ? -13.57 -16.672 12.828 1 94.38 52 THR B CA 1
ATOM 3182 C C . THR B 1 52 ? -14.328 -16.312 11.547 1 94.38 52 THR B C 1
ATOM 3184 O O . THR B 1 52 ? -14.039 -16.859 10.477 1 94.38 52 THR B O 1
ATOM 3187 N N . THR B 1 53 ? -15.297 -15.445 11.664 1 96.44 53 THR B N 1
ATOM 3188 C CA . THR B 1 53 ? -15.969 -14.875 10.5 1 96.44 53 THR B CA 1
ATOM 3189 C C . THR B 1 53 ? -15.508 -13.445 10.242 1 96.44 53 THR B C 1
ATOM 3191 O O . THR B 1 53 ? -15.602 -12.594 11.125 1 96.44 5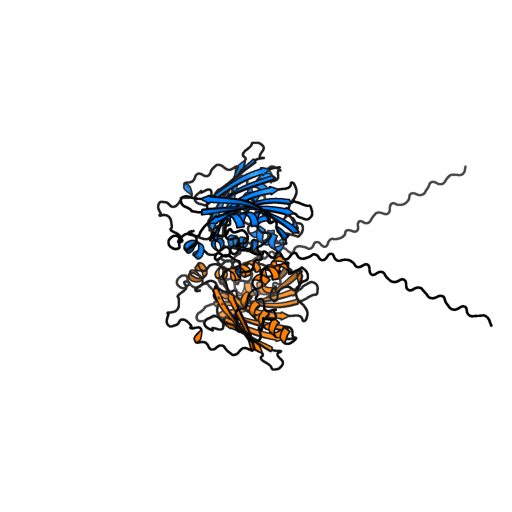3 THR B O 1
ATOM 3194 N N . MET B 1 54 ? -15 -13.25 9.094 1 95.44 54 MET B N 1
ATOM 3195 C CA . MET B 1 54 ? -14.547 -11.93 8.688 1 95.44 54 MET B CA 1
ATOM 3196 C C . MET B 1 54 ? -15.523 -11.297 7.691 1 95.44 54 MET B C 1
ATOM 3198 O O . MET B 1 54 ? -16.203 -12.016 6.953 1 95.44 54 MET B O 1
ATOM 3202 N N . HIS B 1 55 ? -15.578 -9.961 7.727 1 95.12 55 HIS B N 1
ATOM 3203 C CA . HIS B 1 55 ? -16.422 -9.203 6.812 1 95.12 55 HIS B CA 1
ATOM 3204 C C . HIS B 1 55 ? -15.609 -8.164 6.043 1 95.12 55 HIS B C 1
ATOM 3206 O O . HIS B 1 55 ? -14.695 -7.551 6.602 1 95.12 55 HIS B O 1
ATOM 3212 N N . ASP B 1 56 ? -15.898 -7.996 4.801 1 95.94 56 ASP B N 1
ATOM 3213 C CA . ASP B 1 56 ? -15.258 -7.023 3.922 1 95.94 56 ASP B CA 1
ATOM 3214 C C . ASP B 1 56 ? -16.203 -6.598 2.795 1 95.94 56 ASP B C 1
ATOM 3216 O O . ASP B 1 56 ? -17.297 -7.133 2.662 1 95.94 56 ASP B O 1
ATOM 3220 N N . THR B 1 57 ? -15.852 -5.562 2.168 1 94.56 57 THR B N 1
ATOM 3221 C CA . THR B 1 57 ? -16.5 -5.152 0.925 1 94.56 57 THR B CA 1
ATOM 3222 C C . THR B 1 57 ? -15.523 -5.266 -0.247 1 94.56 57 THR B C 1
ATOM 3224 O O . THR B 1 57 ? -14.406 -4.746 -0.184 1 94.56 57 THR B O 1
ATOM 3227 N N . ALA B 1 58 ? -15.969 -5.988 -1.235 1 96.06 58 ALA B N 1
ATOM 3228 C CA . ALA B 1 58 ? -15.203 -6 -2.479 1 96.06 58 ALA B CA 1
ATOM 3229 C C . ALA B 1 58 ? -15.344 -4.676 -3.225 1 96.06 58 ALA B C 1
ATOM 3231 O O . ALA B 1 58 ? -15.953 -4.625 -4.297 1 96.06 58 ALA B O 1
ATOM 3232 N N . ASP B 1 59 ? -14.703 -3.672 -2.729 1 94 59 ASP B N 1
ATOM 3233 C CA . ASP B 1 59 ? -15 -2.32 -3.191 1 94 59 ASP B CA 1
ATOM 3234 C C . ASP B 1 59 ? -14.281 -2.018 -4.504 1 94 59 ASP B C 1
ATOM 3236 O O . ASP B 1 59 ? -13.336 -2.715 -4.875 1 94 59 ASP B O 1
ATOM 3240 N N . LEU B 1 60 ? -14.797 -1.044 -5.148 1 95.69 60 LEU B N 1
ATOM 3241 C CA . LEU B 1 60 ? -14.344 -0.663 -6.484 1 95.69 60 LEU B CA 1
ATOM 3242 C C . LEU B 1 60 ? -12.875 -0.257 -6.469 1 95.69 60 LEU B C 1
ATOM 3244 O O . LEU B 1 60 ? -12.117 -0.618 -7.371 1 95.69 60 LEU B O 1
ATOM 3248 N N . ASN B 1 61 ? -12.461 0.49 -5.484 1 95.81 61 ASN B N 1
ATOM 3249 C CA . ASN B 1 61 ? -11.07 0.931 -5.414 1 95.81 61 ASN B CA 1
ATOM 3250 C C . ASN B 1 61 ? -10.109 -0.252 -5.32 1 95.81 61 ASN B C 1
ATOM 3252 O O . ASN B 1 61 ? -9.078 -0.274 -5.988 1 95.81 61 ASN B O 1
ATOM 3256 N N . LYS B 1 62 ? -10.477 -1.229 -4.527 1 95.94 62 LYS B N 1
ATOM 3257 C CA . LYS B 1 62 ? -9.656 -2.43 -4.406 1 95.94 62 LYS B CA 1
ATOM 3258 C C . LYS B 1 62 ? -9.562 -3.17 -5.738 1 95.94 62 LYS B C 1
ATOM 3260 O O . LYS B 1 62 ? -8.477 -3.6 -6.141 1 95.94 62 LYS B O 1
ATOM 3265 N N . ALA B 1 63 ? -10.703 -3.303 -6.375 1 97.12 63 ALA B N 1
ATOM 3266 C CA . ALA B 1 63 ? -10.727 -3.969 -7.676 1 97.12 63 ALA B CA 1
ATOM 3267 C C . ALA B 1 63 ? -9.805 -3.268 -8.664 1 97.12 63 ALA B C 1
ATOM 3269 O O . ALA B 1 63 ? -9.055 -3.924 -9.398 1 97.12 63 ALA B O 1
ATOM 3270 N N . ARG B 1 64 ? -9.836 -1.994 -8.656 1 96.94 64 ARG B N 1
ATOM 3271 C CA . ARG B 1 64 ? -9.016 -1.197 -9.57 1 96.94 64 ARG B CA 1
ATOM 3272 C C . ARG B 1 64 ? -7.531 -1.345 -9.25 1 96.94 64 ARG B C 1
ATOM 3274 O O . ARG B 1 64 ? -6.707 -1.492 -10.148 1 96.94 64 ARG B O 1
ATOM 3281 N N . GLN B 1 65 ? -7.203 -1.311 -8 1 96.62 65 GLN B N 1
ATOM 3282 C CA . GLN B 1 65 ? -5.816 -1.449 -7.57 1 96.62 65 GLN B CA 1
ATOM 3283 C C . GLN B 1 65 ? -5.246 -2.803 -7.98 1 96.62 65 GLN B C 1
ATOM 3285 O O . GLN B 1 65 ? -4.141 -2.879 -8.523 1 96.62 65 GLN B O 1
ATOM 3290 N N . VAL B 1 66 ? -6.02 -3.832 -7.805 1 96.69 66 VAL B N 1
ATOM 3291 C CA . VAL B 1 66 ? -5.57 -5.18 -8.141 1 96.69 66 VAL B CA 1
ATOM 3292 C C . VAL B 1 66 ? -5.398 -5.309 -9.648 1 96.69 66 VAL B C 1
ATOM 3294 O O . VAL B 1 66 ? -4.426 -5.902 -10.125 1 96.69 66 VAL B O 1
ATOM 3297 N N . LEU B 1 67 ? -6.285 -4.781 -10.336 1 96.88 67 LEU B N 1
ATOM 3298 C CA . LEU B 1 67 ? -6.258 -4.891 -11.789 1 96.88 67 LEU B CA 1
ATOM 3299 C C . LEU B 1 67 ? -4.996 -4.25 -12.359 1 96.88 67 LEU B C 1
ATOM 3301 O O . LEU B 1 67 ? -4.438 -4.734 -13.344 1 96.88 67 LEU B O 1
ATOM 3305 N N . LEU B 1 68 ? -4.48 -3.27 -11.734 1 97 68 LEU B N 1
ATOM 3306 C CA . LEU B 1 68 ? -3.303 -2.555 -12.219 1 97 68 LEU B CA 1
ATOM 3307 C C . LEU B 1 68 ? -2.057 -3.43 -12.117 1 97 68 LEU B C 1
ATOM 3309 O O . LEU B 1 68 ? -1.034 -3.135 -12.734 1 97 68 LEU B O 1
ATOM 3313 N N . VAL B 1 69 ? -2.137 -4.465 -11.336 1 97.44 69 VAL B N 1
ATOM 3314 C CA . VAL B 1 69 ? -0.983 -5.34 -11.141 1 97.44 69 VAL B CA 1
ATOM 3315 C C . VAL B 1 69 ? -1.111 -6.566 -12.039 1 97.44 69 VAL B C 1
ATOM 3317 O O . VAL B 1 69 ? -0.13 -7.277 -12.273 1 97.44 69 VAL B O 1
ATOM 3320 N N . LEU B 1 70 ? -2.258 -6.816 -12.57 1 97.12 70 LEU B N 1
ATOM 3321 C CA . LEU B 1 70 ? -2.518 -8.047 -13.305 1 97.12 70 LEU B CA 1
ATOM 3322 C C . LEU B 1 70 ? -2.221 -7.867 -14.789 1 97.12 70 LEU B C 1
ATOM 3324 O O . LEU B 1 70 ? -2.34 -6.758 -15.32 1 97.12 70 LEU B O 1
ATOM 3328 N N . PRO B 1 71 ? -1.836 -8.961 -15.438 1 94.69 71 PRO B N 1
ATOM 3329 C CA . PRO B 1 71 ? -1.583 -8.914 -16.875 1 94.69 71 PRO B CA 1
ATOM 3330 C C . PRO B 1 71 ? -2.861 -8.758 -17.703 1 94.69 71 PRO B C 1
ATOM 3332 O O . PRO B 1 71 ? -3.902 -9.312 -17.344 1 94.69 71 PRO B O 1
ATOM 3335 N N . LYS B 1 72 ? -2.746 -8.023 -18.688 1 93.19 72 LYS B N 1
ATOM 3336 C CA . LYS B 1 72 ? -3.844 -7.914 -19.656 1 93.19 72 LYS B CA 1
ATOM 3337 C C . LYS B 1 72 ? -3.818 -9.062 -20.656 1 93.19 72 LYS B C 1
ATOM 3339 O O . LYS B 1 72 ? -3.172 -8.969 -21.703 1 93.19 72 LYS B O 1
ATOM 3344 N N . LEU B 1 73 ? -4.516 -10.133 -20.328 1 89.5 73 LEU B N 1
ATOM 3345 C CA . LEU B 1 73 ? -4.449 -11.352 -21.125 1 89.5 73 LEU B CA 1
ATOM 3346 C C . LEU B 1 73 ? -5.551 -11.375 -22.188 1 89.5 73 LEU B C 1
ATOM 3348 O O . LEU B 1 73 ? -5.59 -12.266 -23.031 1 89.5 73 LEU B O 1
ATOM 3352 N N . SER B 1 74 ? -6.602 -10.398 -22.047 1 70.25 74 SER B N 1
ATOM 3353 C CA . SER B 1 74 ? -7.719 -10.391 -22.984 1 70.25 74 SER B CA 1
ATOM 3354 C C . SER B 1 74 ? -7.512 -9.352 -24.078 1 70.25 74 SER B C 1
ATOM 3356 O O . SER B 1 74 ? -6.891 -8.312 -23.844 1 70.25 74 SER B O 1
ATOM 3358 N N . GLY B 1 75 ? -7.113 -9.758 -25.391 1 57.62 75 GLY B N 1
ATOM 3359 C CA . GLY B 1 75 ? -7.031 -8.922 -26.578 1 57.62 75 GLY B CA 1
ATOM 3360 C C . GLY B 1 75 ? -6.637 -9.695 -27.828 1 57.62 75 GLY B C 1
ATOM 3361 O O . GLY B 1 75 ? -6.262 -10.867 -27.734 1 57.62 75 GLY B O 1
ATOM 3362 N N . PRO B 1 76 ? -7.121 -9.211 -28.828 1 49.97 76 PRO B N 1
ATOM 3363 C CA . PRO B 1 76 ? -6.883 -9.922 -30.094 1 49.97 76 PRO B CA 1
ATOM 3364 C C . PRO B 1 76 ? -5.453 -10.438 -30.219 1 49.97 76 PRO B C 1
ATOM 3366 O O . PRO B 1 76 ? -5.215 -11.445 -30.891 1 49.97 76 PRO B O 1
ATOM 3369 N N . SER B 1 77 ? -4.664 -9.758 -29.484 1 47.03 77 SER B N 1
ATOM 3370 C CA . SER B 1 77 ? -3.246 -10.07 -29.641 1 47.03 77 SER B CA 1
ATOM 3371 C C . SER B 1 77 ? -2.787 -11.094 -28.609 1 47.03 77 SER B C 1
ATOM 3373 O O . SER B 1 77 ? -1.656 -11.578 -28.656 1 47.03 77 SER B O 1
ATOM 3375 N N . SER B 1 78 ? -3.658 -11.305 -27.547 1 53.66 78 SER B N 1
ATOM 3376 C CA . SER B 1 78 ? -3.086 -12.094 -26.453 1 53.66 78 SER B CA 1
ATOM 3377 C C . SER B 1 78 ? -3.148 -13.586 -26.766 1 53.66 78 SER B C 1
ATOM 3379 O O . SER B 1 78 ? -4.234 -14.156 -26.875 1 53.66 78 SER B O 1
ATOM 3381 N N . LYS B 1 79 ? -2.373 -14.008 -27.656 1 53.62 79 LYS B N 1
ATOM 3382 C CA . LYS B 1 79 ? -2.18 -15.445 -27.828 1 53.62 79 LYS B CA 1
ATOM 3383 C C . LYS B 1 79 ? -1.457 -16.047 -26.625 1 53.62 79 LYS B C 1
ATOM 3385 O O . LYS B 1 79 ? -0.226 -16.109 -26.609 1 53.62 79 LYS B O 1
ATOM 3390 N N . VAL B 1 80 ? -2.055 -16 -25.406 1 57.34 80 VAL B N 1
ATOM 3391 C CA . VAL B 1 80 ? -1.491 -16.734 -24.266 1 57.34 80 VAL B CA 1
ATOM 3392 C C . VAL B 1 80 ? -1.042 -18.125 -24.734 1 57.34 80 VAL B C 1
ATOM 3394 O O . VAL B 1 80 ? -0.058 -18.672 -24.219 1 57.34 80 VAL B O 1
ATOM 3397 N N . ALA B 1 81 ? -1.858 -18.703 -25.688 1 56 81 ALA B N 1
ATOM 3398 C CA . ALA B 1 81 ? -1.611 -20.078 -26.094 1 56 81 ALA B CA 1
ATOM 3399 C C . ALA B 1 81 ? -0.164 -20.266 -26.547 1 56 81 ALA B C 1
ATOM 3401 O O . ALA B 1 81 ? 0.443 -21.312 -26.281 1 56 81 ALA B O 1
ATOM 3402 N N . CYS B 1 82 ? 0.303 -19.312 -27.375 1 53.28 82 CYS B N 1
ATOM 3403 C CA . CYS B 1 82 ? 1.553 -19.766 -27.984 1 53.28 82 CYS B CA 1
ATOM 3404 C C . CYS B 1 82 ? 2.691 -18.797 -27.656 1 53.28 82 CYS B C 1
ATOM 3406 O O . CYS B 1 82 ? 3.859 -19.109 -27.891 1 53.28 82 CYS B O 1
ATOM 3408 N N . SER B 1 83 ? 2.285 -17.578 -26.859 1 59.03 83 SER B N 1
ATOM 3409 C CA . SER B 1 83 ? 3.346 -16.578 -26.984 1 59.03 83 SER B CA 1
ATOM 3410 C C . SER B 1 83 ? 4.035 -16.344 -25.641 1 59.03 83 SER B C 1
ATOM 3412 O O . SER B 1 83 ? 3.373 -16.219 -24.609 1 59.03 83 SER B O 1
ATOM 3414 N N . ARG B 1 84 ? 5.242 -16.859 -25.406 1 72.88 84 ARG B N 1
ATOM 3415 C CA . ARG B 1 84 ? 6.289 -16.656 -24.406 1 72.88 84 ARG B CA 1
ATOM 3416 C C . ARG B 1 84 ? 6.797 -15.219 -24.438 1 72.88 84 ARG B C 1
ATOM 3418 O O . ARG B 1 84 ? 7.996 -14.984 -24.594 1 72.88 84 ARG B O 1
ATOM 3425 N N . SER B 1 85 ? 5.723 -14.289 -24.5 1 84.69 85 SER B N 1
ATOM 3426 C CA . SER B 1 85 ? 6.133 -12.891 -24.594 1 84.69 85 SER B CA 1
ATOM 3427 C C . SER B 1 85 ? 5.781 -12.117 -23.328 1 84.69 85 SER B C 1
ATOM 3429 O O . SER B 1 85 ? 4.922 -12.547 -22.547 1 84.69 85 SER B O 1
ATOM 3431 N N . LEU B 1 86 ? 6.48 -11.094 -23.203 1 91.75 86 LEU B N 1
ATOM 3432 C CA . LEU B 1 86 ? 6.184 -10.164 -22.125 1 91.75 86 LEU B CA 1
ATOM 3433 C C . LEU B 1 86 ? 4.816 -9.516 -22.328 1 91.75 86 LEU B C 1
ATOM 3435 O O . LEU B 1 86 ? 4.535 -8.969 -23.391 1 91.75 86 LEU B O 1
ATOM 3439 N N . ILE B 1 87 ? 3.988 -9.656 -21.344 1 92 87 ILE B N 1
ATOM 3440 C CA . ILE B 1 87 ? 2.637 -9.109 -21.438 1 92 87 ILE B CA 1
ATOM 3441 C C . ILE B 1 87 ? 2.539 -7.836 -20.594 1 92 87 ILE B C 1
ATOM 3443 O O . ILE B 1 87 ? 3.061 -7.777 -19.484 1 92 87 ILE B O 1
ATOM 3447 N N . ASP B 1 88 ? 1.78 -6.918 -21.125 1 91.94 88 ASP B N 1
ATOM 3448 C CA . ASP B 1 88 ? 1.533 -5.684 -20.391 1 91.94 88 ASP B CA 1
ATOM 3449 C C . ASP B 1 88 ? 0.522 -5.906 -19.266 1 91.94 88 ASP B C 1
ATOM 3451 O O . ASP B 1 88 ? -0.382 -6.734 -19.391 1 91.94 88 ASP B O 1
ATOM 3455 N N . LYS B 1 89 ? 0.695 -5.129 -18.25 1 95.94 89 LYS B N 1
ATOM 3456 C CA . LYS B 1 89 ? -0.339 -5.051 -17.234 1 95.94 89 LYS B CA 1
ATOM 3457 C C . LYS B 1 89 ? -1.507 -4.184 -17.688 1 95.94 89 LYS B C 1
ATOM 3459 O O . LYS B 1 89 ? -1.394 -3.453 -18.672 1 95.94 89 LYS B O 1
ATOM 3464 N N . HIS B 1 90 ? -2.605 -4.352 -16.984 1 96.19 90 HIS B N 1
ATOM 3465 C CA . HIS B 1 90 ? -3.73 -3.469 -17.266 1 96.19 90 HIS B CA 1
ATOM 3466 C C . HIS B 1 90 ? -3.344 -2.006 -17.078 1 96.19 90 HIS B C 1
ATOM 3468 O O . HIS B 1 90 ? -2.574 -1.675 -16.172 1 96.19 90 HIS B O 1
ATOM 3474 N N . ASN B 1 91 ? -3.916 -1.145 -17.938 1 94.88 91 ASN B N 1
ATOM 3475 C CA . ASN B 1 91 ? -3.568 0.271 -17.891 1 94.88 91 ASN B CA 1
ATOM 3476 C C . ASN B 1 91 ? -4.66 1.095 -17.219 1 94.88 91 ASN B C 1
ATOM 3478 O O . ASN B 1 91 ? -5.656 0.543 -16.75 1 94.88 91 ASN B O 1
ATOM 3482 N N . GLY B 1 92 ? -4.387 2.357 -17.094 1 93 92 GLY B N 1
ATOM 3483 C CA . GLY B 1 92 ? -5.312 3.258 -16.422 1 93 92 GLY B CA 1
ATOM 3484 C C . GLY B 1 92 ? -6.699 3.252 -17.031 1 93 92 GLY B C 1
ATOM 3485 O O . GLY B 1 92 ? -7.703 3.277 -16.312 1 93 92 GLY B O 1
ATOM 3486 N N . GLU B 1 93 ? -6.832 3.152 -18.297 1 92.25 93 GLU B N 1
ATOM 3487 C CA . GLU B 1 93 ? -8.117 3.15 -18.984 1 92.25 93 GLU B CA 1
ATOM 3488 C C . GLU B 1 93 ? -8.93 1.903 -18.641 1 92.25 93 GLU B C 1
ATOM 3490 O O . GLU B 1 93 ? -10.141 1.979 -18.453 1 92.25 93 GLU B O 1
ATOM 3495 N N . ASP B 1 94 ? -8.219 0.809 -18.547 1 92.75 94 ASP B N 1
ATOM 3496 C CA . ASP B 1 94 ? -8.875 -0.445 -18.188 1 92.75 94 ASP B CA 1
ATOM 3497 C C . ASP B 1 94 ? -9.531 -0.351 -16.812 1 92.75 94 ASP B C 1
ATOM 3499 O O . ASP B 1 94 ? -10.656 -0.805 -16.625 1 92.75 94 ASP B O 1
ATOM 3503 N N . VAL B 1 95 ? -8.812 0.242 -15.898 1 93.25 95 VAL B N 1
ATOM 3504 C CA . VAL B 1 95 ? -9.266 0.197 -14.516 1 93.25 95 VAL B CA 1
ATOM 3505 C C . VAL B 1 95 ? -10.391 1.209 -14.305 1 93.25 95 VAL B C 1
ATOM 3507 O O . VAL B 1 95 ? -11.297 0.981 -13.5 1 93.25 95 VAL B O 1
ATOM 3510 N N . ILE B 1 96 ? -10.352 2.326 -14.984 1 90.44 96 ILE B N 1
ATOM 3511 C CA . ILE B 1 96 ? -11.398 3.334 -14.852 1 90.44 96 ILE B CA 1
ATOM 3512 C C . ILE B 1 96 ? -12.711 2.803 -15.422 1 90.44 96 ILE B C 1
ATOM 3514 O O . ILE B 1 96 ? -13.789 3.195 -14.984 1 90.44 96 ILE B O 1
ATOM 3518 N N . ALA B 1 97 ? -12.664 1.829 -16.312 1 92 97 ALA B N 1
ATOM 3519 C CA . ALA B 1 97 ? -13.852 1.254 -16.953 1 92 97 ALA B CA 1
ATOM 3520 C C . ALA B 1 97 ? -14.562 0.292 -16 1 92 97 ALA B C 1
ATOM 3522 O O . ALA B 1 97 ? -15.719 -0.072 -16.234 1 92 97 ALA B O 1
ATOM 3523 N N . LEU B 1 98 ? -13.891 -0.144 -14.969 1 93.62 98 LEU B N 1
ATOM 3524 C CA . LEU B 1 98 ? -14.508 -1.045 -14 1 93.62 98 LEU B CA 1
ATOM 3525 C C . LEU B 1 98 ? -15.641 -0.351 -13.258 1 93.62 98 LEU B C 1
ATOM 3527 O O . LEU B 1 98 ? -15.531 0.824 -12.898 1 93.62 98 LEU B O 1
ATOM 3531 N N . GLN B 1 99 ? -16.703 -1.077 -13.102 1 93.56 99 GLN B N 1
ATOM 3532 C CA . GLN B 1 99 ? -17.875 -0.525 -12.43 1 93.56 99 GLN B CA 1
ATOM 3533 C C . GLN B 1 99 ? -18.422 -1.495 -11.391 1 93.56 99 GLN B C 1
ATOM 3535 O O . GLN B 1 99 ? -18.078 -2.678 -11.391 1 93.56 99 GLN B O 1
ATOM 3540 N N . ARG B 1 100 ? -19.219 -0.944 -10.531 1 93.88 100 ARG B N 1
ATOM 3541 C CA . ARG B 1 100 ? -19.953 -1.806 -9.609 1 93.88 100 ARG B CA 1
ATOM 3542 C C . ARG B 1 100 ? -20.75 -2.863 -10.367 1 93.88 100 ARG B C 1
ATOM 3544 O O . ARG B 1 100 ? -21.328 -2.58 -11.422 1 93.88 100 ARG B O 1
ATOM 3551 N N . GLY B 1 101 ? -20.734 -4.039 -9.859 1 94.69 101 GLY B N 1
ATOM 3552 C CA . GLY B 1 101 ? -21.453 -5.125 -10.5 1 94.69 101 GLY B CA 1
ATOM 3553 C C . GLY B 1 101 ? -20.578 -5.973 -11.406 1 94.69 101 GLY B C 1
ATOM 3554 O O . GLY B 1 101 ? -20.922 -7.109 -11.734 1 94.69 101 GLY B O 1
ATOM 3555 N N . SER B 1 102 ? -19.438 -5.395 -11.797 1 94.62 102 SER B N 1
ATOM 3556 C CA . SER B 1 102 ? -18.484 -6.176 -12.578 1 94.62 102 SER B CA 1
ATOM 3557 C C . SER B 1 102 ? -17.906 -7.324 -11.766 1 94.62 102 SER B C 1
ATOM 3559 O O . SER B 1 102 ? -17.969 -7.312 -10.531 1 94.62 102 SER B O 1
ATOM 3561 N N . ASN B 1 103 ? -17.406 -8.305 -12.461 1 93.88 103 ASN B N 1
ATOM 3562 C CA . ASN B 1 103 ? -16.656 -9.367 -11.781 1 93.88 103 ASN B CA 1
ATOM 3563 C C . ASN B 1 103 ? -15.391 -8.828 -11.125 1 93.88 103 ASN B C 1
ATOM 3565 O O . ASN B 1 103 ? -14.664 -8.039 -11.727 1 93.88 103 ASN B O 1
ATOM 3569 N N . MET B 1 104 ? -15.195 -9.234 -9.898 1 96 104 MET B N 1
ATOM 3570 C CA . MET B 1 104 ? -13.883 -8.969 -9.312 1 96 104 MET B CA 1
ATOM 3571 C C . MET B 1 104 ? -12.781 -9.664 -10.102 1 96 104 MET B C 1
ATOM 3573 O O . MET B 1 104 ? -12.984 -10.758 -10.625 1 96 104 MET B O 1
ATOM 3577 N N . PRO B 1 105 ? -11.617 -9.008 -10.203 1 94.12 105 PRO B N 1
ATOM 3578 C CA . PRO B 1 105 ? -10.508 -9.734 -10.828 1 94.12 105 PRO B CA 1
ATOM 3579 C C . PRO B 1 105 ? -10.258 -11.094 -10.188 1 94.12 105 PRO B C 1
ATOM 3581 O O . PRO B 1 105 ? -10.391 -11.242 -8.969 1 94.12 105 PRO B O 1
ATOM 3584 N N . LEU B 1 106 ? -9.953 -12.062 -11.031 1 92.56 106 LEU B N 1
ATOM 3585 C CA . LEU B 1 106 ? -9.711 -13.414 -10.531 1 92.56 106 LEU B CA 1
ATOM 3586 C C . LEU B 1 106 ? -8.539 -13.43 -9.562 1 92.56 106 LEU B C 1
ATOM 3588 O O . LEU B 1 106 ? -7.477 -12.875 -9.852 1 92.56 106 LEU B O 1
ATOM 3592 N N . GLY B 1 107 ? -8.672 -14.086 -8.453 1 94.69 107 GLY B N 1
ATOM 3593 C CA . GLY B 1 107 ? -7.648 -14.125 -7.426 1 94.69 107 GLY B CA 1
ATOM 3594 C C . GLY B 1 107 ? -7.812 -13.047 -6.375 1 94.69 107 GLY B C 1
ATOM 3595 O O . GLY B 1 107 ? -7.012 -12.945 -5.441 1 94.69 107 GLY B O 1
ATOM 3596 N N . SER B 1 108 ? -8.867 -12.234 -6.441 1 95.56 108 SER B N 1
ATOM 3597 C CA . SER B 1 108 ? -9.086 -11.109 -5.543 1 95.56 108 SER B CA 1
ATOM 3598 C C . SER B 1 108 ? -9.281 -11.578 -4.105 1 95.56 108 SER B C 1
ATOM 3600 O O . SER B 1 108 ? -9.141 -1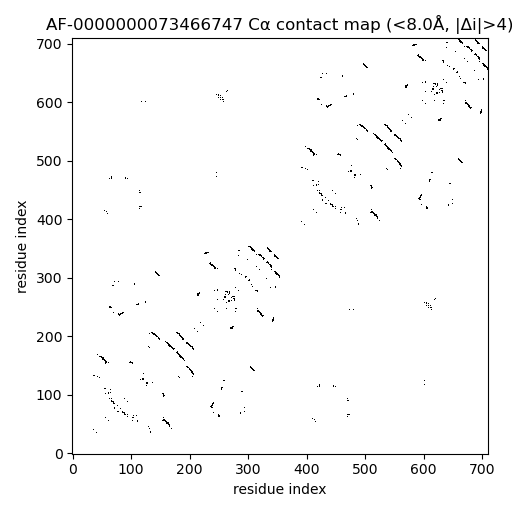0.797 -3.164 1 95.56 108 SER B O 1
ATOM 3602 N N . GLU B 1 109 ? -9.617 -12.859 -3.906 1 96.12 109 GLU B N 1
ATOM 3603 C CA . GLU B 1 109 ? -9.727 -13.414 -2.561 1 96.12 109 GLU B CA 1
ATOM 3604 C C . GLU B 1 109 ? -8.438 -13.211 -1.769 1 96.12 109 GLU B C 1
ATOM 3606 O O . GLU B 1 109 ? -8.477 -13.008 -0.552 1 96.12 109 GLU B O 1
ATOM 3611 N N . LEU B 1 110 ? -7.355 -13.141 -2.479 1 97.31 110 LEU B N 1
ATOM 3612 C CA . LEU B 1 110 ? -6.047 -13.055 -1.838 1 97.31 110 LEU B CA 1
ATOM 3613 C C . LEU B 1 110 ? -5.738 -11.617 -1.425 1 97.31 110 LEU B C 1
ATOM 3615 O O . LEU B 1 110 ? -4.785 -11.375 -0.685 1 97.31 110 LEU B O 1
ATOM 3619 N N . VAL B 1 111 ? -6.562 -10.625 -1.863 1 96.75 111 VAL B N 1
ATOM 3620 C CA . VAL B 1 111 ? -6.27 -9.234 -1.53 1 96.75 111 VAL B CA 1
ATOM 3621 C C . VAL B 1 111 ? -7.398 -8.656 -0.674 1 96.75 111 VAL B C 1
ATOM 3623 O O . VAL B 1 111 ? -7.312 -7.516 -0.211 1 96.75 111 VAL B O 1
ATOM 3626 N N . LEU B 1 112 ? -8.43 -9.406 -0.47 1 96.94 112 LEU B N 1
ATOM 3627 C CA . LEU B 1 112 ? -9.516 -8.984 0.404 1 96.94 112 LEU B CA 1
ATOM 3628 C C . LEU B 1 112 ? -9.219 -9.344 1.856 1 96.94 112 LEU B C 1
ATOM 3630 O O . LEU B 1 112 ? -8.266 -10.07 2.137 1 96.94 112 LEU B O 1
ATOM 3634 N N . PHE B 1 113 ? -9.977 -8.75 2.746 1 96.06 113 PHE B N 1
ATOM 3635 C CA . PHE B 1 113 ? -9.867 -8.992 4.18 1 96.06 113 PHE B CA 1
ATOM 3636 C C . PHE B 1 113 ? -8.477 -8.609 4.684 1 96.06 113 PHE B C 1
ATOM 3638 O O . PHE B 1 113 ? -7.801 -9.414 5.328 1 96.06 113 PHE B O 1
ATOM 3645 N N . ASN B 1 114 ? -8.102 -7.328 4.406 1 93.12 114 ASN B N 1
ATOM 3646 C CA . ASN B 1 114 ? -6.82 -6.781 4.848 1 93.12 114 ASN B CA 1
ATOM 3647 C C . ASN B 1 114 ? -6.66 -6.887 6.359 1 93.12 114 ASN B C 1
ATOM 3649 O O . ASN B 1 114 ? -7.629 -6.73 7.105 1 93.12 114 ASN B O 1
ATOM 3653 N N . PRO B 1 115 ? -5.438 -7.133 6.789 1 91.62 115 PRO B N 1
ATOM 3654 C CA . PRO B 1 115 ? -5.191 -7.145 8.234 1 91.62 115 PRO B CA 1
ATOM 3655 C C . PRO B 1 115 ? -5.305 -5.758 8.859 1 91.62 115 PRO B C 1
ATOM 3657 O O . PRO B 1 115 ? -4.438 -4.906 8.648 1 91.62 115 PRO B O 1
ATOM 3660 N N . LEU B 1 116 ? -6.348 -5.512 9.547 1 93 116 LEU B N 1
ATOM 3661 C CA . LEU B 1 116 ? -6.59 -4.246 10.227 1 93 116 LEU B CA 1
ATOM 3662 C C . LEU B 1 116 ? -6.078 -4.297 11.664 1 93 116 LEU B C 1
ATOM 3664 O O . LEU B 1 116 ? -6.84 -4.066 12.609 1 93 116 LEU B O 1
ATOM 3668 N N . LEU B 1 117 ? -4.812 -4.52 11.789 1 94.19 117 LEU B N 1
ATOM 3669 C CA . LEU B 1 117 ? -4.188 -4.762 13.086 1 94.19 117 LEU B CA 1
ATOM 3670 C C . LEU B 1 117 ? -3.512 -3.5 13.609 1 94.19 117 LEU B C 1
ATOM 3672 O O . LEU B 1 117 ? -3.039 -2.674 12.828 1 94.19 117 LEU B O 1
ATOM 3676 N N . SER B 1 118 ? -3.488 -3.467 14.914 1 95.06 118 SER B N 1
ATOM 3677 C CA . SER B 1 118 ? -2.654 -2.445 15.539 1 95.06 118 SER B CA 1
ATOM 3678 C C . SER B 1 118 ? -1.194 -2.594 15.125 1 95.06 118 SER B C 1
ATOM 3680 O O . SER B 1 118 ? -0.68 -3.709 15.031 1 95.06 118 SER B O 1
ATOM 3682 N N . GLU B 1 119 ? -0.638 -1.423 14.93 1 95.06 119 GLU B N 1
ATOM 3683 C CA . GLU B 1 119 ? 0.766 -1.455 14.531 1 95.06 119 GLU B CA 1
ATOM 3684 C C . GLU B 1 119 ? 1.608 -2.225 15.539 1 95.06 119 GLU B C 1
ATOM 3686 O O . GLU B 1 119 ? 2.525 -2.959 15.164 1 95.06 119 GLU B O 1
ATOM 3691 N N . SER B 1 120 ? 1.296 -2.117 16.797 1 92.94 120 SER B N 1
ATOM 3692 C CA . SER B 1 120 ? 2.072 -2.713 17.875 1 92.94 120 SER B CA 1
ATOM 3693 C C . SER B 1 120 ? 1.987 -4.234 17.844 1 92.94 120 SER B C 1
ATOM 3695 O O . SER B 1 120 ? 2.775 -4.918 18.5 1 92.94 120 SER B O 1
ATOM 3697 N N . THR B 1 121 ? 1.053 -4.766 17.125 1 93.56 121 THR B N 1
ATOM 3698 C CA . THR B 1 121 ? 0.872 -6.215 17.094 1 93.56 121 THR B CA 1
ATOM 3699 C C . THR B 1 121 ? 1.592 -6.828 15.898 1 93.56 121 THR B C 1
ATOM 3701 O O . THR B 1 121 ? 1.668 -8.047 15.773 1 93.56 121 THR B O 1
ATOM 3704 N N . LEU B 1 122 ? 2.123 -6.027 15.039 1 94.88 122 LEU B N 1
ATOM 3705 C CA . LEU B 1 122 ? 2.861 -6.531 13.883 1 94.88 122 LEU B CA 1
ATOM 3706 C C . LEU B 1 122 ? 4.191 -7.141 14.312 1 94.88 122 LEU B C 1
ATOM 3708 O O . LEU B 1 122 ? 4.754 -6.758 15.344 1 94.88 122 LEU B O 1
ATOM 3712 N N . GLY B 1 123 ? 4.637 -8.086 13.523 1 93.38 123 GLY B N 1
ATOM 3713 C CA . GLY B 1 123 ? 6 -8.57 13.711 1 93.38 123 GLY B CA 1
ATOM 3714 C C . GLY B 1 123 ? 7.047 -7.523 13.391 1 93.38 123 GLY B C 1
ATOM 3715 O O . GLY B 1 123 ? 6.746 -6.5 12.766 1 93.38 123 GLY B O 1
ATOM 3716 N N . ALA B 1 124 ? 8.281 -7.848 13.781 1 90.62 124 ALA B N 1
ATOM 3717 C CA . ALA B 1 124 ? 9.391 -6.941 13.508 1 90.62 124 ALA B CA 1
ATOM 3718 C C . ALA B 1 124 ? 9.578 -6.746 12.008 1 90.62 124 ALA B C 1
ATOM 3720 O O . ALA B 1 124 ? 10.086 -5.711 11.57 1 90.62 124 ALA B O 1
ATOM 3721 N N . ASP B 1 125 ? 9.133 -7.715 11.234 1 93.94 125 ASP B N 1
ATOM 3722 C CA . ASP B 1 125 ? 9.258 -7.641 9.789 1 93.94 125 ASP B CA 1
ATOM 3723 C C . ASP B 1 125 ? 7.996 -7.055 9.156 1 93.94 125 ASP B C 1
ATOM 3725 O O . ASP B 1 125 ? 7.852 -7.055 7.93 1 93.94 125 ASP B O 1
ATOM 3729 N N . GLY B 1 126 ? 7.039 -6.633 9.977 1 95.19 126 GLY B N 1
ATOM 3730 C CA . GLY B 1 126 ? 5.84 -5.98 9.484 1 95.19 126 GLY B CA 1
ATOM 3731 C C . GLY B 1 126 ? 4.699 -6.945 9.219 1 95.19 126 GLY B C 1
ATOM 3732 O O . GLY B 1 126 ? 3.598 -6.527 8.852 1 95.19 126 GLY B O 1
ATOM 3733 N N . THR B 1 127 ? 4.879 -8.234 9.438 1 94.75 127 THR B N 1
ATOM 3734 C CA . THR B 1 127 ? 3.857 -9.219 9.117 1 94.75 127 THR B CA 1
ATOM 3735 C C . THR B 1 127 ? 2.83 -9.328 10.234 1 94.75 127 THR B C 1
ATOM 3737 O O . THR B 1 127 ? 3.117 -8.977 11.383 1 94.75 127 THR B O 1
ATOM 3740 N N . GLU B 1 128 ? 1.742 -9.805 9.828 1 92.88 128 GLU B N 1
ATOM 3741 C CA . GLU B 1 128 ? 0.73 -10.203 10.805 1 92.88 128 GLU B CA 1
ATOM 3742 C C . GLU B 1 128 ? 1.148 -11.469 11.547 1 92.88 128 GLU B C 1
ATOM 3744 O O . GLU B 1 128 ? 1.712 -12.391 10.953 1 92.88 128 GLU B O 1
ATOM 3749 N N . ARG B 1 129 ? 0.772 -11.516 12.852 1 91.81 129 ARG B N 1
ATOM 3750 C CA . ARG B 1 129 ? 1.194 -12.648 13.68 1 91.81 129 ARG B CA 1
ATOM 3751 C C . ARG B 1 129 ? -0.01 -13.414 14.219 1 91.81 129 ARG B C 1
ATOM 3753 O O . ARG B 1 129 ? 0.143 -14.344 15.008 1 91.81 129 ARG B O 1
ATOM 3760 N N . SER B 1 130 ? -1.116 -13.117 13.711 1 90.19 130 SER B N 1
ATOM 3761 C CA . SER B 1 130 ? -2.363 -13.633 14.266 1 90.19 130 SER B CA 1
ATOM 3762 C C . SER B 1 130 ? -2.406 -15.156 14.211 1 90.19 130 SER B C 1
ATOM 3764 O O . SER B 1 130 ? -2.992 -15.805 15.078 1 90.19 130 SER B O 1
ATOM 3766 N N . PHE B 1 131 ? -1.785 -15.734 13.227 1 93.25 131 PHE B N 1
ATOM 3767 C CA . PHE B 1 131 ? -1.842 -17.188 13.055 1 93.25 131 PHE B CA 1
ATOM 3768 C C . PHE B 1 131 ? -0.46 -17.797 13.234 1 93.25 131 PHE B C 1
ATOM 3770 O O . PHE B 1 131 ? -0.246 -18.969 12.883 1 93.25 131 PHE B O 1
ATOM 3777 N N . GLY B 1 132 ? 0.408 -16.984 13.758 1 94.31 132 GLY B N 1
ATOM 3778 C CA . GLY B 1 132 ? 1.752 -17.484 13.992 1 94.31 132 GLY B CA 1
ATOM 3779 C C . GLY B 1 132 ? 1.879 -18.25 15.297 1 94.31 132 GLY B C 1
ATOM 3780 O O . GLY B 1 132 ? 1.358 -17.828 16.328 1 94.31 132 GLY B O 1
ATOM 3781 N N . PRO B 1 133 ? 2.57 -19.375 15.266 1 95.12 133 PRO B N 1
ATOM 3782 C CA . PRO B 1 133 ? 2.783 -20.156 16.484 1 95.12 133 PRO B CA 1
ATOM 3783 C C . PRO B 1 133 ? 3.773 -19.5 17.438 1 95.12 133 PRO B C 1
ATOM 3785 O O . PRO B 1 133 ? 4.531 -18.625 17.031 1 95.12 133 PRO B O 1
ATOM 3788 N N . PRO B 1 134 ? 3.648 -19.906 18.688 1 93.31 134 PRO B N 1
ATOM 3789 C CA . PRO B 1 134 ? 4.637 -19.422 19.656 1 93.31 134 PRO B CA 1
ATOM 3790 C C . PRO B 1 134 ? 6.012 -20.062 19.453 1 93.31 134 PRO B C 1
ATOM 3792 O O . PRO B 1 134 ? 6.191 -20.891 18.562 1 93.31 134 PRO B O 1
ATOM 3795 N N . GLY B 1 135 ? 7.043 -19.562 20.234 1 89.75 135 GLY B N 1
ATOM 3796 C CA . GLY B 1 135 ? 8.359 -20.188 20.25 1 89.75 135 GLY B CA 1
ATOM 3797 C C . GLY B 1 135 ? 9.391 -19.422 19.438 1 89.75 135 GLY B C 1
ATOM 3798 O O . GLY B 1 135 ? 10.414 -19.984 19.047 1 89.75 135 GLY B O 1
ATOM 3799 N N . GLY B 1 136 ? 9.062 -18.297 19.109 1 90.06 136 GLY B N 1
ATOM 3800 C CA . GLY B 1 136 ? 10.031 -17.484 18.391 1 90.06 136 GLY B CA 1
ATOM 3801 C C . GLY B 1 136 ? 10.102 -17.812 16.906 1 90.06 136 GLY B C 1
ATOM 3802 O O . GLY B 1 136 ? 11.133 -17.578 16.266 1 90.06 136 GLY B O 1
ATOM 3803 N N . LEU B 1 137 ? 9.062 -18.453 16.359 1 92.06 137 LEU B N 1
ATOM 3804 C CA . LEU B 1 137 ? 8.984 -18.766 14.938 1 92.06 137 LEU B CA 1
ATOM 3805 C C . LEU B 1 137 ? 8.516 -17.562 14.133 1 92.06 137 LEU B C 1
ATOM 3807 O O . LEU B 1 137 ? 7.406 -17.562 13.586 1 92.06 137 LEU B O 1
ATOM 3811 N N . ASP B 1 138 ? 9.445 -16.625 13.922 1 90 138 ASP B N 1
ATOM 3812 C CA . ASP B 1 138 ? 9.055 -15.281 13.5 1 90 138 ASP B CA 1
ATOM 3813 C C . ASP B 1 138 ? 9.195 -15.109 11.992 1 90 138 ASP B C 1
ATOM 3815 O O . ASP B 1 138 ? 8.695 -14.141 11.422 1 90 138 ASP B O 1
ATOM 3819 N N . GLN B 1 139 ? 9.898 -16.016 11.406 1 93.12 139 GLN B N 1
ATOM 3820 C CA . GLN B 1 139 ? 9.992 -15.93 9.953 1 93.12 139 GLN B CA 1
ATOM 3821 C C . GLN B 1 139 ? 8.82 -16.641 9.281 1 93.12 139 GLN B C 1
ATOM 3823 O O . GLN B 1 139 ? 8.594 -17.828 9.508 1 93.12 139 GLN B O 1
ATOM 3828 N N . ARG B 1 140 ? 8.102 -15.914 8.508 1 95.06 140 ARG B N 1
ATOM 3829 C CA . ARG B 1 140 ? 6.918 -16.438 7.832 1 95.06 140 ARG B CA 1
ATOM 3830 C C . ARG B 1 140 ? 7.145 -16.531 6.328 1 95.06 140 ARG B C 1
ATOM 3832 O O . ARG B 1 140 ? 7.625 -15.586 5.711 1 95.06 140 ARG B O 1
ATOM 3839 N N . MET B 1 141 ? 6.785 -17.656 5.746 1 95.12 141 MET B N 1
ATOM 3840 C CA . MET B 1 141 ? 6.875 -17.875 4.305 1 95.12 141 MET B CA 1
ATOM 3841 C C . MET B 1 141 ? 5.547 -18.359 3.74 1 95.12 141 MET B C 1
ATOM 3843 O O . MET B 1 141 ? 4.812 -19.078 4.41 1 95.12 141 MET B O 1
ATOM 3847 N N . TRP B 1 142 ? 5.258 -17.938 2.564 1 97.69 142 TRP B N 1
ATOM 3848 C CA . TRP B 1 142 ? 4.109 -18.453 1.816 1 97.69 142 TRP B CA 1
ATOM 3849 C C . TRP B 1 142 ? 4.441 -19.781 1.155 1 97.69 142 TRP B C 1
ATOM 3851 O O . TRP B 1 142 ? 5.223 -19.828 0.203 1 97.69 142 TRP B O 1
ATOM 3861 N N . ALA B 1 143 ? 3.82 -20.844 1.555 1 97.44 143 ALA B N 1
ATOM 3862 C CA . ALA B 1 143 ? 4.203 -22.188 1.119 1 97.44 143 ALA B CA 1
ATOM 3863 C C . ALA B 1 143 ? 3.346 -22.641 -0.059 1 97.44 143 ALA B C 1
ATOM 3865 O O . ALA B 1 143 ? 3.828 -23.344 -0.944 1 97.44 143 ALA B O 1
ATOM 3866 N N . GLY B 1 144 ? 2.131 -22.375 -0.026 1 98.44 144 GLY B N 1
ATOM 3867 C CA . GLY B 1 144 ? 1.218 -22.844 -1.052 1 98.44 144 GLY B CA 1
ATOM 3868 C C . GLY B 1 144 ? -0.242 -22.719 -0.657 1 98.44 144 GLY B C 1
ATOM 3869 O O . GLY B 1 144 ? -0.566 -22.062 0.336 1 98.44 144 GLY B O 1
ATOM 3870 N N . GLY B 1 145 ? -1.057 -23.281 -1.476 1 98.5 145 GLY B N 1
ATOM 3871 C CA . GLY B 1 145 ? -2.49 -23.219 -1.236 1 98.5 145 GLY B CA 1
ATOM 3872 C C . GLY B 1 145 ? -3.305 -23.828 -2.369 1 98.5 145 GLY B C 1
ATOM 3873 O O . GLY B 1 145 ? -2.756 -24.469 -3.258 1 98.5 145 GLY B O 1
ATOM 3874 N N . SER B 1 146 ? -4.656 -23.703 -2.166 1 98.81 146 SER B N 1
ATOM 3875 C CA . SER B 1 146 ? -5.566 -24.203 -3.188 1 98.81 146 SER B CA 1
ATOM 3876 C C . SER B 1 146 ? -6.891 -23.438 -3.168 1 98.81 146 SER B C 1
ATOM 3878 O O . SER B 1 146 ? -7.219 -22.781 -2.182 1 98.81 146 SER B O 1
ATOM 3880 N N . PHE B 1 147 ? -7.52 -23.516 -4.289 1 98.69 147 PHE B N 1
ATOM 3881 C CA . PHE B 1 147 ? -8.867 -22.984 -4.453 1 98.69 147 PHE B CA 1
ATOM 3882 C C . PHE B 1 147 ? -9.805 -24.047 -5.023 1 98.69 147 PHE B C 1
ATOM 3884 O O . PHE B 1 147 ? -9.414 -24.812 -5.902 1 98.69 147 PHE B O 1
ATOM 3891 N N . GLU B 1 148 ? -10.969 -24.109 -4.5 1 98.62 148 GLU B N 1
ATOM 3892 C CA . GLU B 1 148 ? -12.133 -24.75 -5.117 1 98.62 148 GLU B CA 1
ATOM 3893 C C . GLU B 1 148 ? -13.219 -23.719 -5.434 1 98.62 148 GLU B C 1
ATOM 3895 O O . GLU B 1 148 ? -13.727 -23.047 -4.535 1 98.62 148 GLU B O 1
ATOM 3900 N N . PHE B 1 149 ? -13.586 -23.703 -6.688 1 97.62 149 PHE B N 1
ATOM 3901 C CA . PHE B 1 149 ? -14.531 -22.672 -7.125 1 97.62 149 PHE B CA 1
ATOM 3902 C C . PHE B 1 149 ? -15.914 -23.281 -7.352 1 97.62 149 PHE B C 1
ATOM 3904 O O . PHE B 1 149 ? -16.031 -24.438 -7.77 1 97.62 149 PHE B O 1
ATOM 3911 N N . GLU B 1 150 ? -16.906 -22.484 -7.059 1 96.69 150 GLU B N 1
ATOM 3912 C CA . GLU B 1 150 ? -18.266 -22.844 -7.438 1 96.69 150 GLU B CA 1
ATOM 3913 C C . GLU B 1 150 ? -18.578 -22.438 -8.875 1 96.69 150 GLU B C 1
ATOM 3915 O O . GLU B 1 150 ? -18.297 -21.297 -9.266 1 96.69 150 GLU B O 1
ATOM 3920 N N . GLN B 1 151 ? -19.141 -23.359 -9.578 1 93.88 151 GLN B N 1
ATOM 3921 C CA . GLN B 1 151 ? -19.391 -23.109 -10.992 1 93.88 151 GLN B CA 1
ATOM 3922 C C . GLN B 1 151 ? -20.297 -21.906 -11.18 1 93.88 151 GLN B C 1
ATOM 3924 O O . GLN B 1 151 ? -21.359 -21.812 -10.555 1 93.88 151 GLN B O 1
ATOM 3929 N N . GLY B 1 152 ? -19.844 -21 -11.953 1 90.5 152 GLY B N 1
ATOM 3930 C CA . GLY B 1 152 ? -20.656 -19.859 -12.352 1 90.5 152 GLY B CA 1
ATOM 3931 C C . GLY B 1 152 ? -20.703 -18.766 -11.297 1 90.5 152 GLY B C 1
ATOM 3932 O O . GLY B 1 152 ? -21.406 -17.781 -11.453 1 90.5 152 GLY B O 1
ATOM 3933 N N . LYS B 1 153 ? -20 -18.969 -10.273 1 93.31 153 LYS B N 1
ATOM 3934 C CA . LYS B 1 153 ? -20.031 -17.984 -9.203 1 93.31 153 LYS B CA 1
ATOM 3935 C C . LYS B 1 153 ? -18.703 -17.219 -9.133 1 93.31 153 LYS B C 1
ATOM 3937 O O . LYS B 1 153 ? -17.641 -17.797 -9.328 1 93.31 153 LYS B O 1
ATOM 3942 N N . GLN B 1 154 ? -18.844 -15.914 -8.938 1 93.62 154 GLN B N 1
ATOM 3943 C CA . GLN B 1 154 ? -17.703 -15.031 -8.766 1 93.62 154 GLN B CA 1
ATOM 3944 C C . GLN B 1 154 ? -18.078 -13.789 -7.961 1 93.62 154 GLN B C 1
ATOM 3946 O O . GLN B 1 154 ? -19.203 -13.297 -8.062 1 93.62 154 GLN B O 1
ATOM 3951 N N . LEU B 1 155 ? -17.188 -13.359 -7.129 1 96.12 155 LEU B N 1
ATOM 3952 C CA . LEU B 1 155 ? -17.438 -12.125 -6.395 1 96.12 155 LEU B CA 1
ATOM 3953 C C . LEU B 1 155 ? -17.625 -10.953 -7.352 1 96.12 155 LEU B C 1
ATOM 3955 O O . LEU B 1 155 ? -16.984 -10.891 -8.398 1 96.12 155 LEU B O 1
ATOM 3959 N N . LYS B 1 156 ? -18.5 -10.055 -6.988 1 96.62 156 LYS B N 1
ATOM 3960 C CA . LYS B 1 156 ? -18.766 -8.867 -7.801 1 96.62 156 LYS B CA 1
ATOM 3961 C C . LYS B 1 156 ? -18.266 -7.602 -7.109 1 96.62 156 LYS B C 1
ATOM 3963 O O . LYS B 1 156 ? -18.312 -7.504 -5.879 1 96.62 156 LYS B O 1
ATOM 3968 N N . VAL B 1 157 ? -17.859 -6.66 -7.922 1 96.38 157 VAL B N 1
ATOM 3969 C CA . VAL B 1 157 ? -17.406 -5.375 -7.406 1 96.38 157 VAL B CA 1
ATOM 3970 C C . VAL B 1 157 ? -18.547 -4.676 -6.672 1 96.38 157 VAL B C 1
ATOM 3972 O O . VAL B 1 157 ? -19.641 -4.531 -7.215 1 96.38 157 VAL B O 1
ATOM 3975 N N . GLY B 1 158 ? -18.25 -4.234 -5.449 1 94.5 158 GLY B N 1
ATOM 3976 C CA . GLY B 1 158 ? -19.219 -3.486 -4.672 1 94.5 158 GLY B CA 1
ATOM 3977 C C . GLY B 1 158 ? -19.984 -4.344 -3.678 1 94.5 158 GLY B C 1
ATOM 3978 O O . GLY B 1 158 ? -20.688 -3.822 -2.807 1 94.5 158 GLY B O 1
ATOM 3979 N N . GLN B 1 159 ? -19.781 -5.605 -3.713 1 94.69 159 GLN B N 1
ATOM 3980 C CA . GLN B 1 159 ? -20.578 -6.5 -2.865 1 94.69 159 GLN B CA 1
ATOM 3981 C C . GLN B 1 159 ? -19.922 -6.672 -1.497 1 94.69 159 GLN B C 1
ATOM 3983 O O . GLN B 1 159 ? -18.688 -6.617 -1.379 1 94.69 159 GLN B O 1
ATOM 3988 N N . ASP B 1 160 ? -20.766 -6.871 -0.524 1 94.94 160 ASP B N 1
ATOM 3989 C CA . ASP B 1 160 ? -20.281 -7.328 0.775 1 94.94 160 ASP B CA 1
ATOM 3990 C C . ASP B 1 160 ? -19.875 -8.797 0.727 1 94.94 160 ASP B C 1
ATOM 3992 O O . ASP B 1 160 ? -20.547 -9.609 0.092 1 94.94 160 ASP B O 1
ATOM 3996 N N . VAL B 1 161 ? -18.797 -9.109 1.361 1 97.5 161 VAL B N 1
ATOM 3997 C CA . VAL B 1 161 ? -18.266 -10.461 1.342 1 97.5 161 VAL B CA 1
ATOM 3998 C C . VAL B 1 161 ? -18 -10.938 2.77 1 97.5 161 VAL B C 1
ATOM 4000 O O . VAL B 1 161 ? -17.516 -10.172 3.605 1 97.5 161 VAL B O 1
ATOM 4003 N N . GLN B 1 162 ? -18.375 -12.109 3.02 1 97.75 162 GLN B N 1
ATOM 4004 C CA . GLN B 1 162 ? -18.062 -12.781 4.277 1 97.75 162 GLN B CA 1
ATOM 4005 C C . GLN B 1 162 ? -17.062 -13.914 4.062 1 97.75 162 GLN B C 1
ATOM 4007 O O . GLN B 1 162 ? -17.078 -14.578 3.02 1 97.75 162 GLN B O 1
ATOM 4012 N N . CYS B 1 163 ? -16.203 -14.141 5.027 1 98.12 163 CYS B N 1
ATOM 4013 C CA . CYS B 1 163 ? -15.227 -15.219 4.969 1 98.12 163 CYS B CA 1
ATOM 4014 C C . CYS B 1 163 ? -15.156 -15.961 6.297 1 98.12 163 CYS B C 1
ATOM 4016 O O . CYS B 1 163 ? -14.859 -15.359 7.332 1 98.12 163 CYS B O 1
ATOM 4018 N N . ASN B 1 164 ? -15.43 -17.234 6.242 1 98.12 164 ASN B N 1
ATOM 4019 C CA . ASN B 1 164 ? -15.234 -18.078 7.406 1 98.12 164 ASN B CA 1
ATOM 4020 C C . ASN B 1 164 ? -13.844 -18.719 7.418 1 98.12 164 ASN B C 1
ATOM 4022 O O . ASN B 1 164 ? -13.469 -19.406 6.473 1 98.12 164 ASN B O 1
ATOM 4026 N N . VAL B 1 165 ? -13.125 -18.469 8.516 1 98 165 VAL B N 1
ATOM 4027 C CA . VAL B 1 165 ? -11.734 -18.906 8.594 1 98 165 VAL B CA 1
ATOM 4028 C C . VAL B 1 165 ? -11.562 -19.922 9.727 1 98 165 VAL B C 1
ATOM 4030 O O . VAL B 1 165 ? -11.984 -19.656 10.859 1 98 165 VAL B O 1
ATOM 4033 N N . THR B 1 166 ? -10.938 -21.016 9.43 1 98.25 166 THR B N 1
ATOM 4034 C CA . THR B 1 166 ? -10.531 -22.016 10.414 1 98.25 166 THR B CA 1
ATOM 4035 C C . THR B 1 166 ? -9.102 -22.484 10.141 1 98.25 166 THR B C 1
ATOM 4037 O O . THR B 1 166 ? -8.633 -22.422 9 1 98.25 166 THR B O 1
ATOM 4040 N N . VAL B 1 167 ? -8.453 -22.859 11.203 1 98.25 167 VAL B N 1
ATOM 4041 C CA . VAL B 1 167 ? -7.168 -23.516 11.031 1 98.25 167 VAL B CA 1
ATOM 4042 C C . VAL B 1 167 ? -7.383 -25.031 10.867 1 98.25 167 VAL B C 1
ATOM 4044 O O . VAL B 1 167 ? -7.789 -25.703 11.812 1 98.25 167 VAL B O 1
ATOM 4047 N N . GLU B 1 168 ? -7.074 -25.5 9.695 1 97.88 168 GLU B N 1
ATOM 4048 C CA . GLU B 1 168 ? -7.375 -26.875 9.344 1 97.88 168 GLU B CA 1
ATOM 4049 C C . GLU B 1 168 ? -6.25 -27.812 9.773 1 97.88 168 GLU B C 1
ATOM 4051 O O . GLU B 1 168 ? -6.492 -28.969 10.125 1 97.88 168 GLU B O 1
ATOM 4056 N N . SER B 1 169 ? -5.02 -27.312 9.758 1 97.5 169 SER B N 1
ATOM 4057 C CA . SER B 1 169 ? -3.908 -28.188 10.117 1 97.5 169 SER B CA 1
ATOM 4058 C C . SER B 1 169 ? -2.721 -27.375 10.641 1 97.5 169 SER B C 1
ATOM 4060 O O . SER B 1 169 ? -2.5 -26.25 10.219 1 97.5 169 SER B O 1
ATOM 4062 N N . VAL B 1 170 ? -2.059 -27.875 11.586 1 97.5 170 VAL B N 1
ATOM 4063 C CA . VAL B 1 170 ? -0.773 -27.438 12.117 1 97.5 170 VAL B CA 1
ATOM 4064 C C . VAL B 1 170 ? 0.217 -28.594 12.102 1 97.5 170 VAL B C 1
ATOM 4066 O O . VAL B 1 170 ? 0.038 -29.578 12.828 1 97.5 170 VAL B O 1
ATOM 4069 N N . LEU B 1 171 ? 1.262 -28.516 11.273 1 96.31 171 LEU B N 1
ATOM 4070 C CA . LEU B 1 171 ? 2.219 -29.594 11.117 1 96.31 171 LEU B CA 1
ATOM 4071 C C . LEU B 1 171 ? 3.617 -29.156 11.539 1 96.31 171 LEU B C 1
ATOM 4073 O O . LEU B 1 171 ? 4.137 -28.156 11.039 1 96.31 171 LEU B O 1
ATOM 4077 N N . LEU B 1 172 ? 4.125 -29.859 12.477 1 93.88 172 LEU B N 1
ATOM 4078 C CA . LEU B 1 172 ? 5.5 -29.641 12.906 1 93.88 172 LEU B CA 1
ATOM 4079 C C . LEU B 1 172 ? 6.469 -30.469 12.07 1 93.88 172 LEU B C 1
ATOM 4081 O O . LEU B 1 172 ? 6.266 -31.672 11.898 1 93.88 172 LEU B O 1
ATOM 4085 N N . LYS B 1 173 ? 7.395 -29.703 11.477 1 90.88 173 LYS B N 1
ATOM 4086 C CA . LYS B 1 173 ? 8.445 -30.375 10.711 1 90.88 173 LYS B CA 1
ATOM 4087 C C . LYS B 1 173 ? 9.828 -30.031 11.266 1 90.88 173 LYS B C 1
ATOM 4089 O O . LYS B 1 173 ? 10.078 -28.906 11.672 1 90.88 173 LYS B O 1
ATOM 4094 N N . GLN B 1 174 ? 10.656 -31.062 11.359 1 85.5 174 GLN B N 1
ATOM 4095 C CA . GLN B 1 174 ? 12.039 -30.859 11.805 1 85.5 174 GLN B CA 1
ATOM 4096 C C . GLN B 1 174 ? 13.016 -31.078 10.656 1 85.5 174 GLN B C 1
ATOM 4098 O O . GLN B 1 174 ? 13.094 -32.156 10.094 1 85.5 174 GLN B O 1
ATOM 4103 N N . GLY B 1 175 ? 13.516 -29.953 10.18 1 73.5 175 GLY B N 1
ATOM 4104 C CA . GLY B 1 175 ? 14.523 -30.094 9.148 1 73.5 175 GLY B CA 1
ATOM 4105 C C . GLY B 1 175 ? 15.938 -30.188 9.703 1 73.5 175 GLY B C 1
ATOM 4106 O O . GLY B 1 175 ? 16.25 -29.562 10.711 1 73.5 175 GLY B O 1
ATOM 4107 N N . ALA B 1 176 ? 16.703 -31.062 9.055 1 68.19 176 ALA B N 1
ATOM 4108 C CA . ALA B 1 176 ? 18.094 -31.234 9.477 1 68.19 176 ALA B CA 1
ATOM 4109 C C . ALA B 1 176 ? 18.859 -29.922 9.383 1 68.19 176 ALA B C 1
ATOM 4111 O O . ALA B 1 176 ? 19.609 -29.562 10.305 1 68.19 176 ALA B O 1
ATOM 4112 N N . LYS B 1 177 ? 18.641 -29.125 8.398 1 67.5 177 LYS B N 1
ATOM 4113 C CA . LYS B 1 177 ? 19.406 -27.906 8.164 1 67.5 177 LYS B CA 1
ATOM 4114 C C . LYS B 1 177 ? 18.625 -26.672 8.594 1 67.5 177 LYS B C 1
ATOM 4116 O O . LYS B 1 177 ? 19.188 -25.719 9.125 1 67.5 177 LYS B O 1
ATOM 4121 N N . THR B 1 178 ? 17.328 -26.766 8.516 1 71.19 178 THR B N 1
ATOM 4122 C CA . THR B 1 178 ? 16.531 -25.547 8.68 1 71.19 178 THR B CA 1
ATOM 4123 C C . THR B 1 178 ? 15.961 -25.453 10.086 1 71.19 178 THR B C 1
ATOM 4125 O O . THR B 1 178 ? 15.492 -24.406 10.508 1 71.19 178 THR B O 1
ATOM 4128 N N . GLY B 1 179 ? 16.094 -26.5 10.805 1 81.12 179 GLY B N 1
ATOM 4129 C CA . GLY B 1 179 ? 15.547 -26.516 12.148 1 81.12 179 GLY B CA 1
ATOM 4130 C C . GLY B 1 179 ? 14.039 -26.719 12.18 1 81.12 179 GLY B C 1
ATOM 4131 O O . GLY B 1 179 ? 13.477 -27.359 11.297 1 81.12 179 GLY B O 1
ATOM 4132 N N . THR B 1 180 ? 13.484 -26.281 13.227 1 88.75 180 THR B N 1
ATOM 4133 C CA . THR B 1 180 ? 12.055 -26.469 13.453 1 88.75 180 THR B CA 1
ATOM 4134 C C . THR B 1 180 ? 11.234 -25.547 12.547 1 88.75 180 THR B C 1
ATOM 4136 O O . THR B 1 180 ? 11.531 -24.359 12.445 1 88.75 180 THR B O 1
ATOM 4139 N N . MET B 1 181 ? 10.266 -26.188 11.859 1 93.62 181 MET B N 1
ATOM 4140 C CA . MET B 1 181 ? 9.305 -25.453 11.047 1 93.62 181 MET B CA 1
ATOM 4141 C C . MET B 1 181 ? 7.875 -25.891 11.383 1 93.62 181 MET B C 1
ATOM 4143 O O . MET B 1 181 ? 7.625 -27.062 11.648 1 93.62 181 MET B O 1
ATOM 4147 N N . VAL B 1 182 ? 7.047 -24.922 11.383 1 96.75 182 VAL B N 1
ATOM 4148 C CA . VAL B 1 182 ? 5.633 -25.203 11.609 1 96.75 182 VAL B CA 1
ATOM 4149 C C . VAL B 1 182 ? 4.816 -24.734 10.406 1 96.75 182 VAL B C 1
ATOM 4151 O O . VAL B 1 182 ? 4.895 -23.578 10.008 1 96.75 182 VAL B O 1
ATOM 4154 N N . LEU B 1 183 ? 4.09 -25.719 9.797 1 97.5 183 LEU B N 1
ATOM 4155 C CA . LEU B 1 183 ? 3.172 -25.406 8.711 1 97.5 183 LEU B CA 1
ATOM 4156 C C . LEU B 1 183 ? 1.757 -25.188 9.242 1 97.5 183 LEU B C 1
ATOM 4158 O O . LEU B 1 183 ? 1.209 -26.062 9.922 1 97.5 183 LEU B O 1
ATOM 4162 N N . VAL B 1 184 ? 1.216 -24.031 9.016 1 98.12 184 VAL B N 1
ATOM 4163 C CA . VAL B 1 184 ? -0.148 -23.703 9.422 1 98.12 184 VAL B CA 1
ATOM 4164 C C . VAL B 1 184 ? -1.029 -23.531 8.188 1 98.12 184 VAL B C 1
ATOM 4166 O O . VAL B 1 184 ? -0.772 -22.672 7.352 1 98.12 184 VAL B O 1
ATOM 4169 N N . THR B 1 185 ? -2.066 -24.406 8.055 1 98.62 185 THR B N 1
ATOM 4170 C CA . THR B 1 185 ? -3.01 -24.312 6.941 1 98.62 185 THR B CA 1
ATOM 4171 C C . THR B 1 185 ? -4.352 -23.766 7.414 1 98.62 185 THR B C 1
ATOM 4173 O O . THR B 1 185 ? -4.977 -24.344 8.312 1 98.62 185 THR B O 1
ATOM 4176 N N . ARG B 1 186 ? -4.75 -22.734 6.82 1 98.44 186 ARG B N 1
ATOM 4177 C CA . ARG B 1 186 ? -6.07 -22.156 7.074 1 98.44 186 ARG B CA 1
ATOM 4178 C C . ARG B 1 186 ? -7.043 -22.516 5.957 1 98.44 186 ARG B C 1
ATOM 4180 O O . ARG B 1 186 ? -6.668 -22.547 4.785 1 98.44 186 ARG B O 1
ATOM 4187 N N . LYS B 1 187 ? -8.227 -22.781 6.32 1 98.75 187 LYS B N 1
ATOM 4188 C CA . LYS B 1 187 ? -9.344 -22.906 5.387 1 98.75 187 LYS B CA 1
ATOM 4189 C C . LYS B 1 187 ? -10.203 -21.641 5.395 1 98.75 187 LYS B C 1
ATOM 4191 O O . LYS B 1 187 ? -10.656 -21.188 6.449 1 98.75 187 LYS B O 1
ATOM 4196 N N . LEU B 1 188 ? -10.391 -21.016 4.277 1 98.56 188 LEU B N 1
ATOM 4197 C CA . LEU B 1 188 ? -11.18 -19.797 4.102 1 98.56 188 LEU B CA 1
ATOM 4198 C C . LEU B 1 188 ? -12.344 -20.031 3.152 1 98.56 188 LEU B C 1
ATOM 4200 O O . LEU B 1 188 ? -12.141 -20.391 1.988 1 98.56 188 LEU B O 1
ATOM 4204 N N . VAL B 1 189 ? -13.516 -19.875 3.613 1 98.69 189 VAL B N 1
ATOM 4205 C CA . VAL B 1 189 ? -14.719 -20.031 2.803 1 98.69 189 VAL B CA 1
ATOM 4206 C C . VAL B 1 189 ? -15.328 -18.656 2.51 1 98.69 189 VAL B C 1
ATOM 4208 O O . VAL B 1 189 ? -15.797 -17.969 3.42 1 98.69 189 VAL B O 1
ATOM 4211 N N . TYR B 1 190 ? -15.352 -18.297 1.244 1 98.44 190 TYR B N 1
ATOM 4212 C CA . TYR B 1 190 ? -15.828 -16.984 0.821 1 98.44 190 TYR B CA 1
ATOM 4213 C C . TYR B 1 190 ? -17.297 -17.047 0.384 1 98.44 190 TYR B C 1
ATOM 4215 O O . TYR B 1 190 ? -17.656 -17.891 -0.45 1 98.44 190 TYR B O 1
ATOM 4223 N N . GLU B 1 191 ? -18.047 -16.109 0.881 1 97.69 191 GLU B N 1
ATOM 4224 C CA . GLU B 1 191 ? -19.469 -16.078 0.571 1 97.69 191 GLU B CA 1
ATOM 4225 C C . GLU B 1 191 ? -19.906 -14.664 0.163 1 97.69 191 GLU B C 1
ATOM 4227 O O . GLU B 1 191 ? -19.531 -13.68 0.808 1 97.69 191 GLU B O 1
ATOM 4232 N N . GLY B 1 192 ? -20.594 -14.57 -0.962 1 93.69 192 GLY B N 1
ATOM 4233 C CA . GLY B 1 192 ? -21.266 -13.344 -1.379 1 93.69 192 GLY B CA 1
ATOM 4234 C C . GLY B 1 192 ? -22.766 -13.367 -1.156 1 93.69 192 GLY B C 1
ATOM 4235 O O . GLY B 1 192 ? -23.25 -14.055 -0.258 1 93.69 192 GLY B O 1
ATOM 4236 N N . ALA B 1 193 ? -23.453 -12.555 -1.895 1 89.44 193 ALA B N 1
ATOM 4237 C CA . ALA B 1 193 ? -24.891 -12.43 -1.761 1 89.44 193 ALA B CA 1
ATOM 4238 C C . ALA B 1 193 ? -25.594 -13.719 -2.174 1 89.44 193 ALA B C 1
ATOM 4240 O O . ALA B 1 193 ? -26.641 -14.062 -1.628 1 89.44 193 ALA B O 1
ATOM 4241 N N . GLU B 1 194 ? -25 -14.461 -3.057 1 90.75 194 GLU B N 1
ATOM 4242 C CA . GLU B 1 194 ? -25.672 -15.641 -3.615 1 90.75 194 GLU B CA 1
ATOM 4243 C C . GLU B 1 194 ? -25.109 -16.922 -3.018 1 90.75 194 GLU B C 1
ATOM 4245 O O . GLU B 1 194 ? -25.266 -18 -3.594 1 90.75 194 GLU B O 1
ATOM 4250 N N . GLY B 1 195 ? -24.344 -16.797 -1.979 1 95.19 195 GLY B N 1
ATOM 4251 C CA . GLY B 1 195 ? -23.828 -17.984 -1.317 1 95.19 195 GLY B CA 1
ATOM 4252 C C . GLY B 1 195 ? -22.312 -18.125 -1.463 1 95.19 195 GLY B C 1
ATOM 4253 O O . GLY B 1 195 ? -21.609 -17.125 -1.686 1 95.19 195 GLY B O 1
ATOM 4254 N N . ILE B 1 196 ? -21.891 -19.438 -1.265 1 97.69 196 ILE B N 1
ATOM 4255 C CA . ILE B 1 196 ? -20.453 -19.719 -1.302 1 97.69 196 ILE B CA 1
ATOM 4256 C C . ILE B 1 196 ? -19.938 -19.547 -2.727 1 97.69 196 ILE B C 1
ATOM 4258 O O . ILE B 1 196 ? -20.531 -20.062 -3.676 1 97.69 196 ILE B O 1
ATOM 4262 N N . VAL B 1 197 ? -18.859 -18.812 -2.836 1 97.19 197 VAL B N 1
ATOM 4263 C CA . VAL B 1 197 ? -18.25 -18.562 -4.141 1 97.19 197 VAL B CA 1
ATOM 4264 C C . VAL B 1 197 ? -17.016 -19.453 -4.32 1 97.19 197 VAL B C 1
ATOM 4266 O O . VAL B 1 197 ? -16.781 -19.969 -5.414 1 97.19 197 VAL B O 1
ATOM 4269 N N . SER B 1 198 ? -16.266 -19.625 -3.26 1 97.88 198 SER B N 1
ATOM 4270 C CA . SER B 1 198 ? -15.055 -20.422 -3.336 1 97.88 198 SER B CA 1
ATOM 4271 C C . SER B 1 198 ? -14.555 -20.797 -1.944 1 97.88 198 SER B C 1
ATOM 4273 O O . SER B 1 198 ? -14.961 -20.203 -0.948 1 97.88 198 SER B O 1
ATOM 4275 N N . THR B 1 199 ? -13.789 -21.859 -1.912 1 98.69 199 THR B N 1
ATOM 4276 C CA . THR B 1 199 ? -13.062 -22.297 -0.726 1 98.69 199 THR B CA 1
ATOM 4277 C C . THR B 1 199 ? -11.562 -22.312 -0.982 1 98.69 199 THR B C 1
ATOM 4279 O O . THR B 1 199 ? -11.094 -22.906 -1.955 1 98.69 199 THR B O 1
ATOM 4282 N N . GLU B 1 200 ? -10.859 -21.625 -0.141 1 98.69 200 GLU B N 1
ATOM 4283 C CA . GLU B 1 200 ? -9.406 -21.531 -0.243 1 98.69 200 GLU B CA 1
ATOM 4284 C C . GLU B 1 200 ? -8.727 -22.219 0.929 1 98.69 200 GLU B C 1
ATOM 4286 O O . GLU B 1 200 ? -9.234 -22.203 2.053 1 98.69 200 GLU B O 1
ATOM 4291 N N . ARG B 1 201 ? -7.703 -22.922 0.643 1 98.75 201 ARG B N 1
ATOM 4292 C CA . ARG B 1 201 ? -6.73 -23.312 1.659 1 98.75 201 ARG B CA 1
ATOM 4293 C C . ARG B 1 201 ? -5.41 -22.562 1.46 1 98.75 201 ARG B C 1
ATOM 4295 O O . ARG B 1 201 ? -4.902 -22.484 0.339 1 98.75 201 ARG B O 1
ATOM 4302 N N . ARG B 1 202 ? -4.91 -21.984 2.51 1 98.25 202 ARG B N 1
ATOM 4303 C CA . ARG B 1 202 ? -3.688 -21.188 2.523 1 98.25 202 ARG B CA 1
ATOM 4304 C C . ARG B 1 202 ? -2.693 -21.734 3.549 1 98.25 202 ARG B C 1
ATOM 4306 O O . ARG B 1 202 ? -3.021 -21.859 4.73 1 98.25 202 ARG B O 1
ATOM 4313 N N . THR B 1 203 ? -1.476 -21.984 3.09 1 98.38 203 THR B N 1
ATOM 4314 C CA . THR B 1 203 ? -0.48 -22.562 3.99 1 98.38 203 THR B CA 1
ATOM 4315 C C . THR B 1 203 ? 0.715 -21.625 4.141 1 98.38 203 THR B C 1
ATOM 4317 O O . THR B 1 203 ? 1.301 -21.188 3.145 1 98.38 203 THR B O 1
ATOM 4320 N N . HIS B 1 204 ? 1.029 -21.312 5.363 1 97.88 204 HIS B N 1
ATOM 4321 C CA . HIS B 1 204 ? 2.256 -20.594 5.707 1 97.88 204 HIS B CA 1
ATOM 4322 C C . HIS B 1 204 ? 3.217 -21.5 6.473 1 97.88 204 HIS B C 1
ATOM 4324 O O . HIS B 1 204 ? 2.787 -22.406 7.188 1 97.88 204 HIS B O 1
ATOM 4330 N N . ILE B 1 205 ? 4.477 -21.266 6.309 1 96.44 205 ILE B N 1
ATOM 4331 C CA . ILE B 1 205 ? 5.527 -21.891 7.113 1 96.44 205 ILE B CA 1
ATOM 4332 C C . ILE B 1 205 ? 6.105 -20.859 8.078 1 96.44 205 ILE B C 1
ATOM 4334 O O . ILE B 1 205 ? 6.348 -19.703 7.695 1 96.44 205 ILE B O 1
ATOM 4338 N N . TYR B 1 206 ? 6.254 -21.25 9.297 1 95.81 206 TYR B N 1
ATOM 4339 C CA . TYR B 1 206 ? 6.918 -20.453 10.32 1 95.81 206 TYR B CA 1
ATOM 4340 C C . TYR B 1 206 ? 8.203 -21.125 10.797 1 95.81 206 TYR B C 1
ATOM 4342 O O . TYR B 1 206 ? 8.203 -22.328 11.094 1 95.81 206 TYR B O 1
ATOM 4350 N N . ARG B 1 207 ? 9.25 -20.359 10.875 1 94.19 207 ARG B N 1
ATOM 4351 C CA . ARG B 1 207 ? 10.516 -20.891 11.367 1 94.19 207 ARG B CA 1
ATOM 4352 C C . ARG B 1 207 ? 11.297 -19.828 12.117 1 94.19 207 ARG B C 1
ATOM 4354 O O . ARG B 1 207 ? 10.906 -18.656 12.141 1 94.19 207 ARG B O 1
ATOM 4361 N N . LYS B 1 208 ? 12.312 -20.234 12.734 1 91.19 208 LYS B N 1
ATOM 4362 C CA . LYS B 1 208 ? 13.156 -19.297 13.453 1 91.19 208 LYS B CA 1
ATOM 4363 C C . LYS B 1 208 ? 14.039 -18.5 12.492 1 91.19 208 LYS B C 1
ATOM 4365 O O . LYS B 1 208 ? 14.5 -19.031 11.484 1 91.19 208 LYS B O 1
ATOM 4370 N N . GLN B 1 209 ? 14.211 -17.312 12.906 1 89.25 209 GLN B N 1
ATOM 4371 C CA . GLN B 1 209 ? 15.18 -16.516 12.164 1 89.25 209 GLN B CA 1
ATOM 4372 C C . GLN B 1 209 ? 16.578 -17.094 12.289 1 89.25 209 GLN B C 1
ATOM 4374 O O . GLN B 1 209 ? 16.969 -17.578 13.359 1 89.25 209 GLN B O 1
ATOM 4379 N N . ARG B 1 210 ? 17.297 -17 11.227 1 88.38 210 ARG B N 1
ATOM 4380 C CA . ARG B 1 210 ? 18.703 -17.438 11.297 1 88.38 210 ARG B CA 1
ATOM 4381 C C . ARG B 1 210 ? 19.484 -16.578 12.281 1 88.38 210 ARG B C 1
ATOM 4383 O O . ARG B 1 210 ? 19.125 -15.43 12.539 1 88.38 210 ARG B O 1
ATOM 4390 N N . PRO B 1 211 ? 20.516 -17.203 12.773 1 88.62 211 PRO B N 1
ATOM 4391 C CA . PRO B 1 211 ? 21.391 -16.375 13.609 1 88.62 211 PRO B CA 1
ATOM 4392 C C . PRO B 1 211 ? 21.922 -15.141 12.883 1 88.62 211 PRO B C 1
ATOM 4394 O O . PRO B 1 211 ? 22.078 -15.164 11.656 1 88.62 211 PRO B O 1
ATOM 4397 N N . ALA B 1 212 ? 22.203 -14.133 13.648 1 89.12 212 ALA B N 1
ATOM 4398 C CA . ALA B 1 212 ? 22.562 -12.82 13.109 1 89.12 212 ALA B CA 1
ATOM 4399 C C . ALA B 1 212 ? 23.734 -12.938 12.133 1 89.12 212 ALA B C 1
ATOM 4401 O O . ALA B 1 212 ? 23.75 -12.281 11.086 1 89.12 212 ALA B O 1
ATOM 4402 N N . ASP B 1 213 ? 24.703 -13.773 12.43 1 91 213 ASP B N 1
ATOM 4403 C CA . ASP B 1 213 ? 25.922 -13.891 11.633 1 91 213 ASP B CA 1
ATOM 4404 C C . ASP B 1 213 ? 25.656 -14.656 10.336 1 91 213 ASP B C 1
ATOM 4406 O O . ASP B 1 213 ? 26.516 -14.688 9.445 1 91 213 ASP B O 1
ATOM 4410 N N . GLN B 1 214 ? 24.453 -15.164 10.203 1 90.44 214 GLN B N 1
ATOM 4411 C CA . GLN B 1 214 ? 24.125 -15.953 9.023 1 90.44 214 GLN B CA 1
ATOM 4412 C C . GLN B 1 214 ? 22.969 -15.328 8.242 1 90.44 214 GLN B C 1
ATOM 4414 O O . GLN B 1 214 ? 22.438 -15.945 7.324 1 90.44 214 GLN B O 1
ATOM 4419 N N . ARG B 1 215 ? 22.625 -14.117 8.57 1 92.12 215 ARG B N 1
ATOM 4420 C CA . ARG B 1 215 ? 21.438 -13.508 7.977 1 92.12 215 ARG B CA 1
ATOM 4421 C C . ARG B 1 215 ? 21.781 -12.797 6.672 1 92.12 215 ARG B C 1
ATOM 4423 O O . ARG B 1 215 ? 20.969 -12.758 5.746 1 92.12 215 ARG B O 1
ATOM 4430 N N . LYS B 1 216 ? 22.984 -12.328 6.547 1 95.12 216 LYS B N 1
ATOM 4431 C CA . LYS B 1 216 ? 23.359 -11.492 5.414 1 95.12 216 LYS B CA 1
ATOM 4432 C C . LYS B 1 216 ? 23.438 -12.312 4.129 1 95.12 216 LYS B C 1
ATOM 4434 O O . LYS B 1 216 ? 23.938 -13.43 4.129 1 95.12 216 LYS B O 1
ATOM 4439 N N . TYR B 1 217 ? 22.969 -11.703 3.105 1 95.12 217 TYR B N 1
ATOM 4440 C CA . TYR B 1 217 ? 23.031 -12.336 1.794 1 95.12 217 TYR B CA 1
ATOM 4441 C C . TYR B 1 217 ? 24.469 -12.492 1.321 1 95.12 217 TYR B C 1
ATOM 4443 O O . TYR B 1 217 ? 25.25 -11.539 1.393 1 95.12 217 TYR B O 1
ATOM 4451 N N . VAL B 1 218 ? 24.766 -13.625 0.816 1 92.06 218 VAL B N 1
ATOM 4452 C CA . VAL B 1 218 ? 26.047 -13.914 0.18 1 92.06 218 VAL B CA 1
ATOM 4453 C C . VAL B 1 218 ? 25.812 -14.289 -1.284 1 92.06 218 VAL B C 1
ATOM 4455 O O . VAL B 1 218 ? 25.234 -15.328 -1.583 1 92.06 218 VAL B O 1
ATOM 4458 N N . PRO B 1 219 ? 26.266 -13.391 -2.111 1 90.19 219 PRO B N 1
ATOM 4459 C CA . PRO B 1 219 ? 26.109 -13.734 -3.525 1 90.19 219 PRO B CA 1
ATOM 4460 C C . PRO B 1 219 ? 26.859 -15 -3.916 1 90.19 219 PRO B C 1
ATOM 4462 O O . PRO B 1 219 ? 27.953 -15.258 -3.406 1 90.19 219 PRO B O 1
ATOM 4465 N N . PRO B 1 220 ? 26.219 -15.789 -4.762 1 85.56 220 PRO B N 1
ATOM 4466 C CA . PRO B 1 220 ? 26.953 -16.953 -5.242 1 85.56 220 PRO B CA 1
ATOM 4467 C C . PRO B 1 220 ? 28.203 -16.578 -6.039 1 85.56 220 PRO B C 1
ATOM 4469 O O . PRO B 1 220 ? 28.266 -15.484 -6.617 1 85.56 220 PRO B O 1
ATOM 4472 N N . PRO B 1 221 ? 29.109 -17.453 -5.98 1 81.94 221 PRO B N 1
ATOM 4473 C CA . PRO B 1 221 ? 30.297 -17.188 -6.793 1 81.94 221 PRO B CA 1
ATOM 4474 C C . PRO B 1 221 ? 29.969 -17.016 -8.273 1 81.94 221 PRO B C 1
ATOM 4476 O O . PRO B 1 221 ? 29.016 -17.609 -8.773 1 81.94 221 PRO B O 1
ATOM 4479 N N . ALA B 1 222 ? 30.641 -16.094 -8.898 1 75.38 222 ALA B N 1
ATOM 4480 C CA . ALA B 1 222 ? 30.391 -15.711 -10.281 1 75.38 222 ALA B CA 1
ATOM 4481 C C . ALA B 1 222 ? 30.266 -16.938 -11.18 1 75.38 222 ALA B C 1
ATOM 4483 O O . ALA B 1 222 ? 29.438 -16.953 -12.102 1 75.38 222 ALA B O 1
ATOM 4484 N N . ASP B 1 223 ? 30.953 -17.938 -10.984 1 66.5 223 ASP B N 1
ATOM 4485 C CA . ASP B 1 223 ? 30.984 -19.141 -11.828 1 66.5 223 ASP B CA 1
ATOM 4486 C C . ASP B 1 223 ? 29.719 -19.984 -11.609 1 66.5 223 ASP B C 1
ATOM 4488 O O . ASP B 1 223 ? 29.391 -20.828 -12.445 1 66.5 223 ASP B O 1
ATOM 4492 N N . LYS B 1 224 ? 29.016 -19.719 -10.609 1 65.06 224 LYS B N 1
ATOM 4493 C CA . LYS B 1 224 ? 27.859 -20.562 -10.297 1 65.06 224 LYS B CA 1
ATOM 4494 C C . LYS B 1 224 ? 26.562 -19.797 -10.484 1 65.06 224 LYS B C 1
ATOM 4496 O O . LYS B 1 224 ? 25.5 -20.234 -10.031 1 65.06 224 LYS B O 1
ATOM 4501 N N . ARG B 1 225 ? 26.688 -18.688 -11.031 1 64 225 ARG B N 1
ATOM 4502 C CA . ARG B 1 225 ? 25.453 -17.953 -11.273 1 64 225 ARG B CA 1
ATOM 4503 C C . ARG B 1 225 ? 24.609 -18.641 -12.344 1 64 225 ARG B C 1
ATOM 4505 O O . ARG B 1 225 ? 25.109 -18.953 -13.422 1 64 225 ARG B O 1
ATOM 4512 N N . PRO B 1 226 ? 23.391 -19.031 -11.914 1 61.97 226 PRO B N 1
ATOM 4513 C CA . PRO B 1 226 ? 22.547 -19.703 -12.906 1 61.97 226 PRO B CA 1
ATOM 4514 C C . PRO B 1 226 ? 22.375 -18.891 -14.188 1 61.97 226 PRO B C 1
ATOM 4516 O O . PRO B 1 226 ? 22.188 -17.672 -14.133 1 61.97 226 PRO B O 1
ATOM 4519 N N . LYS B 1 227 ? 22.875 -19.422 -15.359 1 58.12 227 LYS B N 1
ATOM 4520 C CA . LYS B 1 227 ? 22.703 -18.75 -16.656 1 58.12 227 LYS B CA 1
ATOM 4521 C C . LYS B 1 227 ? 21.375 -19.141 -17.297 1 58.12 227 LYS B C 1
ATOM 4523 O O . LYS B 1 227 ? 20.984 -20.312 -17.266 1 58.12 227 LYS B O 1
ATOM 4528 N N . ALA B 1 228 ? 20.531 -18.109 -17.625 1 59.53 228 ALA B N 1
ATOM 4529 C CA . ALA B 1 228 ? 19.234 -18.25 -18.297 1 59.53 228 ALA B CA 1
ATOM 4530 C C . ALA B 1 228 ? 19.297 -19.297 -19.406 1 59.53 228 ALA B C 1
ATOM 4532 O O . ALA B 1 228 ? 18.359 -20.078 -19.594 1 59.53 228 ALA B O 1
ATOM 4533 N N . THR B 1 229 ? 20.406 -19.203 -20.188 1 53.31 229 THR B N 1
ATOM 4534 C CA . THR B 1 229 ? 20.469 -19.969 -21.422 1 53.31 229 THR B CA 1
ATOM 4535 C C . THR B 1 229 ? 20.562 -21.469 -21.125 1 53.31 229 THR B C 1
ATOM 4537 O O . THR B 1 229 ? 20.266 -22.297 -22 1 53.31 229 THR B O 1
ATOM 4540 N N . GLU B 1 230 ? 20.797 -21.766 -19.938 1 53.72 230 GLU B N 1
ATOM 4541 C CA . GLU B 1 230 ? 21.172 -23.172 -19.75 1 53.72 230 GLU B CA 1
ATOM 4542 C C . GLU B 1 230 ? 19.969 -24 -19.297 1 53.72 230 GLU B C 1
ATOM 4544 O O . GLU B 1 230 ? 20.031 -25.219 -19.281 1 53.72 230 GLU B O 1
ATOM 4549 N N . VAL B 1 231 ? 18.906 -23.359 -18.984 1 59.62 231 VAL B N 1
ATOM 4550 C CA . VAL B 1 231 ? 17.828 -24.234 -18.5 1 59.62 231 VAL B CA 1
ATOM 4551 C C . VAL B 1 231 ? 16.766 -24.375 -19.578 1 59.62 231 VAL B C 1
ATOM 4553 O O . VAL B 1 231 ? 16.156 -23.391 -20 1 59.62 231 VAL B O 1
ATOM 4556 N N . GLU B 1 232 ? 16.859 -25.516 -20.281 1 64.25 232 GLU B N 1
ATOM 4557 C CA . GLU B 1 232 ? 15.797 -25.828 -21.234 1 64.25 232 GLU B CA 1
ATOM 4558 C C . GLU B 1 232 ? 14.43 -25.875 -20.547 1 64.25 232 GLU B C 1
ATOM 4560 O O . GLU B 1 232 ? 14.211 -26.672 -19.625 1 64.25 232 GLU B O 1
ATOM 4565 N N . GLU B 1 233 ? 13.664 -24.922 -20.906 1 77.62 233 GLU B N 1
ATOM 4566 C CA . GLU B 1 233 ? 12.312 -24.891 -20.375 1 77.62 233 GLU B CA 1
ATOM 4567 C C . GLU B 1 233 ? 11.492 -26.062 -20.891 1 77.62 233 GLU B C 1
ATOM 4569 O O . GLU B 1 233 ? 11.578 -26.422 -22.062 1 77.62 233 GLU B O 1
ATOM 4574 N N . LYS B 1 234 ? 10.789 -26.734 -19.953 1 81.56 234 LYS B N 1
ATOM 4575 C CA . LYS B 1 234 ? 9.82 -27.75 -20.359 1 81.56 234 LYS B CA 1
ATOM 4576 C C . LYS B 1 234 ? 8.828 -27.172 -21.375 1 81.56 234 LYS B C 1
ATOM 4578 O O . LYS B 1 234 ? 8.445 -26.016 -21.281 1 81.56 234 LYS B O 1
ATOM 4583 N N . PRO B 1 235 ? 8.477 -28.078 -22.344 1 86.75 235 PRO B N 1
ATOM 4584 C CA . PRO B 1 235 ? 7.465 -27.594 -23.297 1 86.75 235 PRO B CA 1
ATOM 4585 C C . PRO B 1 235 ? 6.16 -27.203 -22.609 1 86.75 235 PRO B C 1
ATOM 4587 O O . PRO B 1 235 ? 5.738 -27.844 -21.656 1 86.75 235 PRO B O 1
ATOM 4590 N N . SER B 1 236 ? 5.598 -26.109 -23.031 1 92.06 236 SER B N 1
ATOM 4591 C CA . SER B 1 236 ? 4.336 -25.594 -22.5 1 92.06 236 SER B CA 1
ATOM 4592 C C . SER B 1 236 ? 3.336 -25.328 -23.609 1 92.06 236 SER B C 1
ATOM 4594 O O . SER B 1 236 ? 3.725 -25.062 -24.75 1 92.06 236 SER B O 1
ATOM 4596 N N . ASP B 1 237 ? 2.055 -25.516 -23.375 1 92.25 237 ASP B N 1
ATOM 4597 C CA . ASP B 1 237 ? 0.987 -25.234 -24.328 1 92.25 237 ASP B CA 1
ATOM 4598 C C . ASP B 1 237 ? 0.61 -23.766 -24.312 1 92.25 237 ASP B C 1
ATOM 4600 O O . ASP B 1 237 ? 0.17 -23.219 -25.328 1 92.25 237 ASP B O 1
ATOM 4604 N N . PHE B 1 238 ? 0.732 -23.141 -23.281 1 92.62 238 PHE B N 1
ATOM 4605 C CA . PHE B 1 238 ? 0.377 -21.734 -23.141 1 92.62 238 PHE B CA 1
ATOM 4606 C C . PHE B 1 238 ? 1.242 -21.062 -22.078 1 92.62 238 PHE B C 1
ATOM 4608 O O . PHE B 1 238 ? 1.867 -21.75 -21.266 1 92.62 238 PHE B O 1
ATOM 4615 N N . GLY B 1 239 ? 1.344 -19.75 -22.125 1 94.19 239 GLY B N 1
ATOM 4616 C CA . GLY B 1 239 ? 2.168 -19.016 -21.172 1 94.19 239 GLY B CA 1
ATOM 4617 C C . GLY B 1 239 ? 2.342 -17.562 -21.531 1 94.19 239 GLY B C 1
ATOM 4618 O O . GLY B 1 239 ? 1.945 -17.125 -22.625 1 94.19 239 GLY B O 1
ATOM 4619 N N . PHE B 1 240 ? 2.908 -16.812 -20.609 1 94.25 240 PHE B N 1
ATOM 4620 C CA . PHE B 1 240 ? 3.309 -15.43 -20.828 1 94.25 240 PHE B CA 1
ATOM 4621 C C . PHE B 1 240 ? 4.441 -15.039 -19.875 1 94.25 240 PHE B C 1
ATOM 4623 O O . PHE B 1 240 ? 4.746 -15.758 -18.938 1 94.25 240 PHE B O 1
ATOM 4630 N N . ASP B 1 241 ? 5.098 -14.016 -20.219 1 95.19 241 ASP B N 1
ATOM 4631 C CA . ASP B 1 241 ? 6.117 -13.43 -19.359 1 95.19 241 ASP B CA 1
ATOM 4632 C C . ASP B 1 241 ? 5.582 -12.195 -18.641 1 95.19 241 ASP B C 1
ATOM 4634 O O . ASP B 1 241 ? 4.742 -11.469 -19.172 1 95.19 241 ASP B O 1
ATOM 4638 N N . TYR B 1 242 ? 6.031 -11.992 -17.406 1 96.69 242 TYR B N 1
ATOM 4639 C CA . TYR B 1 242 ? 5.59 -10.914 -16.531 1 96.69 242 TYR B CA 1
ATOM 4640 C C . TYR B 1 242 ? 6.781 -10.211 -15.891 1 96.69 242 TYR B C 1
ATOM 4642 O O . TYR B 1 242 ? 7.637 -10.859 -15.281 1 96.69 242 TYR B O 1
ATOM 4650 N N . HIS B 1 243 ? 6.855 -8.914 -16.047 1 97.69 243 HIS B N 1
ATOM 4651 C CA . HIS B 1 243 ? 7.91 -8.164 -15.375 1 97.69 243 HIS B CA 1
ATOM 4652 C C . HIS B 1 243 ? 7.484 -7.75 -13.969 1 97.69 243 HIS B C 1
ATOM 4654 O O . HIS B 1 243 ? 6.602 -6.906 -13.812 1 97.69 243 HIS B O 1
ATOM 4660 N N . ALA B 1 244 ? 8.133 -8.32 -12.969 1 98.19 244 ALA B N 1
ATOM 4661 C CA . ALA B 1 244 ? 7.836 -8.016 -11.57 1 98.19 244 ALA B CA 1
ATOM 4662 C C . ALA B 1 244 ? 8.602 -6.781 -11.102 1 98.19 244 ALA B C 1
ATOM 4664 O O . ALA B 1 244 ? 9.594 -6.895 -10.383 1 98.19 244 ALA B O 1
ATOM 4665 N N . THR B 1 245 ? 8.055 -5.652 -11.352 1 97.56 245 THR B N 1
ATOM 4666 C CA . THR B 1 245 ? 8.727 -4.391 -11.039 1 97.56 245 THR B CA 1
ATOM 4667 C C . THR B 1 245 ? 8.531 -4.023 -9.57 1 97.56 245 THR B C 1
ATOM 4669 O O . THR B 1 245 ? 7.645 -4.562 -8.906 1 97.56 245 THR B O 1
ATOM 4672 N N . ARG B 1 246 ? 9.375 -3.121 -9.086 1 97.38 246 ARG B N 1
ATOM 4673 C CA . ARG B 1 246 ? 9.227 -2.602 -7.73 1 97.38 246 ARG B CA 1
ATOM 4674 C C . ARG B 1 246 ? 7.863 -1.934 -7.547 1 97.38 246 ARG B C 1
ATOM 4676 O O . ARG B 1 246 ? 7.238 -2.066 -6.492 1 97.38 246 ARG B O 1
ATOM 4683 N N . ALA B 1 247 ? 7.43 -1.208 -8.57 1 97.12 247 ALA B N 1
ATOM 4684 C CA . ALA B 1 247 ? 6.125 -0.551 -8.492 1 97.12 247 ALA B CA 1
ATOM 4685 C C . ALA B 1 247 ? 5 -1.576 -8.391 1 97.12 247 ALA B C 1
ATOM 4687 O O . ALA B 1 247 ? 4.062 -1.399 -7.609 1 97.12 247 ALA B O 1
ATOM 4688 N N . ALA B 1 248 ? 5.105 -2.643 -9.133 1 97.75 248 ALA B N 1
ATOM 4689 C CA . ALA B 1 248 ? 4.078 -3.68 -9.086 1 97.75 248 ALA B CA 1
ATOM 4690 C C . ALA B 1 248 ? 4.051 -4.359 -7.715 1 97.75 248 ALA B C 1
ATOM 4692 O O . ALA B 1 248 ? 2.979 -4.645 -7.18 1 97.75 248 ALA B O 1
ATOM 4693 N N . LEU B 1 249 ? 5.246 -4.641 -7.18 1 98.38 249 LEU B N 1
ATOM 4694 C CA . LEU B 1 249 ? 5.305 -5.258 -5.859 1 98.38 249 LEU B CA 1
ATOM 4695 C C . LEU B 1 249 ? 4.707 -4.336 -4.801 1 98.38 249 LEU B C 1
ATOM 4697 O O . LEU B 1 249 ? 3.943 -4.781 -3.943 1 98.38 249 LEU B O 1
ATOM 4701 N N . PHE B 1 250 ? 4.992 -3.074 -4.891 1 98.25 250 PHE B N 1
ATOM 4702 C CA . PHE B 1 250 ? 4.375 -2.139 -3.957 1 98.25 250 PHE B CA 1
ATOM 4703 C C . PHE B 1 250 ? 2.857 -2.158 -4.094 1 98.25 250 PHE B C 1
ATOM 4705 O O . PHE B 1 250 ? 2.139 -2.219 -3.094 1 98.25 250 PHE B O 1
ATOM 4712 N N . ARG B 1 251 ? 2.412 -2.027 -5.32 1 98.19 251 ARG B N 1
ATOM 4713 C CA . ARG B 1 251 ? 0.974 -1.961 -5.562 1 98.19 251 ARG B CA 1
ATOM 4714 C C . ARG B 1 251 ? 0.269 -3.199 -5.016 1 98.19 251 ARG B C 1
ATOM 4716 O O . ARG B 1 251 ? -0.828 -3.102 -4.461 1 98.19 251 ARG B O 1
ATOM 4723 N N . TYR B 1 252 ? 0.882 -4.312 -5.145 1 98.62 252 TYR B N 1
ATOM 4724 C CA . TYR B 1 252 ? 0.281 -5.523 -4.594 1 98.62 252 TYR B CA 1
ATOM 4725 C C . TYR B 1 252 ? 0.315 -5.504 -3.072 1 98.62 252 TYR B C 1
ATOM 4727 O O . TYR B 1 252 ? -0.646 -5.918 -2.418 1 98.62 252 TYR B O 1
ATOM 4735 N N . SER B 1 253 ? 1.459 -5.078 -2.445 1 98.56 253 SER B N 1
ATOM 4736 C CA . SER B 1 253 ? 1.517 -4.895 -1 1 98.56 253 SER B CA 1
ATOM 4737 C C . SER B 1 253 ? 0.427 -3.939 -0.522 1 98.56 253 SER B C 1
ATOM 4739 O O . SER B 1 253 ? -0.193 -4.168 0.519 1 98.56 253 SER B O 1
ATOM 4741 N N . ALA B 1 254 ? 0.233 -2.885 -1.312 1 98.12 254 ALA B N 1
ATOM 4742 C CA . ALA B 1 254 ? -0.796 -1.908 -0.962 1 98.12 254 ALA B CA 1
ATOM 4743 C C . ALA B 1 254 ? -2.186 -2.539 -1.002 1 98.12 254 ALA B C 1
ATOM 4745 O O . ALA B 1 254 ? -2.979 -2.369 -0.073 1 98.12 254 ALA B O 1
ATOM 4746 N N . ALA B 1 255 ? -2.416 -3.307 -2.035 1 97.62 255 ALA B N 1
ATOM 4747 C CA . ALA B 1 255 ? -3.717 -3.953 -2.184 1 97.62 255 ALA B CA 1
ATOM 4748 C C . ALA B 1 255 ? -3.967 -4.949 -1.054 1 97.62 255 ALA B C 1
ATOM 4750 O O . ALA B 1 255 ? -5.102 -5.105 -0.597 1 97.62 255 ALA B O 1
ATOM 4751 N N . THR B 1 256 ? -2.945 -5.59 -0.611 1 97.56 256 THR B N 1
ATOM 4752 C CA . THR B 1 256 ? -3.078 -6.582 0.451 1 97.56 256 THR B CA 1
ATOM 4753 C C . THR B 1 256 ? -2.889 -5.934 1.82 1 97.56 256 THR B C 1
ATOM 4755 O O . THR B 1 256 ? -3.086 -6.582 2.852 1 97.56 256 THR B O 1
ATOM 4758 N N . PHE B 1 257 ? -2.49 -4.668 1.81 1 97.38 257 PHE B N 1
ATOM 4759 C CA . PHE B 1 257 ? -2.162 -3.936 3.027 1 97.38 257 PHE B CA 1
ATOM 4760 C C . PHE B 1 257 ? -1.174 -4.719 3.881 1 97.38 257 PHE B C 1
ATOM 4762 O O . PHE B 1 257 ? -1.335 -4.812 5.098 1 97.38 257 PHE B O 1
ATOM 4769 N N . ASN B 1 258 ? -0.221 -5.332 3.236 1 95.44 258 ASN B N 1
ATOM 4770 C CA . ASN B 1 258 ? 0.822 -6.164 3.828 1 95.44 258 ASN B CA 1
ATOM 4771 C C . ASN B 1 258 ? 2.145 -5.41 3.939 1 95.44 258 ASN B C 1
ATOM 4773 O O . ASN B 1 258 ? 2.814 -5.172 2.934 1 95.44 258 ASN B O 1
ATOM 4777 N N . ALA B 1 259 ? 2.57 -5.148 5.133 1 96.94 259 ALA B N 1
ATOM 4778 C CA . ALA B 1 259 ? 3.768 -4.34 5.359 1 96.94 259 ALA B CA 1
ATOM 4779 C C . ALA B 1 259 ? 5.016 -5.219 5.43 1 96.94 259 ALA B C 1
ATOM 4781 O O . ALA B 1 259 ? 6.074 -4.766 5.871 1 96.94 259 ALA B O 1
ATOM 4782 N N . HIS B 1 260 ? 4.926 -6.477 5.023 1 97.69 260 HIS B N 1
ATOM 4783 C CA . HIS B 1 260 ? 6.055 -7.398 5.098 1 97.69 260 HIS B CA 1
ATOM 4784 C C . HIS B 1 260 ? 7.273 -6.84 4.371 1 97.69 260 HIS B C 1
ATOM 4786 O O . HIS B 1 260 ? 7.254 -6.68 3.148 1 97.69 260 HIS B O 1
ATOM 4792 N N . ARG B 1 261 ? 8.359 -6.684 5.062 1 97.75 261 ARG B N 1
ATOM 4793 C CA . ARG B 1 261 ? 9.516 -5.918 4.605 1 97.75 261 ARG B CA 1
ATOM 4794 C C . ARG B 1 261 ? 10.242 -6.648 3.484 1 97.75 261 ARG B C 1
ATOM 4796 O O . ARG B 1 261 ? 10.969 -6.027 2.703 1 97.75 261 ARG B O 1
ATOM 4803 N N . ILE B 1 262 ? 10.086 -7.957 3.295 1 97.88 262 ILE B N 1
ATOM 4804 C CA . ILE B 1 262 ? 10.789 -8.711 2.262 1 97.88 262 ILE B CA 1
ATOM 4805 C C . ILE B 1 262 ? 10.281 -8.289 0.884 1 97.88 262 ILE B C 1
ATOM 4807 O O . ILE B 1 262 ? 10.898 -8.609 -0.136 1 97.88 262 ILE B O 1
ATOM 4811 N N . HIS B 1 263 ? 9.156 -7.582 0.826 1 98.44 263 HIS B N 1
ATOM 4812 C CA . HIS B 1 263 ? 8.609 -7.133 -0.447 1 98.44 263 HIS B CA 1
ATOM 4813 C C . HIS B 1 263 ? 8.914 -5.66 -0.69 1 98.44 263 HIS B C 1
ATOM 4815 O O . HIS B 1 263 ? 8.633 -5.133 -1.77 1 98.44 263 HIS B O 1
ATOM 4821 N N . LEU B 1 264 ? 9.477 -4.953 0.253 1 97.62 264 LEU B N 1
ATOM 4822 C CA . LEU B 1 264 ? 9.492 -3.496 0.216 1 97.62 264 LEU B CA 1
ATOM 4823 C C . LEU B 1 264 ? 10.906 -2.963 0.415 1 97.62 264 LEU B C 1
ATOM 4825 O O . LEU B 1 264 ? 11.25 -1.893 -0.094 1 97.62 264 LEU B O 1
ATOM 4829 N N . ASP B 1 265 ? 11.734 -3.686 1.167 1 97.5 265 ASP B N 1
ATOM 4830 C CA . ASP B 1 265 ? 12.984 -3.15 1.698 1 97.5 265 ASP B CA 1
ATOM 4831 C C . ASP B 1 265 ? 14.172 -4.02 1.288 1 97.5 265 ASP B C 1
ATOM 4833 O O . ASP B 1 265 ? 14.461 -5.027 1.935 1 97.5 265 ASP B O 1
ATOM 4837 N N . PRO B 1 266 ? 14.938 -3.572 0.28 1 97.69 266 PRO B N 1
ATOM 4838 C CA . PRO B 1 266 ? 16.062 -4.391 -0.191 1 97.69 266 PRO B CA 1
ATOM 4839 C C . PRO B 1 266 ? 17.141 -4.582 0.872 1 97.69 266 PRO B C 1
ATOM 4841 O O . PRO B 1 266 ? 17.781 -5.633 0.927 1 97.69 266 PRO B O 1
ATOM 4844 N N . GLU B 1 267 ? 17.328 -3.602 1.711 1 96 267 GLU B N 1
ATOM 4845 C CA . GLU B 1 267 ? 18.328 -3.717 2.771 1 96 267 GLU B CA 1
ATOM 4846 C C . GLU B 1 267 ? 17.938 -4.789 3.785 1 96 267 GLU B C 1
ATOM 4848 O O . GLU B 1 267 ? 18.766 -5.586 4.207 1 96 267 GLU B O 1
ATOM 4853 N N . TYR B 1 268 ? 16.688 -4.766 4.195 1 96.19 268 TYR B N 1
ATOM 4854 C CA . TYR B 1 268 ? 16.203 -5.812 5.09 1 96.19 268 TYR B CA 1
ATOM 4855 C C . TYR B 1 268 ? 16.375 -7.188 4.461 1 96.19 268 TYR B C 1
ATOM 4857 O O . TYR B 1 268 ? 16.812 -8.133 5.133 1 96.19 268 TYR B O 1
ATOM 4865 N N . CYS B 1 269 ? 16.078 -7.34 3.133 1 97.56 269 CYS B N 1
ATOM 4866 C CA . CYS B 1 269 ? 16.203 -8.602 2.418 1 97.56 269 CYS B CA 1
ATOM 4867 C C . CYS B 1 269 ? 17.641 -9.109 2.461 1 97.56 269 CYS B C 1
ATOM 4869 O O . CYS B 1 269 ? 17.875 -10.289 2.746 1 97.56 269 CYS B O 1
ATOM 4871 N N . ARG B 1 270 ? 18.578 -8.227 2.287 1 97.12 270 ARG B N 1
ATOM 4872 C CA . ARG B 1 270 ? 19.969 -8.641 2.186 1 97.12 270 ARG B CA 1
ATOM 4873 C C . ARG B 1 270 ? 20.578 -8.859 3.566 1 97.12 270 ARG B C 1
ATOM 4875 O O . ARG B 1 270 ? 21.328 -9.812 3.771 1 97.12 270 ARG B O 1
ATOM 4882 N N . ASN B 1 271 ? 20.203 -8.023 4.539 1 95.75 271 ASN B N 1
ATOM 4883 C CA . ASN B 1 271 ? 20.906 -8 5.812 1 95.75 271 ASN B CA 1
ATOM 4884 C C . ASN B 1 271 ? 20.234 -8.898 6.848 1 95.75 271 ASN B C 1
ATOM 4886 O O . ASN B 1 271 ? 20.859 -9.344 7.805 1 95.75 271 ASN B O 1
ATOM 4890 N N . GLU B 1 272 ? 18.922 -9.141 6.668 1 95.25 272 GLU B N 1
ATOM 4891 C CA . GLU B 1 272 ? 18.172 -9.844 7.711 1 95.25 272 GLU B CA 1
ATOM 4892 C C . GLU B 1 272 ? 17.625 -11.172 7.199 1 95.25 272 GLU B C 1
ATOM 4894 O O . GLU B 1 272 ? 17.484 -12.125 7.965 1 95.25 272 GLU B O 1
ATOM 4899 N N . GLU B 1 273 ? 17.297 -11.25 5.867 1 95.31 273 GLU B N 1
ATOM 4900 C CA . GLU B 1 273 ? 16.578 -12.43 5.375 1 95.31 273 GLU B CA 1
ATOM 4901 C C . GLU B 1 273 ? 17.453 -13.234 4.414 1 95.31 273 GLU B C 1
ATOM 4903 O O . GLU B 1 273 ? 17.078 -14.336 4.016 1 95.31 273 GLU B O 1
ATOM 4908 N N . GLY B 1 274 ? 18.562 -12.656 4 1 95 274 GLY B N 1
ATOM 4909 C CA . GLY B 1 274 ? 19.516 -13.398 3.193 1 95 274 GLY B CA 1
ATOM 4910 C C . GLY B 1 274 ? 19.109 -13.516 1.739 1 95 274 GLY B C 1
ATOM 4911 O O . GLY B 1 274 ? 19.453 -14.492 1.07 1 95 274 GLY B O 1
ATOM 4912 N N . HIS B 1 275 ? 18.328 -12.617 1.247 1 96.19 275 HIS B N 1
ATOM 4913 C CA . HIS B 1 275 ? 17.922 -12.57 -0.152 1 96.19 275 HIS B CA 1
ATOM 4914 C C . HIS B 1 275 ? 18.641 -11.445 -0.9 1 96.19 275 HIS B C 1
ATOM 4916 O O . HIS B 1 275 ? 19.016 -10.438 -0.3 1 96.19 275 HIS B O 1
ATOM 4922 N N . PRO B 1 276 ? 18.844 -11.594 -2.178 1 96 276 PRO B N 1
ATOM 4923 C CA . PRO B 1 276 ? 19.609 -10.57 -2.912 1 96 276 PRO B CA 1
ATOM 4924 C C . PRO B 1 276 ? 18.844 -9.258 -3.045 1 96 276 PRO B C 1
ATOM 4926 O O . PRO B 1 276 ? 19.453 -8.195 -3.193 1 96 276 PRO B O 1
ATOM 4929 N N . ASP B 1 277 ? 17.547 -9.336 -3.092 1 97.69 277 ASP B N 1
ATOM 4930 C CA . ASP B 1 277 ? 16.641 -8.195 -3.223 1 97.69 277 ASP B CA 1
ATOM 4931 C C . ASP B 1 277 ? 15.227 -8.555 -2.76 1 97.69 277 ASP B C 1
ATOM 4933 O O . ASP B 1 277 ? 15.008 -9.625 -2.186 1 97.69 277 ASP B O 1
ATOM 4937 N N . CYS B 1 278 ? 14.289 -7.621 -2.898 1 98.44 278 CYS B N 1
ATOM 4938 C CA . CYS B 1 278 ? 12.906 -7.855 -2.494 1 98.44 278 CYS B CA 1
ATOM 4939 C C . CYS B 1 278 ? 12.32 -9.055 -3.229 1 98.44 278 CYS B C 1
ATOM 4941 O O . CYS B 1 278 ? 12.68 -9.32 -4.379 1 98.44 278 CYS B O 1
ATOM 4943 N N . LEU B 1 279 ? 11.445 -9.727 -2.578 1 98.69 279 LEU B N 1
ATOM 4944 C CA . LEU B 1 279 ? 10.859 -10.945 -3.123 1 98.69 279 LEU B CA 1
ATOM 4945 C C . LEU B 1 279 ? 9.469 -10.672 -3.682 1 98.69 279 LEU B C 1
ATOM 4947 O O . LEU B 1 279 ? 8.711 -9.875 -3.125 1 98.69 279 LEU B O 1
ATOM 4951 N N . VAL B 1 280 ? 9.148 -11.383 -4.785 1 98.81 280 VAL B N 1
ATOM 4952 C CA . VAL B 1 280 ? 7.797 -11.367 -5.336 1 98.81 280 VAL B CA 1
ATOM 4953 C C . VAL B 1 280 ? 6.852 -12.125 -4.41 1 98.81 280 VAL B C 1
ATOM 4955 O O . VAL B 1 280 ? 7.199 -13.188 -3.893 1 98.81 280 VAL B O 1
ATOM 4958 N N . HIS B 1 281 ? 5.703 -11.586 -4.184 1 98.69 281 HIS B N 1
ATOM 4959 C CA . HIS B 1 281 ? 4.719 -12.211 -3.303 1 98.69 281 HIS B CA 1
ATOM 4960 C C . HIS B 1 281 ? 4.32 -13.586 -3.812 1 98.69 281 HIS B C 1
ATOM 4962 O O . HIS B 1 281 ? 4.012 -13.758 -4.996 1 98.69 281 HIS B O 1
ATOM 4968 N N . GLY B 1 282 ? 4.289 -14.555 -2.926 1 98.5 282 GLY B N 1
ATOM 4969 C CA . GLY B 1 282 ? 3.723 -15.844 -3.287 1 98.5 282 GLY B CA 1
ATOM 4970 C C . GLY B 1 282 ? 2.307 -15.742 -3.826 1 98.5 282 GLY B C 1
ATOM 4971 O O . GLY B 1 282 ? 2.008 -16.266 -4.902 1 98.5 282 GLY B O 1
ATOM 4972 N N . PRO B 1 283 ? 1.459 -15.062 -3.092 1 98.44 283 PRO B N 1
ATOM 4973 C CA . PRO B 1 283 ? 0.079 -14.93 -3.562 1 98.44 283 PRO B CA 1
ATOM 4974 C C . PRO B 1 283 ? -0.019 -14.203 -4.902 1 98.44 283 PRO B C 1
ATOM 4976 O O . PRO B 1 283 ? -0.927 -14.469 -5.691 1 98.44 283 PRO B O 1
ATOM 4979 N N . LEU B 1 284 ? 0.853 -13.25 -5.215 1 98.69 284 LEU B N 1
ATOM 4980 C CA . LEU B 1 284 ? 0.838 -12.641 -6.539 1 98.69 284 LEU B CA 1
ATOM 4981 C C . LEU B 1 284 ? 1.165 -13.672 -7.613 1 98.69 284 LEU B C 1
ATOM 4983 O O . LEU B 1 284 ? 0.467 -13.758 -8.625 1 98.69 284 LEU B O 1
ATOM 4987 N N . THR B 1 285 ? 2.191 -14.469 -7.391 1 98.81 285 THR B N 1
ATOM 4988 C CA . THR B 1 285 ? 2.557 -15.508 -8.352 1 98.81 285 THR B CA 1
ATOM 4989 C C . THR B 1 285 ? 1.407 -16.484 -8.547 1 98.81 285 THR B C 1
ATOM 4991 O O . THR B 1 285 ? 1.093 -16.859 -9.68 1 98.81 285 THR B O 1
ATOM 4994 N N . ALA B 1 286 ? 0.789 -16.891 -7.465 1 98.88 286 ALA B N 1
ATOM 4995 C CA . ALA B 1 286 ? -0.371 -17.766 -7.547 1 98.88 286 ALA B CA 1
ATOM 4996 C C . ALA B 1 286 ? -1.482 -17.141 -8.383 1 98.88 286 ALA B C 1
ATOM 4998 O O . ALA B 1 286 ? -2.098 -17.812 -9.219 1 98.88 286 ALA B O 1
ATOM 4999 N N . THR B 1 287 ? -1.718 -15.891 -8.141 1 98.69 287 THR B N 1
ATOM 5000 C CA . THR B 1 287 ? -2.746 -15.164 -8.875 1 98.69 287 THR B CA 1
ATOM 5001 C C . THR B 1 287 ? -2.42 -15.133 -10.367 1 98.69 287 THR B C 1
ATOM 5003 O O . THR B 1 287 ? -3.307 -15.305 -11.203 1 98.69 287 THR B O 1
ATOM 5006 N N . LEU B 1 288 ? -1.176 -14.914 -10.695 1 98.06 288 LEU B N 1
ATOM 5007 C CA . LEU B 1 288 ? -0.759 -14.875 -12.094 1 98.06 288 LEU B CA 1
ATOM 5008 C C . LEU B 1 288 ? -0.987 -16.219 -12.766 1 98.06 288 LEU B C 1
ATOM 5010 O O . LEU B 1 288 ? -1.505 -16.281 -13.883 1 98.06 288 LEU B O 1
ATOM 5014 N N . LEU B 1 289 ? -0.644 -17.297 -12.094 1 98.19 289 LEU B N 1
ATOM 5015 C CA . LEU B 1 289 ? -0.862 -18.625 -12.641 1 98.19 289 LEU B CA 1
ATOM 5016 C C . LEU B 1 289 ? -2.352 -18.922 -12.781 1 98.19 289 LEU B C 1
ATOM 5018 O O . LEU B 1 289 ? -2.779 -19.531 -13.758 1 98.19 289 LEU B O 1
ATOM 5022 N N . LEU B 1 290 ? -3.121 -18.5 -11.812 1 98.12 290 LEU B N 1
ATOM 5023 C CA . LEU B 1 290 ? -4.566 -18.688 -11.875 1 98.12 290 LEU B CA 1
ATOM 5024 C C . LEU B 1 290 ? -5.156 -17.969 -13.078 1 98.12 290 LEU B C 1
ATOM 5026 O O . LEU B 1 290 ? -6.008 -18.516 -13.781 1 98.12 290 LEU B O 1
ATOM 5030 N N . ASN B 1 291 ? -4.715 -16.75 -13.32 1 96.56 291 ASN B N 1
ATOM 5031 C CA . ASN B 1 291 ? -5.188 -16 -14.477 1 96.56 291 ASN B CA 1
ATOM 5032 C C . ASN B 1 291 ? -4.762 -16.672 -15.781 1 96.56 291 ASN B C 1
ATOM 5034 O O . ASN B 1 291 ? -5.512 -16.656 -16.766 1 96.56 291 ASN B O 1
ATOM 5038 N N . LEU B 1 292 ? -3.586 -17.219 -15.805 1 95.5 292 LEU B N 1
ATOM 5039 C CA . LEU B 1 292 ? -3.109 -17.938 -16.984 1 95.5 292 LEU B CA 1
ATOM 5040 C C . LEU B 1 292 ? -4.035 -19.094 -17.312 1 95.5 292 LEU B C 1
ATOM 5042 O O . LEU B 1 292 ? -4.52 -19.203 -18.438 1 95.5 292 LEU B O 1
ATOM 5046 N N . ILE B 1 293 ? -4.316 -19.906 -16.344 1 96 293 ILE B N 1
ATOM 5047 C CA . ILE B 1 293 ? -5.113 -21.109 -16.609 1 96 293 ILE B CA 1
ATOM 5048 C C . ILE B 1 293 ? -6.555 -20.703 -16.922 1 96 293 ILE B C 1
ATOM 5050 O O . ILE B 1 293 ? -7.219 -21.328 -17.75 1 96 293 ILE B O 1
ATOM 5054 N N . ALA B 1 294 ? -7.043 -19.688 -16.266 1 95.12 294 ALA B N 1
ATOM 5055 C CA . ALA B 1 294 ? -8.398 -19.234 -16.562 1 95.12 294 ALA B CA 1
ATOM 5056 C C . ALA B 1 294 ? -8.523 -18.781 -18.016 1 95.12 294 ALA B C 1
ATOM 5058 O O . ALA B 1 294 ? -9.539 -19.047 -18.656 1 95.12 294 ALA B O 1
ATOM 5059 N N . THR B 1 295 ? -7.559 -18.078 -18.484 1 93.38 295 THR B N 1
ATOM 5060 C CA . THR B 1 295 ? -7.559 -17.641 -19.875 1 93.38 295 THR B CA 1
ATOM 5061 C C . THR B 1 295 ? -7.504 -18.828 -20.828 1 93.38 295 THR B C 1
ATOM 5063 O O . THR B 1 295 ? -8.258 -18.891 -21.797 1 93.38 295 THR B O 1
ATOM 5066 N N . ALA B 1 296 ? -6.645 -19.781 -20.516 1 91.94 296 ALA B N 1
ATOM 5067 C CA . ALA B 1 296 ? -6.547 -20.984 -21.312 1 91.94 296 ALA B CA 1
ATOM 5068 C C . ALA B 1 296 ? -7.859 -21.766 -21.297 1 91.94 296 ALA B C 1
ATOM 5070 O O . ALA B 1 296 ? -8.281 -22.312 -22.312 1 91.94 296 ALA B O 1
ATOM 5071 N N . ALA B 1 297 ? -8.422 -21.828 -20.109 1 92.06 297 ALA B N 1
ATOM 5072 C CA . ALA B 1 297 ? -9.688 -22.547 -19.938 1 92.06 297 ALA B CA 1
ATOM 5073 C C . ALA B 1 297 ? -10.789 -21.922 -20.797 1 92.06 297 ALA B C 1
ATOM 5075 O O . ALA B 1 297 ? -11.57 -22.641 -21.422 1 92.06 297 ALA B O 1
ATOM 5076 N N . ARG B 1 298 ? -10.891 -20.625 -20.812 1 88.38 298 ARG B N 1
ATOM 5077 C CA . ARG B 1 298 ? -11.891 -19.938 -21.625 1 88.38 298 ARG B CA 1
ATOM 5078 C C . ARG B 1 298 ? -11.734 -20.281 -23.109 1 88.38 298 ARG B C 1
ATOM 5080 O O . ARG B 1 298 ? -12.719 -20.438 -23.828 1 88.38 298 ARG B O 1
ATOM 5087 N N . GLU B 1 299 ? -10.578 -20.312 -23.516 1 83.12 299 GLU B N 1
ATOM 5088 C CA . GLU B 1 299 ? -10.305 -20.688 -24.891 1 83.12 299 GLU B CA 1
ATOM 5089 C C . GLU B 1 299 ? -10.758 -22.109 -25.188 1 83.12 299 GLU B C 1
ATOM 5091 O O . GLU B 1 299 ? -11.125 -22.422 -26.328 1 83.12 299 GLU B O 1
ATOM 5096 N N . ALA B 1 300 ? -10.812 -22.859 -24.188 1 77.25 300 ALA B N 1
ATOM 5097 C CA . ALA B 1 300 ? -11.266 -24.234 -24.312 1 77.25 300 ALA B CA 1
ATOM 5098 C C . ALA B 1 300 ? -12.734 -24.375 -23.906 1 77.25 300 ALA B C 1
ATOM 5100 O O . ALA B 1 300 ? -13.219 -25.469 -23.656 1 77.25 300 ALA B O 1
ATOM 5101 N N . SER B 1 301 ? -13.359 -23.234 -23.719 1 79 301 SER B N 1
ATOM 5102 C CA . SER B 1 301 ? -14.766 -23.125 -23.359 1 79 301 SER B CA 1
ATOM 5103 C C . SER B 1 301 ? -15.031 -23.734 -21.969 1 79 301 SER B C 1
ATOM 5105 O O . SER B 1 301 ? -16.047 -24.391 -21.766 1 79 301 SER B O 1
ATOM 5107 N N . GLY B 1 302 ? -14.109 -23.578 -21.125 1 85.88 302 GLY B N 1
ATOM 5108 C CA . GLY B 1 302 ? -14.234 -24.094 -19.781 1 85.88 302 GLY B CA 1
ATOM 5109 C C . GLY B 1 302 ? -14.047 -23.031 -18.703 1 85.88 302 GLY B C 1
ATOM 5110 O O . GLY B 1 302 ? -13.953 -21.844 -19.016 1 85.88 302 GLY B O 1
ATOM 5111 N N . GLN B 1 303 ? -14.211 -23.562 -17.406 1 93.31 303 GLN B N 1
ATOM 5112 C CA . GLN B 1 303 ? -13.984 -22.75 -16.203 1 93.31 303 GLN B CA 1
ATOM 5113 C C . GLN B 1 303 ? -13.172 -23.531 -15.172 1 93.31 303 GLN B C 1
ATOM 5115 O O . GLN B 1 303 ? -13.344 -24.734 -15.016 1 93.31 303 GLN B O 1
ATOM 5120 N N . VAL B 1 304 ? -12.344 -22.766 -14.477 1 97.12 304 VAL B N 1
ATOM 5121 C CA . VAL B 1 304 ? -11.477 -23.422 -13.5 1 97.12 304 VAL B CA 1
ATOM 5122 C C . VAL B 1 304 ? -12.32 -23.938 -12.336 1 97.12 304 VAL B C 1
ATOM 5124 O O . VAL B 1 304 ? -13.133 -23.203 -11.766 1 97.12 304 VAL B O 1
ATOM 5127 N N . LYS B 1 305 ? -12.156 -25.172 -12.039 1 98 305 LYS B N 1
ATOM 5128 C CA . LYS B 1 305 ? -12.852 -25.812 -10.922 1 98 305 LYS B CA 1
ATOM 5129 C C . LYS B 1 305 ? -11.969 -25.844 -9.672 1 98 305 LYS B C 1
ATOM 5131 O O . LYS B 1 305 ? -12.43 -25.531 -8.578 1 98 305 LYS B O 1
ATOM 5136 N N . SER B 1 306 ? -10.812 -26.281 -9.836 1 98.69 306 SER B N 1
ATOM 5137 C CA . SER B 1 306 ? -9.859 -26.328 -8.727 1 98.69 306 SER B CA 1
ATOM 5138 C C . SER B 1 306 ? -8.477 -25.859 -9.172 1 98.69 306 SER B C 1
ATOM 5140 O O . SER B 1 306 ? -8.133 -25.969 -10.352 1 98.69 306 SER B O 1
ATOM 5142 N N . PHE B 1 307 ? -7.727 -25.297 -8.328 1 98.75 307 PHE B N 1
ATOM 5143 C CA . PHE B 1 307 ? -6.387 -24.766 -8.531 1 98.75 307 PHE B CA 1
ATOM 5144 C C . PHE B 1 307 ? -5.539 -24.953 -7.277 1 98.75 307 PHE B C 1
ATOM 5146 O O . PHE B 1 307 ? -5.867 -24.422 -6.215 1 98.75 307 PHE B O 1
ATOM 5153 N N . GLU B 1 308 ? -4.48 -25.766 -7.355 1 98.94 308 GLU B N 1
ATOM 5154 C CA . GLU B 1 308 ? -3.568 -26.031 -6.246 1 98.94 308 GLU B CA 1
ATOM 5155 C C . GLU B 1 308 ? -2.137 -25.641 -6.602 1 98.94 308 GLU B C 1
ATOM 5157 O O . GLU B 1 308 ? -1.655 -25.953 -7.691 1 98.94 308 GLU B O 1
ATOM 5162 N N . TYR B 1 309 ? -1.438 -24.953 -5.723 1 98.88 309 TYR B N 1
ATOM 5163 C CA . TYR B 1 309 ? -0.101 -24.469 -6.039 1 98.88 309 TYR B CA 1
ATOM 5164 C C . TYR B 1 309 ? 0.84 -24.656 -4.855 1 98.88 309 TYR B C 1
ATOM 5166 O O . TYR B 1 309 ? 0.394 -24.766 -3.711 1 98.88 309 TYR B O 1
ATOM 5174 N N . ARG B 1 310 ? 2.086 -24.688 -5.129 1 98.75 310 ARG B N 1
ATOM 5175 C CA . ARG B 1 310 ? 3.158 -24.812 -4.148 1 98.75 310 ARG B CA 1
ATOM 5176 C C . ARG B 1 310 ? 4.348 -23.938 -4.523 1 98.75 310 ARG B C 1
ATOM 5178 O O . ARG B 1 310 ? 4.84 -24 -5.652 1 98.75 310 ARG B O 1
ATOM 5185 N N . ALA B 1 311 ? 4.758 -23.141 -3.559 1 98.25 311 ALA B N 1
ATOM 5186 C CA . ALA B 1 311 ? 5.973 -22.344 -3.748 1 98.25 311 ALA B CA 1
ATOM 5187 C C . ALA B 1 311 ? 7.219 -23.188 -3.512 1 98.25 311 ALA B C 1
ATOM 5189 O O . ALA B 1 311 ? 7.293 -23.953 -2.537 1 98.25 311 ALA B O 1
ATOM 5190 N N . THR B 1 312 ? 8.234 -23.062 -4.398 1 97.06 312 THR B N 1
ATOM 5191 C CA . THR B 1 312 ? 9.398 -23.938 -4.289 1 97.06 312 THR B CA 1
ATOM 5192 C C . THR B 1 312 ? 10.68 -23.109 -4.129 1 97.06 312 THR B C 1
ATOM 5194 O O . THR B 1 312 ? 11.648 -23.594 -3.537 1 97.06 312 THR B O 1
ATOM 5197 N N . SER B 1 313 ? 10.734 -21.953 -4.715 1 96.38 313 SER B N 1
ATOM 5198 C CA . SER B 1 313 ? 11.875 -21.047 -4.613 1 96.38 313 SER B CA 1
ATOM 5199 C C . SER B 1 313 ? 11.438 -19.594 -4.746 1 96.38 313 SER B C 1
ATOM 5201 O O . SER B 1 313 ? 10.391 -19.312 -5.336 1 96.38 313 SER B O 1
ATOM 5203 N N . PRO B 1 314 ? 12.227 -18.703 -4.191 1 96.69 314 PRO B N 1
ATOM 5204 C CA . PRO B 1 314 ? 11.812 -17.297 -4.246 1 96.69 314 PRO B CA 1
ATOM 5205 C C . PRO B 1 314 ? 11.984 -16.688 -5.633 1 96.69 314 PRO B C 1
ATOM 5207 O O . PRO B 1 314 ? 12.883 -17.094 -6.383 1 96.69 314 PRO B O 1
ATOM 5210 N N . LEU B 1 315 ? 11.125 -15.82 -6.02 1 98.31 315 LEU B N 1
ATOM 5211 C CA . LEU B 1 315 ? 11.258 -14.906 -7.152 1 98.31 315 LEU B CA 1
ATOM 5212 C C . LEU B 1 315 ? 11.695 -13.523 -6.688 1 98.31 315 LEU B C 1
ATOM 5214 O O . LEU B 1 315 ? 11.219 -13.031 -5.66 1 98.31 315 LEU B O 1
ATOM 5218 N N . THR B 1 316 ? 12.555 -12.867 -7.445 1 97.88 316 THR B N 1
ATOM 5219 C CA . THR B 1 316 ? 13.125 -11.594 -7.031 1 97.88 316 THR B CA 1
ATOM 5220 C C . THR B 1 316 ? 12.586 -10.453 -7.898 1 97.88 316 THR B C 1
ATOM 5222 O O . THR B 1 316 ? 12.328 -10.641 -9.086 1 97.88 316 THR B O 1
ATOM 5225 N N . VAL B 1 317 ? 12.5 -9.305 -7.309 1 98.12 317 VAL B N 1
ATOM 5226 C CA . VAL B 1 317 ? 11.969 -8.094 -7.922 1 98.12 317 VAL B CA 1
ATOM 5227 C C . VAL B 1 317 ? 12.82 -7.711 -9.133 1 98.12 317 VAL B C 1
ATOM 5229 O O . VAL B 1 317 ? 13.984 -8.117 -9.242 1 98.12 317 VAL B O 1
ATOM 5232 N N . GLU B 1 318 ? 12.219 -6.941 -10.055 1 97.31 318 GLU B N 1
ATOM 5233 C CA . GLU B 1 318 ? 12.836 -6.355 -11.234 1 97.31 318 GLU B CA 1
ATOM 5234 C C . GLU B 1 318 ? 13.352 -7.434 -12.188 1 97.31 318 GLU B C 1
ATOM 5236 O O . GLU B 1 318 ? 14.336 -7.223 -12.898 1 97.31 318 GLU B O 1
ATOM 5241 N N . GLN B 1 319 ? 12.781 -8.617 -12.156 1 96.88 319 GLN B N 1
ATOM 5242 C CA . GLN B 1 319 ? 13.086 -9.719 -13.07 1 96.88 319 GLN B CA 1
ATOM 5243 C C . GLN B 1 319 ? 11.828 -10.18 -13.805 1 96.88 319 GLN B C 1
ATOM 5245 O O . GLN B 1 319 ? 10.711 -9.906 -13.367 1 96.88 319 GLN B O 1
ATOM 5250 N N . ILE B 1 320 ? 12.102 -10.82 -14.906 1 96.12 320 ILE B N 1
ATOM 5251 C CA . ILE B 1 320 ? 11.016 -11.422 -15.672 1 96.12 320 ILE B CA 1
ATOM 5252 C C . ILE B 1 320 ? 10.633 -12.766 -15.062 1 96.12 320 ILE B C 1
ATOM 5254 O O . ILE B 1 320 ? 11.5 -13.602 -14.789 1 96.12 320 ILE B O 1
ATOM 5258 N N . VAL B 1 321 ? 9.375 -12.906 -14.797 1 96.81 321 VAL B N 1
ATOM 5259 C CA . VAL B 1 321 ? 8.797 -14.188 -14.383 1 96.81 321 VAL B CA 1
ATOM 5260 C C . VAL B 1 321 ? 8.125 -14.859 -15.57 1 96.81 321 VAL B C 1
ATOM 5262 O O . VAL B 1 321 ? 7.246 -14.281 -16.203 1 96.81 321 VAL B O 1
ATOM 5265 N N . ARG B 1 322 ? 8.562 -16.062 -15.844 1 95.94 322 ARG B N 1
ATOM 5266 C CA . ARG B 1 322 ? 7.961 -16.812 -16.938 1 95.94 322 ARG B CA 1
ATOM 5267 C C . ARG B 1 322 ? 6.859 -17.734 -16.422 1 95.94 322 ARG B C 1
ATOM 5269 O O . ARG B 1 322 ? 7.121 -18.656 -15.641 1 95.94 322 ARG B O 1
ATOM 5276 N N . LEU B 1 323 ? 5.645 -17.469 -16.844 1 97.06 323 LEU B N 1
ATOM 5277 C CA . LEU B 1 323 ? 4.5 -18.297 -16.484 1 97.06 323 LEU B CA 1
ATOM 5278 C C . LEU B 1 323 ? 4.148 -19.25 -17.625 1 97.06 323 LEU B C 1
ATOM 5280 O O . LEU B 1 323 ? 3.973 -18.812 -18.766 1 97.06 323 LEU B O 1
ATOM 5284 N N . ARG B 1 324 ? 4.078 -20.547 -17.234 1 96 324 ARG B N 1
ATOM 5285 C CA . ARG B 1 324 ? 3.844 -21.578 -18.234 1 96 324 ARG B CA 1
ATOM 5286 C C . ARG B 1 324 ? 2.775 -22.562 -17.781 1 96 324 ARG B C 1
ATOM 5288 O O . ARG B 1 324 ? 2.543 -22.719 -16.578 1 96 324 ARG B O 1
ATOM 5295 N N . GLY B 1 325 ? 2.125 -23.203 -18.766 1 95.62 325 GLY B N 1
ATOM 5296 C CA . GLY B 1 325 ? 1.171 -24.266 -18.484 1 95.62 325 GLY B CA 1
ATOM 5297 C C . GLY B 1 325 ? 1.034 -25.266 -19.625 1 95.62 325 GLY B C 1
ATOM 5298 O O . GLY B 1 325 ? 1.336 -24.938 -20.766 1 95.62 325 GLY B O 1
ATOM 5299 N N . GLY B 1 326 ? 0.661 -26.453 -19.219 1 94.5 326 GLY B N 1
ATOM 5300 C CA . GLY B 1 326 ? 0.408 -27.516 -20.172 1 94.5 326 GLY B CA 1
ATOM 5301 C C . GLY B 1 326 ? -0.781 -28.375 -19.797 1 94.5 326 GLY B C 1
ATOM 5302 O O . GLY B 1 326 ? -0.991 -28.688 -18.625 1 94.5 326 GLY B O 1
ATOM 5303 N N . TRP B 1 327 ? -1.512 -28.688 -20.828 1 94.88 327 TRP B N 1
ATOM 5304 C CA . TRP B 1 327 ? -2.615 -29.625 -20.625 1 94.88 327 TRP B CA 1
ATOM 5305 C C . TRP B 1 327 ? -2.094 -31.016 -20.312 1 94.88 327 TRP B C 1
ATOM 5307 O O . TRP B 1 327 ? -1.106 -31.469 -20.906 1 94.88 327 TRP B O 1
ATOM 5317 N N . GLN B 1 328 ? -2.744 -31.75 -19.406 1 96.12 328 GLN B N 1
ATOM 5318 C CA . GLN B 1 328 ? -2.301 -33.062 -19 1 96.12 328 GLN B CA 1
ATOM 5319 C C . GLN B 1 328 ? -3.143 -34.156 -19.656 1 96.12 328 GLN B C 1
ATOM 5321 O O . GLN B 1 328 ? -2.822 -35.344 -19.547 1 96.12 328 GLN B O 1
ATOM 5326 N N . ASP B 1 329 ? -4.23 -33.781 -20.234 1 94.38 329 ASP B N 1
ATOM 5327 C CA . ASP B 1 329 ? -5.113 -34.75 -20.906 1 94.38 329 ASP B CA 1
ATOM 5328 C C . ASP B 1 329 ? -5.605 -34.188 -22.234 1 94.38 329 ASP B C 1
ATOM 5330 O O . ASP B 1 329 ? -5.52 -32.969 -22.484 1 94.38 329 ASP B O 1
ATOM 5334 N N . HIS B 1 330 ? -6.16 -35.062 -23.031 1 92.69 330 HIS B N 1
ATOM 5335 C CA . HIS B 1 330 ? -6.602 -34.688 -24.375 1 92.69 330 HIS B CA 1
ATOM 5336 C C . HIS B 1 330 ? -7.852 -33.812 -24.312 1 92.69 330 HIS B C 1
ATOM 5338 O O . HIS B 1 330 ? -8.07 -32.969 -25.188 1 92.69 330 HIS B O 1
ATOM 5344 N N . ASP B 1 331 ? -8.609 -33.938 -23.344 1 92.44 331 ASP B N 1
ATOM 5345 C CA . ASP B 1 331 ? -9.875 -33.219 -23.219 1 92.44 331 ASP B CA 1
ATOM 5346 C C . ASP B 1 331 ? -9.672 -31.859 -22.578 1 92.44 331 ASP B C 1
ATOM 5348 O O . ASP B 1 331 ? -10.633 -31.109 -22.359 1 92.44 331 ASP B O 1
ATOM 5352 N N . ARG B 1 332 ? -8.492 -31.562 -22.203 1 93.56 332 ARG B N 1
ATOM 5353 C CA . ARG B 1 332 ? -8.125 -30.266 -21.641 1 93.56 332 ARG B CA 1
ATOM 5354 C C . ARG B 1 332 ? -8.945 -29.969 -20.391 1 93.56 332 ARG B C 1
ATOM 5356 O O . ARG B 1 332 ? -9.492 -28.875 -20.234 1 93.56 332 ARG B O 1
ATOM 5363 N N . LYS B 1 333 ? -9.023 -30.953 -19.531 1 95.69 333 LYS B N 1
ATOM 5364 C CA . LYS B 1 333 ? -9.734 -30.812 -18.266 1 95.69 333 LYS B CA 1
ATOM 5365 C C . LYS B 1 333 ? -8.766 -30.703 -17.094 1 95.69 333 LYS B C 1
ATOM 5367 O O . LYS B 1 333 ? -9.164 -30.312 -15.984 1 95.69 333 LYS B O 1
ATOM 5372 N N . GLN B 1 334 ? -7.551 -31.047 -17.328 1 97.5 334 GLN B N 1
ATOM 5373 C CA . GLN B 1 334 ? -6.5 -30.953 -16.328 1 97.5 334 GLN B CA 1
ATOM 5374 C C . GLN B 1 334 ? -5.262 -30.25 -16.891 1 97.5 334 GLN B C 1
ATOM 5376 O O . GLN B 1 334 ? -4.895 -30.469 -18.047 1 97.5 334 GLN B O 1
ATOM 5381 N N . ALA B 1 335 ? -4.645 -29.453 -16.047 1 97 335 ALA B N 1
ATOM 5382 C CA . ALA B 1 335 ? -3.451 -28.734 -16.484 1 97 335 ALA B CA 1
ATOM 5383 C C . ALA B 1 335 ? -2.408 -28.672 -15.375 1 97 335 ALA B C 1
ATOM 5385 O O . ALA B 1 335 ? -2.754 -28.672 -14.188 1 97 335 ALA B O 1
ATOM 5386 N N . SER B 1 336 ? -1.16 -28.703 -15.742 1 98 336 SER B N 1
ATOM 5387 C CA . SER B 1 336 ? -0.034 -28.359 -14.883 1 98 336 SER B CA 1
ATOM 5388 C C . SER B 1 336 ? 0.521 -26.969 -15.234 1 98 336 SER B C 1
ATOM 5390 O O . SER B 1 336 ? 0.605 -26.609 -16.406 1 98 336 SER B O 1
ATOM 5392 N N . LEU B 1 337 ? 0.849 -26.234 -14.266 1 97.69 337 LEU B N 1
ATOM 5393 C CA . LEU B 1 337 ? 1.397 -24.891 -14.453 1 97.69 337 LEU B CA 1
ATOM 5394 C C . LEU B 1 337 ? 2.67 -24.703 -13.633 1 97.69 337 LEU B C 1
ATOM 5396 O O . LEU B 1 337 ? 2.869 -25.391 -12.625 1 97.69 337 LEU B O 1
ATOM 5400 N N . TRP B 1 338 ? 3.512 -23.766 -14.062 1 97.5 338 TRP B N 1
ATOM 5401 C CA . TRP B 1 338 ? 4.711 -23.438 -13.297 1 97.5 338 TRP B CA 1
ATOM 5402 C C . TRP B 1 338 ? 5.203 -22.031 -13.609 1 97.5 338 TRP B C 1
ATOM 5404 O O . TRP B 1 338 ? 4.879 -21.469 -14.664 1 97.5 338 TRP B O 1
ATOM 5414 N N . ALA B 1 339 ? 5.863 -21.422 -12.664 1 97.62 339 ALA B N 1
ATOM 5415 C CA . ALA B 1 339 ? 6.516 -20.125 -12.781 1 97.62 339 ALA B CA 1
ATOM 5416 C C . ALA B 1 339 ? 8.031 -20.25 -12.656 1 97.62 339 ALA B C 1
ATOM 5418 O O . ALA B 1 339 ? 8.531 -20.891 -11.727 1 97.62 339 ALA B O 1
ATOM 5419 N N . LEU B 1 340 ? 8.727 -19.641 -13.602 1 96.12 340 LEU B N 1
ATOM 5420 C CA . LEU B 1 340 ? 10.188 -19.688 -13.617 1 96.12 340 LEU B CA 1
ATOM 5421 C C . LEU B 1 340 ? 10.789 -18.312 -13.438 1 96.12 340 LEU B C 1
ATOM 5423 O O . LEU B 1 340 ? 10.219 -17.312 -13.898 1 96.12 340 LEU B O 1
ATOM 5427 N N . ASN B 1 341 ? 11.938 -18.266 -12.773 1 95.25 341 ASN B N 1
ATOM 5428 C CA . ASN B 1 341 ? 12.734 -17.047 -12.805 1 95.25 341 ASN B CA 1
ATOM 5429 C C . ASN B 1 341 ? 13.578 -16.953 -14.07 1 95.25 341 ASN B C 1
ATOM 5431 O O . ASN B 1 341 ? 13.477 -17.812 -14.953 1 95.25 341 ASN B O 1
ATOM 5435 N N . GLU B 1 342 ? 14.367 -15.938 -14.203 1 91.38 342 GLU B N 1
ATOM 5436 C CA . GLU B 1 342 ? 15.148 -15.688 -15.406 1 91.38 342 GLU B CA 1
ATOM 5437 C C . GLU B 1 342 ? 16.203 -16.781 -15.609 1 91.38 342 GLU B C 1
ATOM 5439 O O . GLU B 1 342 ? 16.562 -17.094 -16.75 1 91.38 342 GLU B O 1
ATOM 5444 N N . ALA B 1 343 ? 16.609 -17.359 -14.555 1 89.12 343 ALA B N 1
ATOM 5445 C CA . ALA B 1 343 ? 17.625 -18.406 -14.617 1 89.12 343 ALA B CA 1
ATOM 5446 C C . ALA B 1 343 ? 17.016 -19.734 -15.047 1 89.12 343 ALA B C 1
ATOM 5448 O O . ALA B 1 343 ? 17.734 -20.703 -15.32 1 89.12 343 ALA B O 1
ATOM 5449 N N . GLY B 1 344 ? 15.703 -19.844 -15.023 1 91.12 344 GLY B N 1
ATOM 5450 C CA . GLY B 1 344 ? 15.031 -21.062 -15.445 1 91.12 344 GLY B CA 1
ATOM 5451 C C . GLY B 1 344 ? 14.656 -21.969 -14.281 1 91.12 344 GLY B C 1
ATOM 5452 O O . GLY B 1 344 ? 14.156 -23.078 -14.492 1 91.12 344 GLY B O 1
ATOM 5453 N N . THR B 1 345 ? 14.875 -21.453 -13.125 1 93.12 345 THR B N 1
ATOM 5454 C CA . THR B 1 345 ? 14.477 -22.219 -11.945 1 93.12 345 THR B CA 1
ATOM 5455 C C . THR B 1 345 ? 12.969 -22.141 -11.742 1 93.12 345 THR B C 1
ATOM 5457 O O . THR B 1 345 ? 12.375 -21.062 -11.812 1 93.12 345 THR B O 1
ATOM 5460 N N . VAL B 1 346 ? 12.359 -23.359 -11.492 1 96.19 346 VAL B N 1
ATOM 5461 C CA . VAL B 1 346 ? 10.938 -23.375 -11.172 1 96.19 346 VAL B CA 1
ATOM 5462 C C . VAL B 1 346 ? 10.727 -22.875 -9.742 1 96.19 346 VAL B C 1
ATOM 5464 O O . VAL B 1 346 ? 11.266 -23.438 -8.789 1 96.19 346 VAL B O 1
ATOM 5467 N N . CYS B 1 347 ? 9.891 -21.859 -9.625 1 98 347 CYS B N 1
ATOM 5468 C CA . CYS B 1 347 ? 9.734 -21.188 -8.336 1 98 347 CYS B CA 1
ATOM 5469 C C . CYS B 1 347 ? 8.352 -21.438 -7.754 1 98 347 CYS B C 1
ATOM 5471 O O . CYS B 1 347 ? 8.133 -21.234 -6.559 1 98 347 CYS B O 1
ATOM 5473 N N . MET B 1 348 ? 7.43 -21.875 -8.578 1 98.69 348 MET B N 1
ATOM 5474 C CA . MET B 1 348 ? 6.109 -22.312 -8.141 1 98.69 348 MET B CA 1
ATOM 5475 C C . MET B 1 348 ? 5.516 -23.312 -9.133 1 98.69 348 MET B C 1
ATOM 5477 O O . MET B 1 348 ? 5.652 -23.141 -10.344 1 98.69 348 MET B O 1
ATOM 5481 N N . THR B 1 349 ? 4.871 -24.312 -8.633 1 98.62 349 THR B N 1
ATOM 5482 C CA . THR B 1 349 ? 4.113 -25.25 -9.445 1 98.62 349 THR B CA 1
ATOM 5483 C C . THR B 1 349 ? 2.635 -25.219 -9.078 1 98.62 349 THR B C 1
ATOM 5485 O O . THR B 1 349 ? 2.279 -24.859 -7.957 1 98.62 349 THR B O 1
ATOM 5488 N N . ALA B 1 350 ? 1.807 -25.578 -10.047 1 98.88 350 ALA B N 1
ATOM 5489 C CA . ALA B 1 350 ? 0.372 -25.625 -9.781 1 98.88 350 ALA B CA 1
ATOM 5490 C C . ALA B 1 350 ? -0.315 -26.672 -10.641 1 98.88 350 ALA B C 1
ATOM 5492 O O . ALA B 1 350 ? 0.234 -27.109 -11.656 1 98.88 350 ALA B O 1
ATOM 5493 N N . LYS B 1 351 ? -1.425 -27.125 -10.148 1 98.81 351 LYS B N 1
ATOM 5494 C CA . LYS B 1 351 ? -2.348 -28 -10.867 1 98.81 351 LYS B CA 1
ATOM 5495 C C . LYS B 1 351 ? -3.76 -27.422 -10.867 1 98.81 351 LYS B C 1
ATOM 5497 O O . LYS B 1 351 ? -4.203 -26.844 -9.875 1 98.81 351 LYS B O 1
ATOM 5502 N N . ALA B 1 352 ? -4.398 -27.594 -11.992 1 98.5 352 ALA B N 1
ATOM 5503 C CA . ALA B 1 352 ? -5.766 -27.094 -12.109 1 98.5 352 ALA B CA 1
ATOM 5504 C C . ALA B 1 352 ? -6.676 -28.125 -12.773 1 98.5 352 ALA B C 1
ATOM 5506 O O . ALA B 1 352 ? -6.223 -28.922 -13.602 1 98.5 352 ALA B O 1
ATOM 5507 N N . THR B 1 353 ? -7.906 -28.141 -12.391 1 98.25 353 THR B N 1
ATOM 5508 C CA . THR B 1 353 ? -8.969 -28.875 -13.078 1 98.25 353 THR B CA 1
ATOM 5509 C C . THR B 1 353 ? -10.07 -27.922 -13.539 1 98.25 353 THR B C 1
ATOM 5511 O O . THR B 1 353 ? -10.227 -26.828 -12.977 1 98.25 353 THR B O 1
ATOM 5514 N N . LEU B 1 354 ? -10.742 -28.344 -14.531 1 96.81 354 LEU B N 1
ATOM 5515 C CA . LEU B 1 354 ? -11.828 -27.547 -15.086 1 96.81 354 LEU B CA 1
ATOM 5516 C C . LEU B 1 354 ? -13.172 -28.234 -14.891 1 96.81 354 LEU B C 1
ATOM 5518 O O . LEU B 1 354 ? -13.227 -29.453 -14.711 1 96.81 354 LEU B O 1
ATOM 5522 N N . PHE B 1 355 ? -14.234 -27.438 -14.883 1 95.31 355 PHE B N 1
ATOM 5523 C CA . PHE B 1 355 ? -15.586 -27.969 -14.867 1 95.31 355 PHE B CA 1
ATOM 5524 C C . PHE B 1 355 ? -15.891 -28.688 -16.172 1 95.31 355 PHE B C 1
ATOM 5526 O O . PHE B 1 355 ? -15.344 -28.359 -17.219 1 95.31 355 PHE B O 1
#

Organism: Mycosarcoma maydis (NCBI:txid5270)

Nearest PDB structures (foldseek):
  8huc-assembly1_C  TM=9.027E-01  e=1.887E-25  Pseudomonas aeruginosa UCBPP-PA14
  4v8l-assembly1_C  TM=6.199E-01  e=3.080E-09  Mycolicibacterium smegmatis
  4v8w-assembly1_D  TM=6.116E-01  e=2.905E-09  Mycobacterium tuberculosis
  4w78-assembly3_C  TM=5.674E-01  e=4.275E-04  Mycobacterium tuberculosis CCDC5180
  4w78-assembly1_A  TM=5.710E-01  e=5.723E-04  Mycobacterium tuberculosis CCDC5180

Solvent-accessible surface area (backbone atoms only — not comparable to full-atom values): 38710 Å² total; per-residue (Å²): 130,84,77,76,77,75,81,80,79,78,78,78,76,76,79,77,76,76,75,73,72,68,75,72,75,71,73,76,70,78,70,74,69,76,64,82,50,87,42,63,66,52,39,49,55,52,52,49,71,41,73,46,78,44,75,42,62,42,36,59,68,58,44,33,49,50,44,49,61,34,66,49,65,82,49,97,76,44,45,43,49,78,37,86,40,79,50,53,50,29,40,32,68,60,40,68,67,61,50,76,68,36,73,44,58,82,59,48,76,76,36,50,73,52,72,65,61,28,72,87,62,36,41,97,53,34,34,83,47,88,83,53,62,71,87,65,31,73,38,74,43,68,40,34,36,35,39,39,46,36,88,95,47,69,60,35,21,57,37,60,34,37,33,43,36,35,43,75,45,77,44,82,41,79,40,92,86,74,37,57,33,38,38,41,29,34,36,37,38,35,27,46,92,89,38,73,27,35,40,33,38,44,30,35,35,26,22,56,66,67,56,77,93,65,10,49,44,74,80,71,56,80,90,66,53,73,51,44,86,70,40,80,73,75,88,56,54,27,26,36,24,38,72,40,34,66,57,46,44,42,48,51,30,31,49,30,54,49,48,38,34,47,46,52,20,44,63,53,9,22,54,61,66,40,29,93,41,21,39,54,53,56,69,56,54,51,31,52,51,50,50,50,51,43,54,54,26,45,76,68,74,40,44,65,28,33,41,37,39,37,51,71,42,89,44,53,51,71,34,52,35,39,37,37,27,30,66,73,46,93,80,62,44,33,33,41,32,38,32,21,42,64,40,49,48,68,22,28,41,33,41,37,36,42,101,137,83,76,79,80,77,84,81,81,81,81,78,78,78,78,76,74,76,73,73,72,67,75,72,75,70,74,75,68,78,70,74,71,77,64,82,50,87,44,64,67,53,39,48,55,53,52,47,71,41,73,46,79,46,76,41,63,42,36,58,68,58,45,33,50,50,42,48,61,34,66,50,63,82,49,98,77,45,47,43,50,78,37,84,37,80,49,53,50,28,39,31,69,60,40,68,68,60,49,74,67,35,74,43,57,80,58,47,77,76,37,50,75,52,72,65,62,28,73,88,62,37,40,98,54,35,33,82,47,89,83,53,64,72,88,64,30,74,39,75,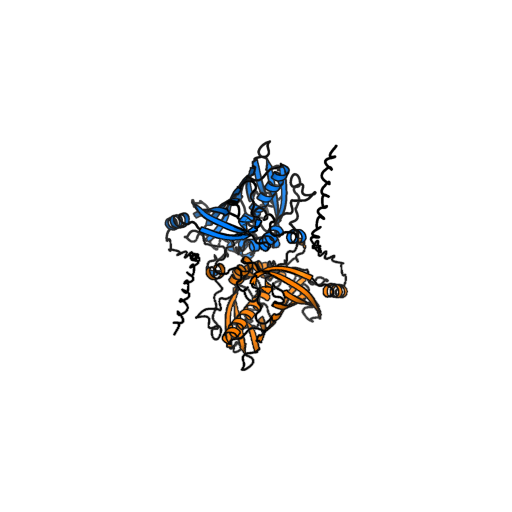43,66,39,33,36,33,38,40,45,36,88,94,47,71,61,35,22,59,36,60,33,38,32,43,37,34,43,74,44,76,45,82,43,80,39,92,86,73,37,58,32,38,38,40,28,33,37,38,39,33,28,46,92,88,38,75,27,34,38,34,37,45,30,35,35,27,21,54,66,65,55,76,94,65,9,49,44,72,80,71,57,81,89,66,52,73,51,42,87,71,39,80,72,76,90,57,55,25,26,34,24,37,74,40,34,65,57,44,45,42,48,50,30,32,49,29,55,49,50,39,35,47,48,51,20,43,63,52,10,21,55,60,68,41,29,93,40,21,38,54,56,53,68,56,53,51,30,52,52,50,52,50,51,42,54,54,27,46,76,67,75,39,44,67,30,34,40,38,39,38,52,71,43,89,43,53,50,71,33,50,36,40,37,39,26,28,66,73,44,94,82,63,45,34,33,41,34,37,32,23,41,64,40,48,49,68,23,30,41,33,41,36,34,41,102

Secondary structure (DSSP, 8-state):
--------------------------------------SHHHHHHHHHH-EEEEEEE--HHHHHHHHTTSB---STT--TTT---B-PBP-HHHHHT--TTSBPPTTGGGTSS-----GGGS-TTS---TTPPSSS--EEEEEEEEEEE-TT---BTT-EEEEEEEEEEEEEEEETTTEEEEEEEEEEEEEETTEEEEEEEEEEEEEPPPPGGG-S--PPPGGGS--GGG--PPP-SEEEEEEE-HHHHHHHHHHHT---GGGT-HHHIIIII--SSPBPPHHHHHHHHHHHHHHHHHHTT--EEEEEEEE-S--BTTEEEEEEEEESSTTS-EEEEEEE-TT--EEEEEEEEE-/--------------------------------------SHHHHHHHHHH-EEEEEEE--HHHHHHHHTTSB---STT--TTT---B-PBP-HHHHHT--TTSBPPTTGGGTSS-----GGGS-TTS---TTPPSSS--EEEEEEEEEEE-TT---BTT-EEEEEEEEEEEEEEEETTTEEEEEEEEEEEEEETTEEEEEEEEEEEEEPPPPGGG-S--PPPGGGSPPGGG--PPP-SEEEEEEE-HHHHHHHHHHHT---GGGT-HHHIIIII--SSPBPPHHHHHHHHHHHHHHHHHHTT--EEEEEEEE-S--BTTEEEEEEEEESSTTS-EEEEEEE-TT--EEEEEEEEE-

Radius of gyration: 29.8 Å; Cα contacts (8 Å, |Δi|>4): 1478; chains: 2; bounding box: 120×70×72 Å

Sequence (710 aa):
MLRLAQPQRFLHASSRSLKVIVPSVQSRSFSWSRTRCSSLDDWTRTIQAQATTMHDTADLNKARQVLLVLPKLSGPSSKVACSRSLIDKHNGEDVIALQRGSNMPLGSELVLFNPLLSESTLGADGTERSFGPPGGLDQRMWAGGSFEFEQGKQLKVGQDVQCNVTVESVLLKQGAKTGTMVLVTRKLVYEGAEGIVSTERRTHIYRKQRPADQRKYVPPPADKRPKATEVEEKPSDFGFDYHATRAALFRYSAATFNAHRIHLDPEYCRNEEGHPDCLVHGPLTATLLLNLIATAAREASGQVKSFEYRATSPLTVEQIVRLRGGWQDHDRKQASLWALNEAGTVCMTAKATLFMLRLAQPQRFLHASSRSLKVIVPSVQSRSFSWSRTRCSSLDDWTRTIQAQATTMHDTADLNKARQVLLVLPKLSGPSSKVACSRSLIDKHNGEDVIALQRGSNMPLGSELVLFNPLLSESTLGADGTERSFGPPGGLDQRMWAGGSFEFEQGKQLKVGQDVQCNVTVESVLLKQGAKTGTMVLVTRKLVYEGAEGIVSTERRTHIYRKQRPADQRKYVPPPADKRPKATEVEEKPSDFGFDYHATRAALFRYSAATFNAHRIHLDPEYCRNEEGHPDCLVHGPLTATLLLNLIATAAREASGQVKSFEYRATSPLTVEQIVRLRGGWQDHDRKQASLWALNEAGTVCMTAKATLF

pLDDT: mean 85.54, std 21.76, range [21.48, 98.94]

Foldseek 3Di:
DPDPPDDDDPPPPPPPPPPPPPPPPPPPPPPPPPPPPVDLVSLFVVQQPDKDKDKWALALVLLLLVQQLAFDCDDPPNCLQPDQEATHGDDPVVSVPADFFAFRQFLLVLLIPAPPDDQVQAAPQQAHCPQPTDDQLRDKDWWWKKKFFDPPAGDTHGWMKMKMKGWPDWDWDADPPQGIKIKIKMWIFMATPVGTGMIMITIMITGHFDDQVPFAADDDDPVPPQDLVPAPADDFRGWYKYAQALVSLVSSCVSNVGSRCLSHPQCCCRRGHRHNGRWRHPSVVQSNQQVSLQSVQVVLVWGWRMKIKTFDATEHHRWMKIKGKHQPDPSSQKMKIFIATSSGDTGMIMIIGID/DPPPDDDDDPDDPPPPPPPPPPPPPPPPPPPPPPPPPVDLVSVFVVQQPDKDKDKWALALVLLLLVQQLAFDCDDPPNCLQPDQEETHGDDPVVSVPADFFAFRQFLLVLLIPAPPDDQVQAAPQQAHCPQPTDDQLRDKDWWWKKKFFDPPAGDTHGWMKMKMKGWPDWDWDADPPQGIKIKIKMWIFMATPVGTGMIMITIMITHHFDPQVPFAADDDDPVPPQALVPAPADDFRGWYKYAQALVSLVSSCVSNVGSRCLSHPQCCCRRGHRHNGRWRHPSVVQSNQQVSLQSVQVVLVWGWRMKIKTFDATEHHRWMKIKGKHQPDPSSQKMKIFIATSSGDTGMIMIIGTD

InterPro domains:
  IPR029069 HotDog domain superfamily [SSF54637] (242-354)
  IPR052741 Mitochondrial Hydroxyacyl-thioester Dehydratase [PTHR28152] (18-354)